Protein AF-A0A7V5GUL3-F1 (afdb_monomer_lite)

pLDDT: mean 81.03, std 21.58, range [34.16, 98.94]

Sequence (446 aa):
MKKPKNQKSLRLYVTLISVFFCVLQTQAIEVSGLLSGGTWTIEDSPVIVEDNIQLPQDAELTIEPGVRVEFNGPYSFLIEGRLRALGDSLNRIAFSAGQPDVDSLRWRGLRFVNARRGSVLRFCDVQHGWARGDWPENCGGGIYIEGCSPEIRRCTISDNRADHDGGGIYAMFSTSLIHNNLIVGNYAGNFGGGFFISYAEPNILNCTVALDTALHWGGGLFVGSEGSPRINNCIVAYNEDDLEAWAGHDAGGTYFSNIATARSSSPVVTFTCAPHPTDPYPGQGNIFQEPEFISLNPDSGYDFHLQLSSPCIDAGDPMMNPGDEPDVLINRINMGAYGGTEEAALSVPVIYILNYDISLPLEYGSIRINSQSTKEMTIENHGHYRLFIYDFAFNTAAYFPDSLEVDQQLVPEYAVAPIEPGESAKYNVNFKPTELIDFQDTLRVI

Secondary structure (DSSP, 8-state):
-PPPPP---------------------PEEEEEE---EEE-GGG-SEEEEEEEEE-TT-EEEE-TT-EEEESSS--EEESSEEEEE--SSSPEEEEESSTT-GGG----EEEESPPTT-EEESEEEES-EE-SSTTTTS-SSEEEES---EEES-EEES-EESSS-SSEEEES---EEES-EEES-EESSB-SSEEEES---EEES-EEES-EESSB-SSEEE-TT---EEES-EEES-EE-GGGSTTS---SS--SSEEE-TT---EEES-B---SS-PPSSTT-B-S---EEE--TTT--EEEEPTT-TTTT-S-TTS--TT-S--SSSSPPSSTTTTSTTPPPPPP-EEETT--TTS-EE--PPPTT--EEEEEEEEE-SSSPBP-----BS-TTEEEEEEEE--TT--TTS---B-TT-EEEEEEEEEESS------EE---

Radius of gyration: 31.08 Å; chains: 1; bounding box: 58×119×85 Å

Foldseek 3Di:
DDDDDDDDDDDDDDDDPPPPPPPLPQDAAEDEEEDQADEAELSNAAHEYAAAYEDAQPYEHEYEFQYEDEYAAQYEYHAQEAYHDDYDPVGAYEYWHNCLVDLRRAYQAYEYEPHDPPHEHERYEQESFQQDDDPPSQEARHYEEELEAYEYANYEQEHGEGLAYAQRYEYANYQYEYALYEQEHGEHAAYARRYEFENYAYEYFQAEFANAEYQAAASRYEYEANYAYEHFLAEQDHGDHNPVVPPDDPPDDQTDSRYHYDPRYHYAHELYEDADDPDFDDHHLYHRDDQAFPDPDVVVDGGRAGDQPGPQALRGDLPDAQALDPLPLRSGWGGHSCTNHPSHDFHDWDKDWPPDDLVFFAKPPKDDAPDKDKDKTKIFTQGQDFAADDDFDFDDPFKDFPDKDWPPPDDDPDGPGTQHHGGMTMIITIIDTPDDDIDTGGGHGD

Structure (mmCIF, N/CA/C/O backbone):
data_AF-A0A7V5GUL3-F1
#
_entry.id   AF-A0A7V5GUL3-F1
#
loop_
_atom_site.group_PDB
_atom_site.id
_atom_site.type_symbol
_atom_site.label_atom_id
_atom_site.label_alt_id
_atom_site.label_comp_id
_atom_site.label_asym_id
_atom_site.label_entity_id
_atom_site.label_seq_id
_atom_site.pdbx_PDB_ins_code
_atom_site.Cartn_x
_atom_site.Cartn_y
_atom_site.Cartn_z
_atom_site.occupancy
_atom_site.B_iso_or_equiv
_atom_site.auth_seq_id
_atom_site.auth_comp_id
_atom_site.auth_asym_id
_atom_site.auth_atom_id
_atom_site.pdbx_PDB_model_num
ATOM 1 N N . MET A 1 1 ? -0.322 96.615 14.821 1.00 42.53 1 MET A N 1
ATOM 2 C CA . MET A 1 1 ? -0.035 95.289 15.416 1.00 42.53 1 MET A CA 1
ATOM 3 C C . MET A 1 1 ? -1.147 94.324 15.012 1.00 42.53 1 MET A C 1
ATOM 5 O O . MET A 1 1 ? -2.312 94.684 15.111 1.00 42.53 1 MET A O 1
ATOM 9 N N . LYS A 1 2 ? -0.779 93.189 14.405 1.00 41.59 2 LYS A N 1
ATOM 10 C CA . LYS A 1 2 ? -1.657 92.267 13.657 1.00 41.59 2 LYS A CA 1
ATOM 11 C C . LYS A 1 2 ? -2.603 91.480 14.586 1.00 41.59 2 LYS A C 1
ATOM 13 O O . LYS A 1 2 ? -2.143 90.908 15.565 1.00 41.59 2 LYS A O 1
ATOM 18 N N . LYS A 1 3 ? -3.898 91.413 14.240 1.00 38.94 3 LYS A N 1
ATOM 19 C CA . LYS A 1 3 ? -4.897 90.495 14.829 1.00 38.94 3 LYS A CA 1
ATOM 20 C C . LYS A 1 3 ? -4.667 89.059 14.310 1.00 38.94 3 LYS A C 1
ATOM 22 O O . LYS A 1 3 ? -4.470 88.918 13.100 1.00 38.94 3 LYS A O 1
ATOM 27 N N . PRO A 1 4 ? -4.705 88.005 15.148 1.00 46.47 4 PRO A N 1
ATOM 28 C CA . PRO A 1 4 ? -4.575 86.627 14.680 1.00 46.47 4 PRO A CA 1
ATOM 29 C C . PRO A 1 4 ? -5.905 86.050 14.162 1.00 46.47 4 PRO A C 1
ATOM 31 O O . PRO A 1 4 ? -6.990 86.422 14.606 1.00 46.47 4 PRO A O 1
ATOM 34 N N . LYS A 1 5 ? -5.775 85.165 13.167 1.00 43.50 5 LYS A N 1
ATOM 35 C CA . LYS A 1 5 ? -6.829 84.485 12.400 1.00 43.50 5 LYS A CA 1
ATOM 36 C C . LYS A 1 5 ? -7.471 83.340 13.198 1.00 43.50 5 LYS A C 1
ATOM 38 O O . LYS A 1 5 ? -6.770 82.588 13.864 1.00 43.50 5 LYS A O 1
ATOM 43 N N . ASN A 1 6 ? -8.785 83.173 13.032 1.00 39.56 6 ASN A N 1
ATOM 44 C CA . ASN A 1 6 ? -9.574 82.029 13.499 1.00 39.56 6 ASN A CA 1
ATOM 45 C C . ASN A 1 6 ? -9.088 80.711 12.872 1.00 39.56 6 ASN A C 1
ATOM 47 O O . ASN A 1 6 ? -9.128 80.557 11.651 1.00 39.56 6 ASN A O 1
ATOM 51 N N . GLN A 1 7 ? -8.708 79.748 13.710 1.00 40.19 7 GLN A N 1
ATOM 52 C CA . GLN A 1 7 ? -8.432 78.365 13.323 1.00 40.19 7 GLN A CA 1
ATOM 53 C C . GLN A 1 7 ? -9.691 77.531 13.623 1.00 40.19 7 GLN A C 1
ATOM 55 O O . GLN A 1 7 ? -10.074 77.372 14.779 1.00 40.19 7 GLN A O 1
ATOM 60 N N . LYS A 1 8 ? -10.382 77.048 12.583 1.00 41.47 8 LYS A N 1
ATOM 61 C CA . LYS A 1 8 ? -11.481 76.078 12.719 1.00 41.47 8 LYS A CA 1
ATOM 62 C C . LYS A 1 8 ? -10.866 74.687 12.895 1.00 41.47 8 LYS A C 1
ATOM 64 O O . LYS A 1 8 ? -10.168 74.226 11.997 1.00 41.47 8 LYS A O 1
ATOM 69 N N . SER A 1 9 ? -11.110 74.031 14.027 1.00 38.78 9 SER A N 1
ATOM 70 C CA . SER A 1 9 ? -10.761 72.624 14.233 1.00 38.78 9 SER A CA 1
ATOM 71 C C . SER A 1 9 ? -11.854 71.728 13.642 1.00 38.78 9 SER A C 1
ATOM 73 O O . SER A 1 9 ? -13.024 71.811 14.012 1.00 38.78 9 SER A O 1
ATOM 75 N N . LEU A 1 10 ? -11.471 70.890 12.681 1.00 35.03 10 LEU A N 1
ATOM 76 C CA . LEU A 1 10 ? -12.311 69.854 12.088 1.00 35.03 10 LEU A CA 1
ATOM 77 C C . LEU A 1 10 ? -12.186 68.602 12.973 1.00 35.03 10 LEU A C 1
ATOM 79 O O . LEU A 1 10 ? -11.099 68.039 13.081 1.00 35.03 10 LEU A O 1
ATOM 83 N N . ARG A 1 11 ? -13.260 68.194 13.661 1.00 39.03 11 ARG A N 1
ATOM 84 C CA . ARG A 1 11 ? -13.290 66.936 14.427 1.00 39.03 11 ARG A CA 1
ATOM 85 C C . ARG A 1 11 ? -13.736 65.806 13.501 1.00 39.03 11 ARG A C 1
ATOM 87 O O . ARG A 1 11 ? -14.889 65.779 13.082 1.00 39.03 11 ARG A O 1
ATOM 94 N N . LEU A 1 12 ? -12.815 64.903 13.180 1.00 35.19 12 LEU A N 1
ATOM 95 C CA . LEU A 1 12 ? -13.083 63.665 12.454 1.00 35.19 12 LEU A CA 1
ATOM 96 C C . LEU A 1 12 ? -13.615 62.625 13.454 1.00 35.19 12 LEU A C 1
ATOM 98 O O . LEU A 1 12 ? -12.896 62.236 14.372 1.00 35.19 12 LEU A O 1
ATOM 102 N N . TYR A 1 13 ? -14.873 62.209 13.310 1.00 40.44 13 TYR A N 1
ATOM 103 C CA . TYR A 1 13 ? -15.426 61.073 14.049 1.00 40.44 13 TYR A CA 1
ATOM 104 C C . TYR A 1 13 ? -15.117 59.798 13.262 1.00 40.44 13 TYR A C 1
ATOM 106 O O . TYR A 1 13 ? -15.684 59.580 12.195 1.00 40.44 13 TYR A O 1
ATOM 114 N N . VAL A 1 14 ? -14.192 58.980 13.765 1.00 40.84 14 VAL A N 1
ATOM 115 C CA . VAL A 1 14 ? -13.947 57.630 13.244 1.00 40.84 14 VAL A CA 1
ATOM 116 C C . VAL A 1 14 ? -14.846 56.674 14.021 1.00 40.84 14 VAL A C 1
ATOM 118 O O . VAL A 1 14 ? -14.629 56.434 15.207 1.00 40.84 14 VAL A O 1
ATOM 121 N N . THR A 1 15 ? -15.882 56.159 13.367 1.00 44.34 15 THR A N 1
ATOM 122 C CA . THR A 1 15 ? -16.719 55.085 13.906 1.00 44.34 15 THR A CA 1
ATOM 123 C C . THR A 1 15 ? -15.970 53.766 13.721 1.00 44.34 15 THR A C 1
ATOM 125 O O . THR A 1 15 ? -15.808 53.304 12.594 1.00 44.34 15 THR A O 1
ATOM 128 N N . LEU A 1 16 ? -15.479 53.171 14.812 1.00 36.94 16 LEU A N 1
ATOM 129 C CA . LEU A 1 16 ? -14.94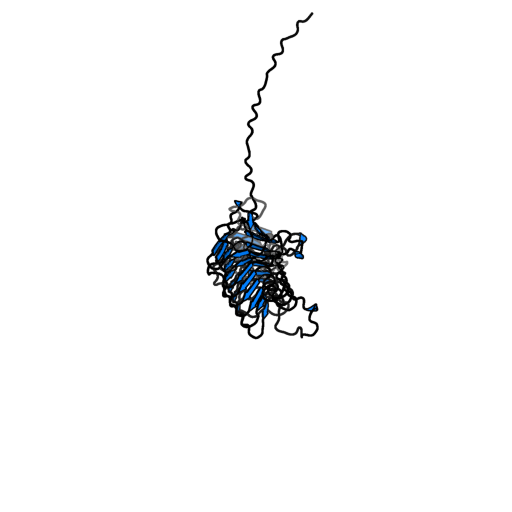1 51.809 14.800 1.00 36.94 16 LEU A CA 1
ATOM 130 C C . LEU A 1 16 ? -16.094 50.826 14.561 1.00 36.94 16 LEU A C 1
ATOM 132 O O . LEU A 1 16 ? -16.910 50.594 15.449 1.00 36.94 16 LEU A O 1
ATOM 136 N N . ILE A 1 17 ? -16.159 50.252 13.360 1.00 44.53 17 ILE A N 1
ATOM 137 C CA . ILE A 1 17 ? -16.954 49.054 13.088 1.00 44.53 17 ILE A CA 1
ATOM 138 C C . ILE A 1 17 ? -16.078 47.868 13.486 1.00 44.53 17 ILE A C 1
ATOM 140 O O . ILE A 1 17 ? -15.168 47.476 12.759 1.00 44.53 17 ILE A O 1
ATOM 144 N N . SER A 1 18 ? -16.316 47.328 14.677 1.00 41.59 18 SER A N 1
ATOM 145 C CA . SER A 1 18 ? -15.753 46.052 15.104 1.00 41.59 18 SER A CA 1
ATOM 146 C C . SER A 1 18 ? -16.431 44.931 14.316 1.00 41.59 18 SER A C 1
ATOM 148 O O . SER A 1 18 ? -17.549 44.531 14.636 1.00 41.59 18 SER A O 1
ATOM 150 N N . VAL A 1 19 ? -15.770 44.450 13.263 1.00 46.12 19 VAL A N 1
ATOM 151 C CA . VAL A 1 19 ? -16.120 43.185 12.610 1.00 46.12 19 VAL A CA 1
ATOM 152 C C . VAL A 1 19 ? -15.744 42.072 13.583 1.00 46.12 19 VAL A C 1
ATOM 154 O O . VAL A 1 19 ? -14.566 41.813 13.821 1.00 46.12 19 VAL A O 1
ATOM 157 N N . PHE A 1 20 ? -16.751 41.467 14.206 1.00 39.66 20 PHE A N 1
ATOM 158 C CA . PHE A 1 20 ? -16.575 40.308 15.070 1.00 39.66 20 PHE A CA 1
ATOM 159 C C . PHE A 1 20 ? -16.306 39.102 14.162 1.00 39.66 20 PHE A C 1
ATOM 161 O O . PHE A 1 20 ? -17.233 38.523 13.600 1.00 39.66 20 PHE A O 1
ATOM 168 N N . PHE A 1 21 ? -15.033 38.759 13.954 1.00 42.09 21 PHE A N 1
ATOM 169 C CA . PHE A 1 21 ? -14.673 37.454 13.406 1.00 42.09 21 PHE A CA 1
ATOM 170 C C . PHE A 1 21 ? -15.027 36.413 14.470 1.00 42.09 21 PHE A C 1
ATOM 172 O O . PHE A 1 21 ? -14.316 36.253 15.460 1.00 42.09 21 PHE A O 1
ATOM 179 N N . CYS A 1 22 ? -16.170 35.750 14.299 1.00 40.53 22 CYS A N 1
ATOM 180 C CA . CYS A 1 22 ? -16.473 34.531 15.030 1.00 40.53 22 CYS A CA 1
ATOM 181 C C . CYS A 1 22 ? -15.554 33.449 14.459 1.00 40.53 22 CYS A C 1
ATOM 183 O O . CYS A 1 22 ? -15.819 32.887 13.400 1.00 40.53 22 CYS A O 1
ATOM 185 N N . VAL A 1 23 ? -14.414 33.244 15.112 1.00 47.19 23 VAL A N 1
ATOM 186 C CA . VAL A 1 23 ? -13.603 32.051 14.893 1.00 47.19 23 VAL A CA 1
ATOM 187 C C . VAL A 1 23 ? -14.421 30.908 15.484 1.00 47.19 23 VAL A C 1
ATOM 189 O O . VAL A 1 23 ? -14.590 30.850 16.701 1.00 47.19 23 VAL A O 1
ATOM 192 N N . LEU A 1 24 ? -14.994 30.055 14.632 1.00 48.50 24 LEU A N 1
ATOM 193 C CA . LEU A 1 24 ? -15.492 28.752 15.063 1.00 48.50 24 LEU A CA 1
ATOM 194 C C . LEU A 1 24 ? -14.280 28.012 15.634 1.00 48.50 24 LEU A C 1
ATOM 196 O O . LEU A 1 24 ? -13.369 27.645 14.896 1.00 48.50 24 LEU A O 1
ATOM 200 N N . GLN A 1 25 ? -14.208 27.905 16.959 1.00 49.84 25 GLN A N 1
ATOM 201 C CA . GLN A 1 25 ? -13.248 27.014 17.591 1.00 49.84 25 GLN A CA 1
ATOM 202 C C . GLN A 1 25 ? -13.721 25.594 17.301 1.00 49.84 25 GLN A C 1
ATOM 204 O O . GLN A 1 25 ? -14.816 25.222 17.716 1.00 49.84 25 GLN A O 1
ATOM 209 N N . THR A 1 26 ? -12.911 24.829 16.572 1.00 55.00 26 THR A N 1
ATOM 210 C CA . THR A 1 26 ? -13.048 23.375 16.522 1.00 55.00 26 THR A CA 1
ATOM 211 C C . THR A 1 26 ? -12.900 22.863 17.951 1.00 55.00 26 THR A C 1
ATOM 213 O O . THR A 1 26 ? -11.938 23.206 18.647 1.00 55.00 26 THR A O 1
ATOM 216 N N . GLN A 1 27 ? -13.892 22.123 18.437 1.00 68.12 27 GLN A N 1
ATOM 217 C CA . GLN A 1 27 ? -13.809 21.506 19.750 1.00 68.12 27 GLN A CA 1
ATOM 218 C C . GLN A 1 27 ? -13.418 20.055 19.520 1.00 68.12 27 GLN A C 1
ATOM 220 O O . GLN A 1 27 ? -14.233 19.269 19.051 1.00 68.12 27 GLN A O 1
ATOM 225 N N . ALA A 1 28 ? -12.163 19.729 19.832 1.00 85.94 28 ALA A N 1
ATOM 226 C CA . ALA A 1 28 ? -11.713 18.347 19.853 1.00 85.94 28 ALA A CA 1
ATOM 227 C C . ALA A 1 28 ? -12.692 17.506 20.682 1.00 85.94 28 ALA A C 1
ATOM 229 O O . ALA A 1 28 ? -13.101 17.929 21.772 1.00 85.94 28 ALA A O 1
ATOM 230 N N . ILE A 1 29 ? -13.074 16.343 20.164 1.00 94.56 29 ILE A N 1
ATOM 231 C CA . ILE A 1 29 ? -13.893 15.389 20.910 1.00 94.56 29 ILE A CA 1
ATOM 232 C C . ILE A 1 29 ? -13.001 14.297 21.485 1.00 94.56 29 ILE A C 1
ATOM 234 O O . ILE A 1 29 ? -12.049 13.865 20.844 1.00 94.56 29 ILE A O 1
ATOM 238 N N . GLU A 1 30 ? -13.325 13.831 22.685 1.00 97.25 30 GLU A N 1
ATOM 239 C CA . GLU A 1 30 ? -12.643 12.704 23.320 1.00 97.25 30 GLU A CA 1
ATOM 240 C C . GLU A 1 30 ? -13.510 11.450 23.189 1.00 97.25 30 GLU A C 1
ATOM 242 O O . GLU A 1 30 ? -14.712 11.476 23.478 1.00 97.25 30 GLU A O 1
ATOM 247 N N . VAL A 1 31 ? -12.910 10.340 22.761 1.00 98.06 31 VAL A N 1
ATOM 248 C CA . VAL A 1 31 ? -13.585 9.047 22.604 1.00 98.06 31 VAL A CA 1
ATOM 249 C C . VAL A 1 31 ? -12.808 7.934 23.303 1.00 98.06 31 VAL A C 1
ATOM 251 O O . VAL A 1 31 ? -11.581 7.942 23.380 1.00 98.06 31 VAL A O 1
ATOM 254 N N . SER A 1 32 ? -13.539 6.960 23.837 1.00 98.25 32 SER A N 1
ATOM 255 C CA . SER A 1 32 ? -12.988 5.775 24.500 1.00 98.25 32 SER A CA 1
ATOM 256 C C . SER A 1 32 ? -14.023 4.648 24.519 1.00 98.25 32 SER A C 1
ATOM 258 O O . SER A 1 32 ? -15.230 4.895 24.457 1.00 98.25 32 SER A O 1
ATOM 260 N N . GLY A 1 33 ? -13.563 3.399 24.608 1.00 98.31 33 GLY A N 1
ATOM 261 C CA . GLY A 1 33 ? -14.419 2.229 24.781 1.00 98.31 33 GLY A CA 1
ATOM 262 C C . GLY A 1 33 ? -15.343 1.938 23.592 1.00 98.31 33 GLY A C 1
ATOM 263 O O . GLY A 1 33 ? -14.971 2.053 22.425 1.00 98.31 33 GLY A O 1
ATOM 264 N N . LEU A 1 34 ? -16.562 1.490 23.891 1.00 98.38 34 LEU A N 1
ATOM 265 C CA . LEU A 1 34 ? -17.516 1.056 22.874 1.00 98.38 34 LEU A CA 1
ATOM 266 C C . LEU A 1 34 ? -18.159 2.257 22.165 1.00 98.38 34 LEU A C 1
ATOM 268 O O . LEU A 1 34 ? -18.858 3.056 22.788 1.00 98.38 34 LEU A O 1
ATOM 272 N N . LEU A 1 35 ? -17.977 2.344 20.850 1.00 98.12 35 LEU A N 1
ATOM 273 C CA . LEU A 1 35 ? -18.576 3.378 20.014 1.00 98.12 35 LEU A CA 1
ATOM 274 C C . LEU A 1 35 ? -20.017 3.013 19.644 1.00 98.12 35 LEU A C 1
ATOM 276 O O . LEU A 1 35 ? -20.319 1.874 19.295 1.00 98.12 35 LEU A O 1
ATOM 280 N N . SER A 1 36 ? -20.904 4.006 19.633 1.00 94.94 36 SER A N 1
ATOM 281 C CA . SER A 1 36 ? -22.291 3.857 19.169 1.00 94.94 36 SER A CA 1
ATOM 282 C C . SER A 1 36 ? -22.450 3.960 17.642 1.00 94.94 36 SER A C 1
ATOM 284 O O . SER A 1 36 ? -23.559 3.800 17.131 1.00 94.94 36 SER A O 1
ATOM 286 N N . GLY A 1 37 ? -21.364 4.226 16.909 1.00 95.12 37 GLY A N 1
ATOM 287 C CA . GLY A 1 37 ? -21.391 4.582 15.488 1.00 95.12 37 GLY A CA 1
ATOM 288 C C . GLY A 1 37 ? -21.687 6.069 15.264 1.00 95.12 37 GLY A C 1
ATOM 289 O O . GLY A 1 37 ? -21.411 6.900 16.125 1.00 95.12 37 GLY A O 1
ATOM 290 N N . GLY A 1 38 ? -22.248 6.409 14.103 1.00 97.38 38 GLY A N 1
ATOM 291 C CA . GLY A 1 38 ? -22.595 7.782 13.723 1.00 97.38 38 GLY A CA 1
ATOM 292 C C . GLY A 1 38 ? -21.641 8.371 12.686 1.00 97.38 38 GLY A C 1
ATOM 293 O O . GLY A 1 38 ? -21.143 7.649 11.821 1.00 97.38 38 GLY A O 1
ATOM 294 N N . THR A 1 39 ? -21.413 9.682 12.766 1.00 98.44 39 THR A N 1
ATOM 295 C CA . THR A 1 39 ? -20.536 10.412 11.845 1.00 98.44 39 THR A CA 1
ATOM 296 C C . THR A 1 39 ? -19.563 11.285 12.624 1.00 98.44 39 THR A C 1
ATOM 298 O O . THR A 1 39 ? -19.997 12.018 13.509 1.00 98.44 39 THR A O 1
ATOM 301 N N . TRP A 1 40 ? -18.278 11.220 12.278 1.00 98.19 40 TRP A N 1
ATOM 302 C CA . TRP A 1 40 ? -17.278 12.215 12.665 1.00 98.19 40 TRP A CA 1
ATOM 303 C C . TRP A 1 40 ? -17.020 13.151 11.491 1.00 98.19 40 TRP A C 1
ATOM 305 O O . TRP A 1 40 ? -16.778 12.698 10.369 1.00 98.19 40 TRP A O 1
ATOM 315 N N . THR A 1 41 ? -17.085 14.446 11.763 1.00 97.62 41 THR A N 1
ATOM 316 C CA . THR A 1 41 ? -16.981 15.538 10.796 1.00 97.62 41 THR A CA 1
ATOM 317 C C . THR A 1 41 ? -15.745 16.387 11.069 1.00 97.62 41 THR A C 1
ATOM 319 O O . THR A 1 41 ? -15.112 16.279 12.119 1.00 97.62 41 THR A O 1
ATOM 322 N N . ILE A 1 42 ? -15.403 17.284 10.144 1.00 95.50 42 ILE A N 1
ATOM 323 C CA . ILE A 1 42 ? -14.287 18.218 10.341 1.00 95.50 42 ILE A CA 1
ATOM 324 C C . ILE A 1 42 ? -14.460 19.111 11.585 1.00 95.50 42 ILE A C 1
ATOM 326 O O . ILE A 1 42 ? -13.467 19.547 12.162 1.00 95.50 42 ILE A O 1
ATOM 330 N N . GLU A 1 43 ? -15.699 19.359 12.026 1.00 95.12 43 GLU A N 1
ATOM 331 C CA . GLU A 1 43 ? -15.993 20.138 13.237 1.00 95.12 43 GLU A CA 1
ATOM 332 C C . GLU A 1 43 ? -15.579 19.400 14.520 1.00 95.12 43 GLU A C 1
ATOM 334 O O . GLU A 1 43 ? -15.228 20.050 15.506 1.00 95.12 43 GLU A O 1
ATOM 339 N N . ASP A 1 44 ? -15.543 18.064 14.468 1.00 95.19 44 ASP A N 1
ATOM 340 C CA . ASP A 1 44 ? -15.113 17.180 15.556 1.00 95.19 44 ASP A CA 1
ATOM 341 C C . ASP A 1 44 ? -13.579 17.010 15.609 1.00 95.19 44 ASP A C 1
ATOM 343 O O . ASP A 1 44 ? -13.052 16.342 16.496 1.00 95.19 44 ASP A O 1
ATOM 347 N N . SER A 1 45 ? -12.843 17.580 14.646 1.00 95.94 45 SER A N 1
ATOM 348 C CA . SER A 1 45 ? -11.403 17.361 14.468 1.00 95.94 45 SER A CA 1
ATOM 349 C C . SER A 1 45 ? -10.552 18.256 15.397 1.00 95.94 45 SER A C 1
ATOM 351 O O . SER A 1 45 ? -10.750 19.477 15.427 1.00 95.94 45 SER A O 1
ATOM 353 N N . PRO A 1 46 ? -9.531 17.715 16.095 1.00 97.25 46 PRO A N 1
ATOM 354 C CA . PRO A 1 46 ? -9.164 16.301 16.140 1.00 97.25 46 PRO A CA 1
ATOM 355 C C . PRO A 1 46 ? -10.089 15.478 17.052 1.00 97.25 46 PRO A C 1
ATOM 357 O O . PRO A 1 46 ? -10.490 15.928 18.124 1.00 97.25 46 PRO A O 1
ATOM 360 N N . VAL A 1 47 ? -10.346 14.235 16.650 1.00 98.38 47 VAL A N 1
ATOM 361 C CA . VAL A 1 47 ? -10.935 13.195 17.498 1.00 98.38 47 VAL A CA 1
ATOM 362 C C . VAL A 1 47 ? -9.805 12.574 18.315 1.00 98.38 47 VAL A C 1
ATOM 364 O O . VAL A 1 47 ? -8.936 11.907 17.755 1.00 98.38 47 VAL A O 1
ATOM 367 N N . ILE A 1 48 ? -9.801 12.798 19.625 1.00 98.31 48 ILE A N 1
ATOM 368 C CA . ILE A 1 48 ? -8.772 12.317 20.549 1.00 98.31 48 ILE A CA 1
ATOM 369 C C . ILE A 1 48 ? -9.230 10.996 21.172 1.00 98.31 48 ILE A C 1
ATOM 371 O O . ILE A 1 48 ? -10.282 10.918 21.805 1.00 98.31 48 ILE A O 1
ATOM 375 N N . VAL A 1 49 ? -8.438 9.943 20.994 1.00 98.69 49 VAL A N 1
ATOM 376 C CA . VAL A 1 49 ? -8.717 8.604 21.522 1.00 98.69 49 VAL A CA 1
ATOM 377 C C . VAL A 1 49 ? -7.940 8.394 22.824 1.00 98.69 49 VAL A C 1
ATOM 379 O O . VAL A 1 49 ? -6.710 8.337 22.811 1.00 98.69 49 VAL A O 1
ATOM 382 N N . GLU A 1 50 ? -8.661 8.260 23.938 1.00 98.19 50 GLU A N 1
ATOM 383 C CA . GLU A 1 50 ? -8.100 8.224 25.304 1.00 98.19 50 GLU A CA 1
ATOM 384 C C . GLU A 1 50 ? -8.037 6.812 25.924 1.00 98.19 50 GLU A C 1
ATOM 386 O O . GLU A 1 50 ? -7.443 6.619 26.984 1.00 98.19 50 GLU A O 1
ATOM 391 N N . ASP A 1 51 ? -8.628 5.812 25.265 1.00 98.44 51 ASP A N 1
ATOM 392 C CA . ASP A 1 51 ? -8.490 4.376 25.559 1.00 98.44 51 ASP A CA 1
ATOM 393 C C . ASP A 1 51 ? -8.764 3.586 24.268 1.00 98.44 51 ASP A C 1
ATOM 395 O O . ASP A 1 51 ? -9.173 4.157 23.258 1.00 98.44 51 ASP A O 1
ATOM 399 N N . ASN A 1 52 ? -8.587 2.266 24.281 1.00 98.38 52 ASN A N 1
ATOM 400 C CA . ASN A 1 52 ? -9.026 1.389 23.199 1.00 98.38 52 ASN A CA 1
ATOM 401 C C . ASN A 1 52 ? -10.478 1.691 22.819 1.00 98.38 52 ASN A C 1
ATOM 403 O O . ASN A 1 52 ? -11.350 1.785 23.688 1.00 98.38 52 ASN A O 1
ATOM 407 N N . ILE A 1 53 ? -10.729 1.801 21.518 1.00 98.81 53 ILE A N 1
ATOM 408 C CA . ILE A 1 53 ? -12.068 2.004 20.973 1.00 98.81 53 ILE A CA 1
ATOM 409 C C . ILE A 1 53 ? -12.504 0.794 20.161 1.00 98.81 53 ILE A C 1
ATOM 411 O O . ILE A 1 53 ? -11.707 0.161 19.467 1.00 98.81 53 ILE A O 1
ATOM 415 N N . GLN A 1 54 ? -13.792 0.481 20.241 1.00 98.81 54 GLN A N 1
ATOM 416 C CA . GLN A 1 54 ? -14.402 -0.632 19.526 1.00 98.81 54 GLN A CA 1
ATOM 417 C C . GLN A 1 54 ? -15.638 -0.150 18.776 1.00 98.81 54 GLN A C 1
ATOM 419 O O . GLN A 1 54 ? -16.549 0.412 19.380 1.00 98.81 54 GLN A O 1
ATOM 424 N N . LEU A 1 55 ? -15.696 -0.410 17.472 1.00 98.75 55 LEU A N 1
ATOM 425 C CA . LEU A 1 55 ? -16.914 -0.291 16.678 1.00 98.75 55 LEU A CA 1
ATOM 426 C C . LEU A 1 55 ? -17.594 -1.671 16.615 1.00 98.75 55 LEU A C 1
ATOM 428 O O . LEU A 1 55 ? -17.114 -2.526 15.864 1.00 98.75 55 LEU A O 1
ATOM 432 N N . PRO A 1 56 ? -18.677 -1.913 17.378 1.00 98.44 56 PRO A N 1
ATOM 433 C CA . PRO A 1 56 ? -19.318 -3.224 17.450 1.00 98.44 56 PRO A CA 1
ATOM 434 C C . PRO A 1 56 ? -20.045 -3.597 16.156 1.00 98.44 56 PRO A C 1
ATOM 436 O O . PRO A 1 56 ? -20.360 -2.744 15.328 1.00 98.44 56 PRO A O 1
ATOM 439 N N . GLN A 1 57 ? -20.346 -4.888 16.004 1.00 96.50 57 GLN A N 1
ATOM 440 C CA . GLN A 1 57 ? -20.887 -5.494 14.780 1.00 96.50 57 GLN A CA 1
ATOM 441 C C . GLN A 1 57 ? -22.166 -4.832 14.225 1.00 96.50 57 GLN A C 1
ATOM 443 O O . GLN A 1 57 ? -22.394 -4.826 13.010 1.00 96.50 57 GLN A O 1
ATOM 448 N N . ASP A 1 58 ? -23.014 -4.290 15.097 1.00 94.88 58 ASP A N 1
ATOM 449 C CA . ASP A 1 58 ? -24.277 -3.633 14.756 1.00 94.88 58 ASP A CA 1
ATOM 450 C C . ASP A 1 58 ? -24.138 -2.128 14.474 1.00 94.88 58 ASP A C 1
ATOM 452 O O . ASP A 1 58 ? -25.077 -1.517 13.954 1.00 94.88 58 ASP A O 1
ATOM 456 N N . ALA A 1 59 ? -22.967 -1.546 14.733 1.00 98.19 59 ALA A N 1
ATOM 457 C CA . ALA A 1 59 ? -22.693 -0.135 14.519 1.00 98.19 59 ALA A CA 1
ATOM 458 C C . ALA A 1 59 ? -22.074 0.156 13.139 1.00 98.19 59 ALA A C 1
ATOM 460 O O . ALA A 1 59 ? -21.401 -0.665 12.505 1.00 98.19 59 ALA A O 1
ATOM 461 N N . GLU A 1 60 ? -22.302 1.380 12.670 1.00 98.69 60 GLU A N 1
ATOM 462 C CA . GLU A 1 60 ? -21.652 1.954 11.495 1.00 98.69 60 GLU A CA 1
ATOM 463 C C . GLU A 1 60 ? -21.103 3.328 11.869 1.00 98.69 60 GLU A C 1
ATOM 465 O O . GLU A 1 60 ? -21.832 4.146 12.428 1.00 98.69 60 GLU A O 1
ATOM 470 N N . LEU A 1 61 ? -19.829 3.565 11.563 1.00 98.81 61 LEU A N 1
ATOM 471 C CA . LEU A 1 61 ? -19.169 4.853 11.746 1.00 98.81 61 LEU A CA 1
ATOM 472 C C . LEU A 1 61 ? -18.739 5.385 10.383 1.00 98.81 61 LEU A C 1
ATOM 474 O O . LEU A 1 61 ? -17.997 4.717 9.660 1.00 98.81 61 LEU A O 1
ATOM 478 N N . THR A 1 62 ? -19.191 6.587 10.044 1.00 98.81 62 THR A N 1
ATOM 479 C CA . THR A 1 62 ? -18.688 7.350 8.901 1.00 98.81 62 THR A CA 1
ATOM 480 C C . THR A 1 62 ? -17.712 8.408 9.395 1.00 98.81 62 THR A C 1
ATOM 482 O O . THR A 1 62 ? -18.000 9.115 10.352 1.00 98.81 62 THR A O 1
ATOM 485 N N . ILE A 1 63 ? -16.558 8.520 8.752 1.00 98.81 63 ILE A N 1
ATOM 486 C CA . ILE A 1 63 ? -15.581 9.574 9.016 1.00 98.81 63 ILE A CA 1
ATOM 487 C C . ILE A 1 63 ? -15.460 10.386 7.731 1.00 98.81 63 ILE A C 1
ATOM 489 O O . ILE A 1 63 ? -15.160 9.832 6.668 1.00 98.81 63 ILE A O 1
ATOM 493 N N . GLU A 1 64 ? -15.781 11.670 7.823 1.00 98.69 64 GLU A N 1
ATOM 494 C CA . GLU A 1 64 ? -15.809 12.597 6.693 1.00 98.69 64 GLU A CA 1
ATOM 495 C C . GLU A 1 64 ? -14.410 13.136 6.343 1.00 98.69 64 GLU A C 1
ATOM 497 O O . GLU A 1 64 ? -13.476 12.998 7.139 1.00 98.69 64 GLU A O 1
ATOM 502 N N . PRO A 1 65 ? -14.233 13.733 5.147 1.00 98.75 65 PRO A N 1
ATOM 503 C CA . PRO A 1 65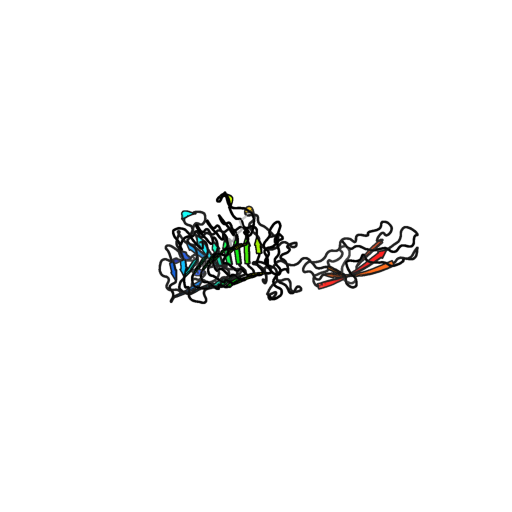 ? -12.949 14.288 4.731 1.00 98.75 65 PRO A CA 1
ATOM 504 C C . PRO A 1 65 ? -12.331 15.271 5.738 1.00 98.75 65 PRO A C 1
ATOM 506 O O . PRO A 1 65 ? -13.020 16.088 6.347 1.00 98.75 65 PRO A O 1
ATOM 509 N N . GLY A 1 66 ? -11.005 15.201 5.886 1.00 98.12 66 GLY A N 1
ATOM 510 C CA . GLY A 1 66 ? -10.200 16.106 6.717 1.00 98.12 66 GLY A CA 1
ATOM 511 C C . GLY A 1 66 ? -10.192 15.816 8.225 1.00 98.12 66 GLY A C 1
ATOM 512 O O . GLY A 1 66 ? -9.492 16.501 8.976 1.00 98.12 66 GLY A O 1
ATOM 513 N N . VAL A 1 67 ? -10.943 14.820 8.703 1.00 98.62 67 VAL A N 1
ATOM 514 C CA . VAL A 1 67 ? -10.917 14.430 10.121 1.00 98.62 67 VAL A CA 1
ATOM 515 C C . VAL A 1 67 ? -9.541 13.879 10.500 1.00 98.62 67 VAL A C 1
ATOM 517 O O . VAL A 1 67 ? -8.985 13.027 9.806 1.00 98.62 67 VAL A O 1
ATOM 520 N N . ARG A 1 68 ? -9.006 14.335 11.637 1.00 98.50 68 ARG A N 1
ATOM 521 C CA . ARG A 1 68 ? -7.806 13.770 12.264 1.00 98.50 68 ARG A CA 1
ATOM 522 C C . ARG A 1 68 ? -8.219 12.963 13.488 1.00 98.50 68 ARG A C 1
ATOM 524 O O . ARG A 1 68 ? -8.921 13.488 14.346 1.00 98.50 68 ARG A O 1
ATOM 531 N N . VAL A 1 69 ? -7.794 11.708 13.553 1.00 98.75 69 VAL A N 1
ATOM 532 C CA . VAL A 1 69 ? -8.015 10.780 14.664 1.00 98.75 69 VAL A CA 1
ATOM 533 C C . VAL A 1 69 ? -6.668 10.522 15.330 1.00 98.75 69 VAL A C 1
ATOM 535 O O . VAL A 1 69 ? -5.785 9.886 14.750 1.00 98.75 69 VAL A O 1
ATOM 538 N N . GLU A 1 70 ? -6.506 11.057 16.535 1.00 98.44 70 GLU A N 1
ATOM 539 C CA . GLU A 1 70 ? -5.247 11.078 17.276 1.00 98.44 70 GLU A CA 1
ATOM 540 C C . GLU A 1 70 ? -5.344 10.177 18.509 1.00 98.44 70 GLU A C 1
ATOM 542 O O . GLU A 1 70 ? -6.152 10.402 19.407 1.00 98.44 70 GLU A O 1
ATOM 547 N N . PHE A 1 71 ? -4.504 9.148 18.571 1.00 98.56 71 PHE A N 1
ATOM 548 C CA . PHE A 1 71 ? -4.482 8.206 19.686 1.00 98.56 71 PHE A CA 1
ATOM 549 C C . PHE A 1 71 ? -3.513 8.678 20.771 1.00 98.56 71 PHE A C 1
ATOM 551 O O . PHE A 1 71 ? -2.299 8.714 20.555 1.00 98.56 71 PHE A O 1
ATOM 558 N N . ASN A 1 72 ? -4.036 9.024 21.951 1.00 97.19 72 ASN A N 1
ATOM 559 C CA . ASN A 1 72 ? -3.263 9.541 23.085 1.00 97.19 72 ASN A CA 1
ATOM 560 C C . ASN A 1 72 ? -2.652 8.412 23.938 1.00 97.19 72 ASN A C 1
ATOM 562 O O . ASN A 1 72 ? -2.708 8.403 25.168 1.00 97.19 72 ASN A O 1
ATOM 566 N N . GLY A 1 73 ? -2.095 7.406 23.269 1.00 97.56 73 GLY A N 1
ATOM 567 C CA . GLY A 1 73 ? -1.528 6.230 23.906 1.00 97.56 73 GLY A CA 1
ATOM 568 C C . GLY A 1 73 ? -1.540 5.008 22.994 1.00 97.56 73 GLY A C 1
ATOM 569 O O . GLY A 1 73 ? -2.017 5.066 21.858 1.00 97.56 73 GLY A O 1
ATOM 570 N N . PRO A 1 74 ? -1.037 3.866 23.493 1.00 97.50 74 PRO A N 1
ATOM 571 C CA . PRO A 1 74 ? -0.919 2.636 22.721 1.00 97.50 74 PRO A CA 1
ATOM 572 C C . PRO A 1 74 ? -2.242 1.873 22.624 1.00 97.50 74 PRO A C 1
ATOM 574 O O . PRO A 1 74 ? -2.321 0.684 22.941 1.00 97.50 74 PRO A O 1
ATOM 577 N N . TYR A 1 75 ? -3.279 2.589 22.214 1.00 98.25 75 TYR A N 1
ATOM 578 C CA . TYR A 1 75 ? -4.645 2.117 22.092 1.00 98.25 75 TYR A CA 1
ATOM 579 C C . TYR A 1 75 ? -4.903 1.587 20.686 1.00 98.25 75 TYR A C 1
ATOM 581 O O . TYR A 1 75 ? -4.281 2.012 19.714 1.00 98.25 75 TYR A O 1
ATOM 589 N N . SER A 1 76 ? -5.813 0.629 20.588 1.00 96.94 76 SER A N 1
ATOM 590 C CA . SER A 1 76 ? -6.258 0.037 19.327 1.00 96.94 76 SER A CA 1
ATOM 591 C C . SER A 1 76 ? -7.610 0.601 18.897 1.00 96.94 76 SER A C 1
ATOM 593 O O . SER A 1 76 ? -8.391 1.074 19.729 1.00 96.94 76 SER A O 1
ATOM 595 N N . PHE A 1 77 ? -7.900 0.496 17.598 1.00 98.69 77 PHE A N 1
ATOM 596 C CA . PHE A 1 77 ? -9.256 0.635 17.084 1.00 98.69 77 PHE A CA 1
ATOM 597 C C . PHE A 1 77 ? -9.750 -0.701 16.532 1.00 98.69 77 PHE A C 1
ATOM 599 O O . PHE A 1 77 ? -9.436 -1.072 15.402 1.00 98.69 77 PHE A O 1
ATOM 606 N N . LEU A 1 78 ? -10.529 -1.422 17.338 1.00 98.88 78 LEU A N 1
ATOM 607 C CA . LEU A 1 78 ? -11.172 -2.671 16.944 1.00 98.88 78 LEU A CA 1
ATOM 608 C C . LEU A 1 78 ? -12.444 -2.388 16.135 1.00 98.88 78 LEU A C 1
ATOM 610 O O . LEU A 1 78 ? -13.340 -1.677 16.587 1.00 98.88 78 LEU A O 1
ATOM 614 N N . ILE A 1 79 ? -12.542 -2.962 14.941 1.00 98.88 79 ILE A N 1
ATOM 615 C CA . ILE A 1 79 ? -13.637 -2.742 13.997 1.00 98.88 79 ILE A CA 1
ATOM 616 C C . ILE A 1 79 ? -14.292 -4.085 13.671 1.00 98.88 79 ILE A C 1
ATOM 618 O O . ILE A 1 79 ? -13.793 -4.857 12.854 1.00 98.88 79 ILE A O 1
ATOM 622 N N . GLU A 1 80 ? -15.448 -4.330 14.283 1.00 98.75 80 GLU A N 1
ATOM 623 C CA . GLU A 1 80 ? -16.339 -5.461 13.982 1.00 98.75 80 GLU A CA 1
ATOM 624 C C . GLU A 1 80 ? -17.589 -4.991 13.214 1.00 98.75 80 GLU A C 1
ATOM 626 O O . GLU A 1 80 ? -18.215 -5.744 12.463 1.00 98.75 80 GLU A O 1
ATOM 631 N N . GLY A 1 81 ? -17.956 -3.717 13.381 1.00 98.62 81 GLY A N 1
ATOM 632 C CA . GLY A 1 81 ? -19.007 -3.034 12.632 1.00 98.62 81 GLY A CA 1
ATOM 633 C C . GLY A 1 81 ? -18.578 -2.627 11.226 1.00 98.62 81 GLY A C 1
ATOM 634 O O . GLY A 1 81 ? -17.697 -3.233 10.611 1.00 98.62 81 GLY A O 1
ATOM 635 N N . ARG A 1 82 ? -19.220 -1.584 10.690 1.00 98.75 82 ARG A N 1
ATOM 636 C CA . ARG A 1 82 ? -18.861 -1.004 9.386 1.00 98.75 82 ARG A CA 1
ATOM 637 C C . ARG A 1 82 ? -18.177 0.348 9.555 1.00 98.75 82 ARG A C 1
ATOM 639 O O . ARG A 1 82 ? -18.822 1.306 9.969 1.00 98.75 82 ARG A O 1
ATOM 646 N N . LEU A 1 83 ? -16.914 0.447 9.154 1.00 98.88 83 LEU A N 1
ATOM 647 C CA . LEU A 1 83 ? -16.181 1.714 9.118 1.00 98.88 83 LEU A CA 1
ATOM 648 C C . LEU A 1 83 ? -16.169 2.281 7.695 1.00 98.88 83 LEU A C 1
ATOM 650 O O . LEU A 1 83 ? -15.737 1.607 6.764 1.00 98.88 83 LEU A O 1
ATOM 654 N N . ARG A 1 84 ? -16.622 3.522 7.523 1.00 98.81 84 ARG A N 1
ATOM 655 C CA . ARG A 1 84 ? -16.578 4.259 6.255 1.00 98.81 84 ARG A CA 1
ATOM 656 C C . ARG A 1 84 ? -15.742 5.523 6.438 1.00 98.81 84 ARG A C 1
ATOM 658 O O . ARG A 1 84 ? -16.295 6.580 6.718 1.00 98.81 84 ARG A O 1
ATOM 665 N N . ALA A 1 85 ? -14.426 5.418 6.279 1.00 98.88 85 ALA A N 1
ATOM 666 C CA . ALA A 1 85 ? -13.535 6.577 6.259 1.00 98.88 85 ALA A CA 1
ATOM 667 C C . ALA A 1 85 ? -13.408 7.078 4.814 1.00 98.88 85 ALA A C 1
ATOM 669 O O . ALA A 1 85 ? -12.805 6.419 3.965 1.00 98.88 85 ALA A O 1
ATOM 670 N N . LEU A 1 86 ? -14.067 8.197 4.514 1.00 98.75 86 LEU A N 1
ATOM 671 C CA . LEU A 1 86 ? -14.341 8.652 3.151 1.00 98.75 86 LEU A CA 1
ATOM 672 C C . LEU A 1 86 ? -13.680 9.999 2.857 1.00 98.75 86 LEU A C 1
ATOM 674 O O . LEU A 1 86 ? -14.376 10.953 2.521 1.00 98.75 86 LEU A O 1
ATOM 678 N N . GLY A 1 87 ? -12.352 10.062 2.921 1.00 98.62 87 GLY A N 1
ATOM 679 C CA . GLY A 1 87 ? -11.597 11.248 2.524 1.00 98.62 87 GLY A CA 1
ATOM 680 C C . GLY A 1 87 ? -11.716 11.571 1.031 1.00 98.62 87 GLY A C 1
ATOM 681 O O . GLY A 1 87 ? -12.345 10.835 0.248 1.00 98.62 87 GLY A O 1
ATOM 682 N N . ASP A 1 88 ? -11.059 12.659 0.640 1.00 97.06 88 ASP A N 1
ATOM 683 C CA . ASP A 1 88 ? -10.840 13.076 -0.748 1.00 97.06 88 ASP A CA 1
ATOM 684 C C . ASP A 1 88 ? -9.383 13.536 -0.970 1.00 97.06 88 ASP A C 1
ATOM 686 O O . ASP A 1 88 ? -8.591 13.566 -0.027 1.00 97.06 88 ASP A O 1
ATOM 690 N N . SER A 1 89 ? -9.008 13.840 -2.218 1.00 94.25 89 SER A N 1
ATOM 691 C CA . SER A 1 89 ? -7.627 14.188 -2.591 1.00 94.25 89 SER A CA 1
ATOM 692 C C . SER A 1 89 ? -7.106 15.463 -1.924 1.00 94.25 89 SER A C 1
ATOM 694 O O . SER A 1 89 ? -5.896 15.618 -1.786 1.00 94.25 89 SER A O 1
ATOM 696 N N . LEU A 1 90 ? -7.996 16.354 -1.475 1.00 95.44 90 LEU A N 1
ATOM 697 C CA . LEU A 1 90 ? -7.635 17.607 -0.812 1.00 95.44 90 LEU A CA 1
ATOM 698 C C . LEU A 1 90 ? -7.729 17.504 0.715 1.00 95.44 90 LEU A C 1
ATOM 700 O O . LEU A 1 90 ? -6.987 18.175 1.426 1.00 95.44 90 LEU A O 1
ATOM 704 N N . ASN A 1 91 ? -8.637 16.670 1.220 1.00 97.69 91 ASN A N 1
ATOM 705 C CA . ASN A 1 91 ? -8.980 16.547 2.631 1.00 97.69 91 ASN A CA 1
ATOM 706 C C . ASN A 1 91 ? -8.888 15.075 3.051 1.00 97.69 91 ASN A C 1
ATOM 708 O O . ASN A 1 91 ? -9.890 14.375 3.249 1.00 97.69 91 ASN A O 1
ATOM 712 N N . ARG A 1 92 ? -7.651 14.596 3.177 1.00 98.56 92 ARG A N 1
ATOM 713 C CA . ARG A 1 92 ? -7.352 13.236 3.632 1.00 98.56 92 ARG A CA 1
ATOM 714 C C . ARG A 1 92 ? -7.718 13.063 5.108 1.00 98.56 92 ARG A C 1
ATOM 716 O O . ARG A 1 92 ? -7.665 14.014 5.887 1.00 98.56 92 ARG A O 1
ATOM 723 N N . ILE A 1 93 ? -8.115 11.852 5.485 1.00 98.94 93 ILE A N 1
ATOM 724 C CA . ILE A 1 93 ? -8.384 11.485 6.885 1.00 98.94 93 ILE A CA 1
ATOM 725 C C . ILE A 1 93 ? -7.094 10.952 7.495 1.00 98.94 93 ILE A C 1
ATOM 727 O O . ILE A 1 93 ? -6.526 10.012 6.949 1.00 98.94 93 ILE A O 1
ATOM 731 N N . ALA A 1 94 ? -6.659 11.487 8.630 1.00 98.75 94 ALA A N 1
ATOM 732 C CA . ALA A 1 94 ? -5.441 11.023 9.292 1.00 98.75 94 ALA A CA 1
ATOM 733 C C . ALA A 1 94 ? -5.772 10.149 10.507 1.00 98.75 94 ALA A C 1
ATOM 735 O O . ALA A 1 94 ? -6.515 10.579 11.384 1.00 98.75 94 ALA A O 1
ATOM 736 N N . PHE A 1 95 ? -5.182 8.958 10.585 1.00 98.88 95 PHE A N 1
ATOM 737 C CA . PHE A 1 95 ? -5.131 8.115 11.777 1.00 98.88 95 PHE A CA 1
ATOM 738 C C . PHE A 1 95 ? -3.677 8.011 12.234 1.00 98.88 95 PHE A C 1
ATOM 740 O O . PHE A 1 95 ? -2.837 7.472 11.511 1.00 98.88 95 PHE A O 1
ATOM 747 N N . SER A 1 96 ? -3.371 8.534 13.420 1.00 98.62 96 SER A N 1
ATOM 748 C CA . SER A 1 96 ? -1.997 8.564 13.928 1.00 98.62 96 SER A CA 1
ATOM 749 C C . SER A 1 96 ? -1.943 8.554 15.453 1.00 98.62 96 SER A C 1
ATOM 751 O O . SER A 1 96 ? -2.907 8.900 16.137 1.00 98.62 96 SER A O 1
ATOM 753 N N . ALA A 1 97 ? -0.778 8.216 16.005 1.00 98.06 97 ALA A N 1
ATOM 754 C CA . ALA A 1 97 ? -0.465 8.538 17.392 1.00 98.06 97 ALA A CA 1
ATOM 755 C C . ALA A 1 97 ? -0.510 10.062 17.592 1.00 98.06 97 ALA A C 1
ATOM 757 O O . ALA A 1 97 ? -0.031 10.808 16.736 1.00 98.06 97 ALA A O 1
ATOM 758 N N . GLY A 1 98 ? -1.034 10.518 18.733 1.00 96.19 98 GLY A N 1
ATOM 759 C CA . GLY A 1 98 ? -1.005 11.936 19.114 1.00 96.19 98 GLY A CA 1
ATOM 760 C C . GLY A 1 98 ? 0.408 12.440 19.440 1.00 96.19 98 GLY A C 1
ATOM 761 O O . GLY A 1 98 ? 0.670 13.639 19.405 1.00 96.19 98 GLY A O 1
ATOM 762 N N . GLN A 1 99 ? 1.336 11.523 19.737 1.00 96.06 99 GLN A N 1
ATOM 763 C CA . GLN A 1 99 ? 2.761 11.795 19.959 1.00 96.06 99 GLN A CA 1
ATOM 764 C C . GLN A 1 99 ? 3.610 10.774 19.178 1.00 96.06 99 GLN A C 1
ATOM 766 O O . GLN A 1 99 ? 4.107 9.815 19.771 1.00 96.06 99 GLN A O 1
ATOM 771 N N . PRO A 1 100 ? 3.746 10.936 17.849 1.00 92.88 100 PRO A N 1
ATOM 772 C CA . PRO A 1 100 ? 4.373 9.936 16.980 1.00 92.88 100 PRO A CA 1
ATOM 773 C C . PRO A 1 100 ? 5.867 9.724 17.263 1.00 92.88 100 PRO A C 1
ATOM 775 O O . PRO A 1 100 ? 6.348 8.602 17.134 1.00 92.88 100 PRO A O 1
ATOM 778 N N . ASP A 1 101 ? 6.570 10.754 17.744 1.00 94.69 101 ASP A N 1
ATOM 779 C CA . ASP A 1 101 ? 7.997 10.682 18.102 1.00 94.69 101 ASP A CA 1
ATOM 780 C C . ASP A 1 101 ? 8.264 9.896 19.399 1.00 94.69 101 ASP A C 1
ATOM 782 O O . ASP A 1 101 ? 9.411 9.608 19.750 1.00 94.69 101 ASP A O 1
ATOM 786 N N . VAL A 1 102 ? 7.211 9.569 20.155 1.00 96.06 102 VAL A N 1
ATOM 787 C CA . VAL A 1 102 ? 7.312 8.810 21.400 1.00 96.06 102 VAL A CA 1
ATOM 788 C C . VAL A 1 102 ? 6.860 7.383 21.133 1.00 96.06 102 VAL A C 1
ATOM 790 O O . VAL A 1 102 ? 5.692 7.033 21.262 1.00 96.06 102 VAL A O 1
ATOM 793 N N . ASP A 1 103 ? 7.828 6.530 20.825 1.00 93.69 103 ASP A N 1
ATOM 794 C CA . ASP A 1 103 ? 7.662 5.105 20.526 1.00 93.69 103 ASP A CA 1
ATOM 795 C C . ASP A 1 103 ? 6.750 4.347 21.518 1.00 93.69 103 ASP A C 1
ATOM 797 O O . ASP A 1 103 ? 5.936 3.500 21.144 1.00 93.69 103 ASP A O 1
ATOM 801 N N . SER A 1 104 ? 6.812 4.673 22.814 1.00 94.94 104 SER A N 1
ATOM 802 C CA . SER A 1 104 ? 5.947 4.054 23.827 1.00 94.94 104 SER A CA 1
ATOM 803 C C . SER A 1 104 ? 4.465 4.449 23.720 1.00 94.94 104 SER A C 1
ATOM 805 O O . SER A 1 104 ? 3.628 3.725 24.263 1.00 94.94 104 SER A O 1
ATOM 807 N N . LEU A 1 105 ? 4.137 5.530 23.010 1.00 96.44 105 LEU A N 1
ATOM 808 C CA . LEU A 1 105 ? 2.789 6.072 22.808 1.00 96.44 105 LEU A CA 1
ATOM 809 C C . LEU A 1 105 ? 2.220 5.801 21.410 1.00 96.44 105 LEU A C 1
ATOM 811 O O . LEU A 1 105 ? 1.081 6.176 21.141 1.00 96.44 105 LEU A O 1
ATOM 815 N N . ARG A 1 106 ? 2.967 5.119 20.538 1.00 98.19 106 ARG A N 1
ATOM 816 C CA . ARG A 1 106 ? 2.452 4.661 19.246 1.00 98.19 106 ARG A CA 1
ATOM 817 C C . ARG A 1 106 ? 1.248 3.732 19.435 1.00 98.19 106 ARG A C 1
ATOM 819 O O . ARG A 1 106 ? 1.286 2.804 20.247 1.00 98.19 106 ARG A O 1
ATOM 826 N N . TRP A 1 107 ? 0.180 4.018 18.698 1.00 98.50 107 TRP A N 1
ATOM 827 C CA . TRP A 1 107 ? -1.112 3.323 18.742 1.00 98.50 107 TRP A CA 1
ATOM 828 C C . TRP A 1 107 ? -1.061 1.961 18.052 1.00 98.50 107 TRP A C 1
ATOM 830 O O . TRP A 1 107 ? -0.104 1.666 17.360 1.00 98.50 107 TRP A O 1
ATOM 840 N N . ARG A 1 108 ? -2.062 1.097 18.220 1.00 98.19 108 ARG A N 1
ATOM 841 C CA . ARG A 1 108 ? -2.014 -0.308 17.754 1.00 98.19 108 ARG A CA 1
ATOM 842 C C . ARG A 1 108 ? -2.733 -0.563 16.424 1.00 98.19 108 ARG A C 1
ATOM 844 O O . ARG A 1 108 ? -3.183 -1.682 16.170 1.00 98.19 108 ARG A O 1
ATOM 851 N N . GLY A 1 109 ? -2.850 0.478 15.605 1.00 98.38 109 GLY A N 1
ATOM 852 C CA . GLY A 1 109 ? -3.422 0.399 14.265 1.00 98.38 109 GLY A CA 1
ATOM 853 C C . GLY A 1 109 ? -4.938 0.170 14.227 1.00 98.38 109 GLY A C 1
ATOM 854 O O . GLY A 1 109 ? -5.633 0.085 15.249 1.00 98.38 109 GLY A O 1
ATOM 855 N N . LEU A 1 110 ? -5.452 0.076 13.000 1.00 98.88 110 LEU A N 1
ATOM 856 C CA . LEU A 1 110 ? -6.835 -0.283 12.687 1.00 98.88 110 LEU A CA 1
ATOM 857 C C . LEU A 1 110 ? -6.966 -1.805 12.645 1.00 98.88 110 LEU A C 1
ATOM 859 O O . LEU A 1 110 ? -6.291 -2.462 11.855 1.00 98.88 110 LEU A O 1
ATOM 863 N N . ARG A 1 111 ? -7.859 -2.380 13.449 1.00 98.81 111 ARG A N 1
ATOM 864 C CA . ARG A 1 111 ? -8.013 -3.835 13.574 1.00 98.81 111 ARG A CA 1
ATOM 865 C C . ARG A 1 111 ? -9.390 -4.266 13.080 1.00 98.81 111 ARG A C 1
ATOM 867 O O . ARG A 1 111 ? -10.358 -4.250 13.830 1.00 98.81 111 ARG A O 1
ATOM 874 N N . PHE A 1 112 ? -9.490 -4.641 11.810 1.00 98.81 112 PHE A N 1
ATOM 875 C CA . PHE A 1 112 ? -10.703 -5.199 11.214 1.00 98.81 112 PHE A CA 1
ATOM 876 C C . PHE A 1 112 ? -10.804 -6.693 11.528 1.00 98.81 112 PHE A C 1
ATOM 878 O O . PHE A 1 112 ? -10.071 -7.500 10.959 1.00 98.81 112 PHE A O 1
ATOM 885 N N . VAL A 1 113 ? -11.738 -7.067 12.401 1.00 98.62 113 VAL A N 1
ATOM 886 C CA . VAL A 1 113 ? -11.925 -8.457 12.844 1.00 98.62 113 VAL A CA 1
ATOM 887 C C . VAL A 1 113 ? -13.376 -8.843 12.622 1.00 98.62 113 VAL A C 1
ATOM 889 O O . VAL A 1 113 ? -14.273 -8.304 13.263 1.00 98.62 113 VAL A O 1
ATOM 892 N N . ASN A 1 114 ? -13.628 -9.742 11.666 1.00 98.25 114 ASN A N 1
ATOM 893 C CA . ASN A 1 114 ? -14.982 -10.122 11.238 1.00 98.25 114 ASN A CA 1
ATOM 894 C C . ASN A 1 114 ? -15.883 -8.906 10.933 1.00 98.25 114 ASN A C 1
ATOM 896 O O . ASN A 1 114 ? -17.103 -8.949 11.120 1.00 98.25 114 ASN A O 1
ATOM 900 N N . ALA A 1 115 ? -15.263 -7.819 10.457 1.00 98.31 115 ALA A N 1
ATOM 901 C CA . ALA A 1 115 ? -15.918 -6.549 10.206 1.00 98.31 115 ALA A CA 1
ATOM 902 C C . ALA A 1 115 ? -17.082 -6.693 9.221 1.00 98.31 115 ALA A C 1
ATOM 904 O O . ALA A 1 115 ? -17.012 -7.420 8.220 1.00 98.31 115 ALA A O 1
ATOM 905 N N . ARG A 1 116 ? -18.153 -5.937 9.460 1.00 97.19 116 ARG A N 1
ATOM 906 C CA . ARG A 1 116 ? -19.328 -5.931 8.591 1.00 97.19 116 ARG A CA 1
ATOM 907 C C . ARG A 1 116 ? -18.948 -5.508 7.169 1.00 97.19 116 ARG A C 1
ATOM 909 O O . ARG A 1 116 ? -18.280 -4.501 6.941 1.00 97.19 116 ARG A O 1
ATOM 916 N N . ARG A 1 117 ? -19.451 -6.251 6.175 1.00 96.31 117 ARG A N 1
ATOM 917 C CA . ARG A 1 117 ? -19.203 -5.979 4.748 1.00 96.31 117 ARG A CA 1
ATOM 918 C C . ARG A 1 117 ? -19.533 -4.528 4.375 1.00 96.31 117 ARG A C 1
ATOM 920 O O . ARG A 1 117 ? -20.582 -4.001 4.771 1.00 96.31 117 ARG A O 1
ATOM 927 N N . GLY A 1 118 ? -18.683 -3.940 3.536 1.00 96.31 118 GLY A N 1
ATOM 928 C CA . GLY A 1 118 ? -18.812 -2.567 3.042 1.00 96.31 118 GLY A CA 1
ATOM 929 C C . GLY A 1 118 ? -17.981 -1.545 3.816 1.00 96.31 118 GLY A C 1
ATOM 930 O O . GLY A 1 118 ? -18.203 -0.351 3.631 1.00 96.31 118 GLY A O 1
ATOM 931 N N . SER A 1 119 ? -17.068 -1.993 4.685 1.00 98.56 119 SER A N 1
ATOM 932 C CA . SER A 1 119 ? -16.051 -1.115 5.259 1.00 98.56 119 SER A CA 1
ATOM 933 C C . SER A 1 119 ? -15.095 -0.615 4.176 1.00 98.56 119 SER A C 1
ATOM 935 O O . SER A 1 119 ? -14.684 -1.388 3.308 1.00 98.56 119 SER A O 1
ATOM 937 N N . VAL A 1 120 ? -14.771 0.674 4.229 1.00 98.81 120 VAL A N 1
ATOM 938 C CA . VAL A 1 120 ? -13.961 1.383 3.234 1.00 98.81 120 VAL A CA 1
ATOM 939 C C . VAL A 1 120 ? -13.005 2.329 3.948 1.00 98.81 120 VAL A C 1
ATOM 941 O O . VAL A 1 120 ? -13.440 3.114 4.795 1.00 98.81 120 VAL A O 1
ATOM 944 N N . LEU A 1 121 ? -11.738 2.292 3.544 1.00 98.94 121 LEU A N 1
ATOM 945 C CA . LEU A 1 121 ? -10.774 3.367 3.750 1.00 98.94 121 LEU A CA 1
ATOM 946 C C . LEU A 1 121 ? -10.475 3.999 2.392 1.00 98.94 121 LEU A C 1
ATOM 948 O O . LEU A 1 121 ? -10.052 3.309 1.461 1.00 98.94 121 LEU A O 1
ATOM 952 N N . ARG A 1 122 ? -10.728 5.301 2.270 1.00 98.75 122 ARG A N 1
ATOM 953 C CA . ARG A 1 122 ? -10.468 6.064 1.053 1.00 98.75 122 ARG A CA 1
ATOM 954 C C . ARG A 1 122 ? -9.794 7.385 1.387 1.00 98.75 122 ARG A C 1
ATOM 956 O O . ARG A 1 122 ? -10.353 8.138 2.179 1.00 98.75 122 ARG A O 1
ATOM 963 N N . PHE A 1 123 ? -8.669 7.692 0.731 1.00 98.75 123 PHE A N 1
ATOM 964 C CA . PHE A 1 123 ? -7.894 8.917 0.994 1.00 98.75 123 PHE A CA 1
ATOM 965 C C . PHE A 1 123 ? -7.593 9.072 2.493 1.00 98.75 123 PHE A C 1
ATOM 967 O O . PHE A 1 123 ? -7.913 10.087 3.112 1.00 98.75 123 PHE A O 1
ATOM 974 N N . CYS A 1 124 ? -7.043 8.012 3.090 1.00 98.94 124 CYS A N 1
ATOM 975 C CA . CYS A 1 124 ? -6.642 8.003 4.493 1.00 98.94 124 CYS A CA 1
ATOM 976 C C . CYS A 1 124 ? -5.126 7.875 4.631 1.00 98.94 124 CYS A C 1
ATOM 978 O O . CYS A 1 124 ? -4.509 7.096 3.908 1.00 98.94 124 CYS A O 1
ATOM 980 N N . ASP A 1 125 ? -4.564 8.569 5.609 1.00 98.81 125 ASP A N 1
ATOM 981 C CA . ASP A 1 125 ? -3.192 8.400 6.069 1.00 98.81 125 ASP A CA 1
ATOM 982 C C . ASP A 1 125 ? -3.230 7.588 7.365 1.00 98.81 125 ASP A C 1
ATOM 984 O O . ASP A 1 125 ? -3.827 8.015 8.351 1.00 98.81 125 ASP A O 1
ATOM 988 N N . VAL A 1 126 ? -2.666 6.381 7.349 1.00 98.94 126 VAL A N 1
ATOM 989 C CA . VAL A 1 126 ? -2.591 5.474 8.503 1.00 98.94 126 VAL A CA 1
ATOM 990 C C . VAL A 1 126 ? -1.129 5.354 8.892 1.00 98.94 126 VAL A C 1
ATOM 992 O O . VAL A 1 126 ? -0.351 4.699 8.192 1.00 98.94 126 VAL A O 1
ATOM 995 N N . GLN A 1 127 ? -0.752 6.033 9.973 1.00 98.62 127 GLN A N 1
ATOM 996 C CA . GLN A 1 127 ? 0.653 6.270 10.281 1.00 98.62 127 GLN A CA 1
ATOM 997 C C . GLN A 1 127 ? 1.001 6.049 11.743 1.00 98.62 127 GLN A C 1
ATOM 999 O O . GLN A 1 127 ? 0.156 6.180 12.629 1.00 98.62 127 GLN A O 1
ATOM 1004 N N . HIS A 1 128 ? 2.278 5.783 12.010 1.00 98.56 128 HIS A N 1
ATOM 1005 C CA . HIS A 1 128 ? 2.842 5.724 13.361 1.00 98.56 128 HIS A CA 1
ATOM 1006 C C . HIS A 1 128 ? 2.200 4.665 14.273 1.00 98.56 128 HIS A C 1
ATOM 1008 O O . HIS A 1 128 ? 2.284 4.762 15.500 1.00 98.56 128 HIS A O 1
ATOM 1014 N N . GLY A 1 129 ? 1.585 3.624 13.709 1.00 98.69 129 GLY A N 1
ATOM 1015 C CA . GLY A 1 129 ? 1.073 2.484 14.465 1.00 98.69 129 GLY A CA 1
ATOM 1016 C C . GLY A 1 129 ? 2.195 1.530 14.877 1.00 98.69 129 GLY A C 1
ATOM 1017 O O . GLY A 1 129 ? 3.134 1.326 14.119 1.00 98.69 129 GLY A O 1
ATOM 1018 N N . TRP A 1 130 ? 2.150 0.973 16.082 1.00 98.56 130 TRP A N 1
ATOM 1019 C CA . TRP A 1 130 ? 3.028 -0.080 16.576 1.00 98.56 130 TRP A CA 1
ATOM 1020 C C . TRP A 1 130 ? 2.205 -1.221 17.198 1.00 98.56 130 TRP A C 1
ATOM 1022 O O . TRP A 1 130 ? 1.772 -1.153 18.353 1.00 98.56 130 TRP A O 1
ATOM 1032 N N . ALA A 1 131 ? 2.022 -2.299 16.433 1.00 98.44 131 ALA A N 1
ATOM 1033 C CA . ALA A 1 131 ? 1.440 -3.555 16.894 1.00 98.44 131 ALA A CA 1
ATOM 1034 C C . ALA A 1 131 ? 2.460 -4.339 17.737 1.00 98.44 131 ALA A C 1
ATOM 1036 O O . ALA A 1 131 ? 3.544 -4.688 17.261 1.00 98.44 131 ALA A O 1
ATOM 1037 N N . ARG A 1 132 ? 2.116 -4.612 19.000 1.00 96.62 132 ARG A N 1
ATOM 1038 C CA . ARG A 1 132 ? 3.001 -5.228 20.000 1.00 96.62 132 ARG A CA 1
ATOM 1039 C C . ARG A 1 132 ? 2.226 -6.020 21.046 1.00 96.62 132 ARG A C 1
ATOM 1041 O O . ARG A 1 132 ? 1.081 -5.694 21.357 1.00 96.62 132 ARG A O 1
ATOM 1048 N N . GLY A 1 133 ? 2.896 -6.995 21.655 1.00 95.00 133 GLY A N 1
ATOM 1049 C CA . GLY A 1 133 ? 2.313 -7.922 22.627 1.00 95.00 133 GLY A CA 1
ATOM 1050 C C . GLY A 1 133 ? 2.313 -9.358 22.109 1.00 95.00 133 GLY A C 1
ATOM 1051 O O . GLY A 1 133 ? 3.219 -9.755 21.378 1.00 95.00 133 GLY A O 1
ATOM 1052 N N . ASP A 1 134 ? 1.299 -10.126 22.496 1.00 95.94 134 ASP A N 1
ATOM 1053 C CA . ASP A 1 134 ? 1.109 -11.494 22.019 1.00 95.94 134 ASP A CA 1
ATOM 1054 C C . ASP A 1 134 ? 0.252 -11.519 20.755 1.00 95.94 134 ASP A C 1
ATOM 1056 O O . ASP A 1 134 ? -0.532 -10.605 20.495 1.00 95.94 134 ASP A O 1
ATOM 1060 N N . TRP A 1 135 ? 0.369 -12.597 19.982 1.00 94.75 135 TRP A N 1
ATOM 1061 C CA . TRP A 1 135 ? -0.510 -12.830 18.843 1.00 94.75 135 TRP A CA 1
ATOM 1062 C C . TRP A 1 135 ? -1.990 -12.797 19.283 1.00 94.75 135 TRP A C 1
ATOM 1064 O O . TRP A 1 135 ? -2.326 -13.428 20.292 1.00 94.75 135 TRP A O 1
ATOM 1074 N N . PRO A 1 136 ? -2.885 -12.100 18.553 1.00 95.31 136 PRO A N 1
ATOM 1075 C CA . PRO A 1 136 ? -2.667 -11.427 17.262 1.00 95.31 136 PRO A CA 1
ATOM 1076 C C . PRO A 1 136 ? -2.262 -9.936 17.344 1.00 95.31 136 PRO A C 1
ATOM 1078 O O . PRO A 1 136 ? -2.088 -9.293 16.308 1.00 95.31 136 PRO A O 1
ATOM 1081 N N . GLU A 1 137 ? -2.126 -9.356 18.539 1.00 96.38 137 GLU A N 1
ATOM 1082 C CA . GLU A 1 137 ? -1.915 -7.911 18.777 1.00 96.38 137 GLU A CA 1
ATOM 1083 C C . GLU A 1 137 ? -0.560 -7.374 18.293 1.00 96.38 137 GLU A C 1
ATOM 1085 O O . GLU A 1 137 ? -0.377 -6.163 18.171 1.00 96.38 137 GLU A O 1
ATOM 1090 N N . ASN A 1 138 ? 0.388 -8.264 18.005 1.00 97.81 138 ASN A N 1
ATOM 1091 C CA . ASN A 1 138 ? 1.716 -7.944 17.481 1.00 97.81 138 ASN A CA 1
ATOM 1092 C C . ASN A 1 138 ? 1.832 -7.983 15.947 1.00 97.81 138 ASN A C 1
ATOM 1094 O O . ASN A 1 138 ? 2.939 -7.849 15.424 1.00 97.81 138 ASN A O 1
ATOM 1098 N N . CYS A 1 139 ? 0.711 -8.137 15.238 1.00 98.44 139 CYS A N 1
ATOM 1099 C CA . CYS A 1 139 ? 0.634 -8.108 13.778 1.00 98.44 139 CYS A CA 1
ATOM 1100 C C . CYS A 1 139 ? -0.192 -6.916 13.272 1.00 98.44 139 CYS A C 1
ATOM 1102 O O . CYS A 1 139 ? -1.142 -6.487 13.941 1.00 98.44 139 CYS A O 1
ATOM 1104 N N . GLY A 1 140 ? 0.111 -6.445 12.057 1.00 98.38 140 GLY A N 1
ATOM 1105 C CA . GLY A 1 140 ? -0.648 -5.384 11.384 1.00 98.38 140 GLY A CA 1
ATOM 1106 C C . GLY A 1 140 ? -0.436 -4.024 12.039 1.00 98.38 140 GLY A C 1
ATOM 1107 O O . GLY A 1 140 ? -1.360 -3.493 12.651 1.00 98.38 140 GLY A O 1
ATOM 1108 N N . GLY A 1 141 ? 0.783 -3.486 11.946 1.00 98.25 141 GLY A N 1
ATOM 1109 C CA . GLY A 1 141 ? 1.172 -2.245 12.626 1.00 98.25 141 GLY A CA 1
ATOM 1110 C C . GLY A 1 141 ? 0.275 -1.060 12.279 1.00 98.25 141 GLY A C 1
ATOM 1111 O O . GLY A 1 141 ? -0.156 -0.335 13.175 1.00 98.25 141 GLY A O 1
ATOM 1112 N N . GLY A 1 142 ? -0.036 -0.895 10.992 1.00 98.75 142 GLY A N 1
ATOM 1113 C CA . GLY A 1 142 ? -1.017 0.077 10.515 1.00 98.75 142 GLY A CA 1
ATOM 1114 C C . GLY A 1 142 ? -2.423 -0.514 10.463 1.00 98.75 142 GLY A C 1
ATOM 1115 O O . GLY A 1 142 ? -3.359 0.037 11.046 1.00 98.75 142 GLY A O 1
ATOM 1116 N N . ILE A 1 143 ? -2.581 -1.636 9.754 1.00 98.94 143 ILE A N 1
ATOM 1117 C CA . ILE A 1 143 ? -3.877 -2.281 9.519 1.00 98.94 143 ILE A CA 1
ATOM 1118 C C . ILE A 1 143 ? -3.768 -3.795 9.717 1.00 98.94 143 ILE A C 1
ATOM 1120 O O . ILE A 1 143 ? -2.973 -4.475 9.072 1.00 98.94 143 ILE A O 1
ATOM 1124 N N . TYR A 1 144 ? -4.639 -4.340 10.556 1.00 98.94 144 TYR A N 1
ATOM 1125 C CA . TYR A 1 144 ? -4.844 -5.771 10.742 1.00 98.94 144 TYR A CA 1
ATOM 1126 C C . TYR A 1 144 ? -6.212 -6.174 10.180 1.00 98.94 144 TYR A C 1
ATOM 1128 O O . TYR A 1 144 ? -7.219 -5.546 10.509 1.00 98.94 144 TYR A O 1
ATOM 1136 N N . ILE A 1 145 ? -6.260 -7.203 9.331 1.00 98.88 145 ILE A N 1
ATOM 1137 C CA . ILE A 1 145 ? -7.481 -7.712 8.693 1.00 98.88 145 ILE A CA 1
ATOM 1138 C C . ILE A 1 145 ? -7.600 -9.213 8.951 1.00 98.88 145 ILE A C 1
ATOM 1140 O O . ILE A 1 145 ? -6.754 -9.991 8.508 1.00 98.88 145 ILE A O 1
ATOM 1144 N N . GLU A 1 146 ? -8.697 -9.619 9.583 1.00 98.62 146 GLU A N 1
ATOM 1145 C CA . GLU A 1 146 ? -9.033 -11.020 9.832 1.00 98.62 146 GLU A CA 1
ATOM 1146 C C . GLU A 1 146 ? -10.516 -11.291 9.550 1.00 98.62 146 GLU A C 1
ATOM 1148 O O . GLU A 1 146 ? -11.403 -10.582 10.038 1.00 98.62 146 GLU A O 1
ATOM 1153 N N . GLY A 1 147 ? -10.802 -12.324 8.749 1.00 98.44 147 GLY A N 1
ATOM 1154 C CA . GLY A 1 147 ? -12.165 -12.843 8.553 1.00 98.44 147 GLY A CA 1
ATOM 1155 C C . GLY A 1 147 ? -13.136 -11.859 7.889 1.00 98.44 147 GLY A C 1
ATOM 1156 O O . GLY A 1 147 ? -14.355 -12.006 7.983 1.00 98.44 147 GLY A O 1
ATOM 1157 N N . CYS A 1 148 ? -12.617 -10.820 7.237 1.00 98.50 148 CYS A N 1
ATOM 1158 C CA . CYS A 1 148 ? -13.401 -9.787 6.572 1.00 98.50 148 CYS A CA 1
ATOM 1159 C C . CYS A 1 148 ? -12.654 -9.232 5.356 1.00 98.50 148 CYS A C 1
ATOM 1161 O O . CYS A 1 148 ? -11.553 -9.666 5.026 1.00 98.50 148 CYS A O 1
ATOM 1163 N N . SER A 1 149 ? -13.279 -8.319 4.611 1.00 98.38 149 SER A N 1
ATOM 1164 C CA . SER A 1 149 ? -12.713 -7.812 3.353 1.00 98.38 149 SER A CA 1
ATOM 1165 C C . SER A 1 149 ? -13.040 -6.332 3.141 1.00 98.38 149 SER A C 1
ATOM 1167 O O . SER A 1 149 ? -13.915 -6.017 2.328 1.00 98.38 149 SER A O 1
ATOM 1169 N N . PRO A 1 150 ? -12.408 -5.417 3.904 1.00 98.44 150 PRO A N 1
ATOM 1170 C CA . PRO A 1 150 ? -12.511 -3.985 3.642 1.00 98.44 150 PRO A CA 1
ATOM 1171 C C . PRO A 1 150 ? -11.903 -3.625 2.279 1.00 98.44 150 PRO A C 1
ATOM 1173 O O . PRO A 1 150 ? -10.963 -4.279 1.817 1.00 98.44 150 PRO A O 1
ATOM 1176 N N . GLU A 1 151 ? -12.438 -2.576 1.657 1.00 98.81 151 GLU A N 1
ATOM 1177 C CA . GLU A 1 151 ? -11.818 -1.901 0.512 1.00 98.81 151 GLU A CA 1
ATOM 1178 C C . GLU A 1 151 ? -10.863 -0.824 1.036 1.00 98.81 151 GLU A C 1
ATOM 1180 O O . GLU A 1 151 ? -11.255 0.003 1.861 1.00 98.81 151 GLU A O 1
ATOM 1185 N N . ILE A 1 152 ? -9.615 -0.836 0.575 1.00 98.94 152 ILE A N 1
ATOM 1186 C CA . ILE A 1 152 ? -8.591 0.138 0.972 1.00 98.94 152 ILE A CA 1
ATOM 1187 C C . ILE A 1 152 ? -8.060 0.776 -0.300 1.00 98.94 152 ILE A C 1
ATOM 1189 O O . ILE A 1 152 ? -7.486 0.078 -1.141 1.00 98.94 152 ILE A O 1
ATOM 1193 N N . ARG A 1 153 ? -8.255 2.086 -0.468 1.00 98.56 153 ARG A N 1
ATOM 1194 C CA . ARG A 1 153 ? -7.830 2.755 -1.698 1.00 98.56 153 ARG A CA 1
ATOM 1195 C C . ARG A 1 153 ? -7.418 4.204 -1.551 1.00 98.56 153 ARG A C 1
ATOM 1197 O O . ARG A 1 153 ? -8.019 4.950 -0.783 1.00 98.56 153 ARG A O 1
ATOM 1204 N N . ARG A 1 154 ? -6.467 4.650 -2.378 1.00 98.38 154 ARG A N 1
ATOM 1205 C CA . ARG A 1 154 ? -5.937 6.030 -2.332 1.00 98.38 154 ARG A CA 1
ATOM 1206 C C . ARG A 1 154 ? -5.397 6.409 -0.948 1.00 98.38 154 ARG A C 1
ATOM 1208 O O . ARG A 1 154 ? -5.353 7.588 -0.607 1.00 98.38 154 ARG A O 1
ATOM 1215 N N . CYS A 1 155 ? -5.010 5.421 -0.147 1.00 98.88 155 CYS A N 1
ATOM 1216 C CA . CYS A 1 155 ? -4.476 5.603 1.193 1.00 98.88 155 CYS A CA 1
ATOM 1217 C C . CYS A 1 155 ? -2.947 5.619 1.184 1.00 98.88 155 CYS A C 1
ATOM 1219 O O . CYS A 1 155 ? -2.312 5.041 0.301 1.00 98.88 155 CYS A O 1
ATOM 1221 N N . THR A 1 156 ? -2.382 6.251 2.205 1.00 98.81 156 THR A N 1
ATOM 1222 C CA . THR A 1 156 ? -0.966 6.160 2.552 1.00 98.81 156 THR A CA 1
ATOM 1223 C C . THR A 1 156 ? -0.870 5.390 3.859 1.00 98.81 156 THR A C 1
ATOM 1225 O O . THR A 1 156 ? -1.423 5.815 4.871 1.00 98.81 156 THR A O 1
ATOM 1228 N N . ILE A 1 157 ? -0.216 4.236 3.839 1.00 98.94 157 ILE A N 1
ATOM 1229 C CA . ILE A 1 157 ? 0.075 3.429 5.022 1.00 98.94 157 ILE A CA 1
ATOM 1230 C C . ILE A 1 157 ? 1.577 3.530 5.243 1.00 98.94 157 ILE A C 1
ATOM 1232 O O . ILE A 1 157 ? 2.339 2.869 4.534 1.00 98.94 157 ILE A O 1
ATOM 1236 N N . SER A 1 158 ? 2.003 4.395 6.167 1.00 98.62 158 SER A N 1
ATOM 1237 C CA . SER A 1 158 ? 3.428 4.672 6.348 1.00 98.62 158 SER A CA 1
ATOM 1238 C C . SER A 1 158 ? 3.907 4.686 7.780 1.00 98.62 158 SER A C 1
ATOM 1240 O O . SER A 1 158 ? 3.139 4.933 8.707 1.00 98.62 158 SER A O 1
ATOM 1242 N N . ASP A 1 159 ? 5.201 4.429 7.948 1.00 98.00 159 ASP A N 1
ATOM 1243 C CA . ASP A 1 159 ? 5.883 4.523 9.234 1.00 98.00 159 ASP A CA 1
ATOM 1244 C C . ASP A 1 159 ? 5.190 3.691 10.311 1.00 98.00 159 ASP A C 1
ATOM 1246 O O . ASP A 1 159 ? 5.102 4.117 11.460 1.00 98.00 159 ASP A O 1
ATOM 1250 N N . ASN A 1 160 ? 4.648 2.519 9.962 1.00 98.81 160 ASN A N 1
ATOM 1251 C CA . ASN A 1 160 ? 4.027 1.596 10.908 1.00 98.81 160 ASN A CA 1
ATOM 1252 C C . ASN A 1 160 ? 4.977 0.456 11.280 1.00 98.81 160 ASN A C 1
ATOM 1254 O O . ASN A 1 160 ? 5.897 0.118 10.543 1.00 98.81 160 ASN A O 1
ATOM 1258 N N . ARG A 1 161 ? 4.762 -0.144 12.450 1.00 98.44 161 ARG A N 1
ATOM 1259 C CA . ARG A 1 161 ? 5.620 -1.180 13.019 1.00 98.44 161 ARG A CA 1
ATOM 1260 C C . ARG A 1 161 ? 4.796 -2.350 13.536 1.00 98.44 161 ARG A C 1
ATOM 1262 O O . ARG A 1 161 ? 3.831 -2.155 14.268 1.00 98.44 161 ARG A O 1
ATOM 1269 N N . ALA A 1 162 ? 5.221 -3.567 13.238 1.00 98.56 162 ALA A N 1
ATOM 1270 C CA . ALA A 1 162 ? 4.739 -4.778 13.886 1.00 98.56 162 ALA A CA 1
ATOM 1271 C C . ALA A 1 162 ? 5.922 -5.515 14.517 1.00 98.56 162 ALA A C 1
ATOM 1273 O O . ALA A 1 162 ? 6.958 -5.687 13.877 1.00 98.56 162 ALA A O 1
ATOM 1274 N N . ASP A 1 163 ? 5.777 -5.965 15.764 1.00 98.12 163 ASP A N 1
ATOM 1275 C CA . ASP A 1 163 ? 6.799 -6.810 16.399 1.00 98.12 163 ASP A CA 1
ATOM 1276 C C . ASP A 1 163 ? 6.893 -8.195 15.737 1.00 98.12 163 ASP A C 1
ATOM 1278 O O . ASP A 1 163 ? 7.915 -8.863 15.872 1.00 98.12 163 ASP A O 1
ATOM 1282 N N . HIS A 1 164 ? 5.849 -8.619 15.017 1.00 97.25 164 HIS A N 1
ATOM 1283 C CA . HIS A 1 164 ? 5.823 -9.871 14.268 1.00 97.25 164 HIS A CA 1
ATOM 1284 C C . HIS A 1 164 ? 5.632 -9.613 12.764 1.00 97.25 164 HIS A C 1
ATOM 1286 O O . HIS A 1 164 ? 6.578 -9.190 12.104 1.00 97.25 164 HIS A O 1
ATOM 1292 N N . ASP A 1 165 ? 4.439 -9.835 12.206 1.00 97.88 165 ASP A N 1
ATOM 1293 C CA . ASP A 1 165 ? 4.210 -9.790 10.755 1.00 97.88 165 ASP A CA 1
ATOM 1294 C C . ASP A 1 165 ? 3.358 -8.595 10.311 1.00 97.88 165 ASP A C 1
ATOM 1296 O O . ASP A 1 165 ? 2.428 -8.183 11.014 1.00 97.88 165 ASP A O 1
ATOM 1300 N N . GLY A 1 166 ? 3.594 -8.113 9.087 1.00 98.12 166 GLY A N 1
ATOM 1301 C CA . GLY A 1 166 ? 2.751 -7.096 8.456 1.00 98.12 166 GLY A CA 1
ATOM 1302 C C . GLY A 1 166 ? 2.922 -5.733 9.117 1.00 98.12 166 GLY A C 1
ATOM 1303 O O . GLY A 1 166 ? 2.034 -5.288 9.845 1.00 98.12 166 GLY A O 1
ATOM 1304 N N . GLY A 1 167 ? 4.058 -5.073 8.889 1.00 98.38 167 GLY A N 1
ATOM 1305 C CA . GLY A 1 167 ? 4.330 -3.746 9.453 1.00 98.38 167 GLY A CA 1
ATOM 1306 C C . GLY A 1 167 ? 3.274 -2.727 9.025 1.00 98.38 167 GLY A C 1
ATOM 1307 O O . GLY A 1 167 ? 2.660 -2.077 9.870 1.00 98.38 167 GLY A O 1
ATOM 1308 N N . GLY A 1 168 ? 3.001 -2.655 7.723 1.00 98.81 168 GLY A N 1
ATOM 1309 C CA . GLY A 1 168 ? 1.914 -1.863 7.158 1.00 98.81 168 GLY A CA 1
ATOM 1310 C C . GLY A 1 168 ? 0.573 -2.574 7.311 1.00 98.81 168 GLY A C 1
ATOM 1311 O O . GLY A 1 168 ? -0.292 -2.132 8.071 1.00 98.81 168 GLY A O 1
ATOM 1312 N N . ILE A 1 169 ? 0.400 -3.682 6.586 1.00 98.88 169 ILE A N 1
ATOM 1313 C CA . ILE A 1 169 ? -0.861 -4.422 6.491 1.00 98.88 169 ILE A CA 1
ATOM 1314 C C . ILE A 1 169 ? -0.644 -5.914 6.764 1.00 98.88 169 ILE A C 1
ATOM 1316 O O . ILE A 1 169 ? 0.170 -6.578 6.125 1.00 98.88 169 ILE A O 1
ATOM 1320 N N . TYR A 1 170 ? -1.450 -6.473 7.662 1.00 98.81 170 TYR A N 1
ATOM 1321 C CA . TYR A 1 170 ? -1.589 -7.913 7.863 1.00 98.81 170 TYR A CA 1
ATOM 1322 C C . TYR A 1 170 ? -2.965 -8.371 7.374 1.00 98.81 170 TYR A C 1
ATOM 1324 O O . TYR A 1 170 ? -3.981 -7.831 7.812 1.00 98.81 170 TYR A O 1
ATOM 1332 N N . ALA A 1 171 ? -3.015 -9.372 6.495 1.00 98.56 171 ALA A N 1
ATOM 1333 C CA . ALA A 1 171 ? -4.257 -9.911 5.950 1.00 98.56 171 ALA A CA 1
ATOM 1334 C C . ALA A 1 171 ? -4.357 -11.43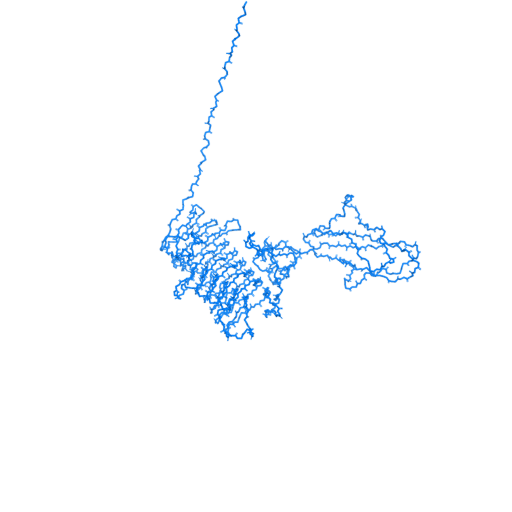1 6.121 1.00 98.56 171 ALA A C 1
ATOM 1336 O O . ALA A 1 171 ? -3.532 -12.189 5.602 1.00 98.56 171 ALA A O 1
ATOM 1337 N N . MET A 1 172 ? -5.427 -11.868 6.787 1.00 98.25 172 MET A N 1
ATOM 1338 C CA . MET A 1 172 ? -5.760 -13.273 6.999 1.00 98.25 172 MET A CA 1
ATOM 1339 C C . MET A 1 172 ? -7.241 -13.544 6.741 1.00 98.25 172 MET A C 1
ATOM 1341 O O . MET A 1 172 ? -8.100 -12.753 7.130 1.00 98.25 172 MET A O 1
ATOM 1345 N N . PHE A 1 173 ? -7.560 -14.654 6.067 1.00 97.94 173 PHE A N 1
ATOM 1346 C CA . PHE A 1 173 ? -8.943 -15.024 5.725 1.00 97.94 173 PHE A CA 1
ATOM 1347 C C . PHE A 1 173 ? -9.723 -13.880 5.047 1.00 97.94 173 PHE A C 1
ATOM 1349 O O . PHE A 1 173 ? -10.858 -13.571 5.415 1.00 97.94 173 PHE A O 1
ATOM 1356 N N . SER A 1 174 ? -9.089 -13.221 4.072 1.00 97.06 174 SER A N 1
ATOM 1357 C CA . SER A 1 174 ? -9.604 -12.020 3.407 1.00 97.06 174 SER A CA 1
ATOM 1358 C C . SER A 1 174 ? -9.537 -12.126 1.884 1.00 97.06 174 SER A C 1
ATOM 1360 O O . SER A 1 174 ? -8.593 -12.687 1.332 1.00 97.06 174 SER A O 1
ATOM 1362 N N . THR A 1 175 ? -10.516 -11.523 1.207 1.00 98.12 175 THR A N 1
ATOM 1363 C CA . THR A 1 175 ? -10.531 -11.254 -0.238 1.00 98.12 175 THR A CA 1
ATOM 1364 C C . THR A 1 175 ? -10.618 -9.743 -0.506 1.00 98.12 175 THR A C 1
ATOM 1366 O O . THR A 1 175 ? -11.351 -9.299 -1.391 1.00 98.12 175 THR A O 1
ATOM 1369 N N . SER A 1 176 ? -9.964 -8.931 0.334 1.00 98.12 176 SER A N 1
ATOM 1370 C CA . SER A 1 176 ? -9.964 -7.465 0.244 1.00 98.12 176 SER A CA 1
ATOM 1371 C C . SER A 1 176 ? -9.548 -6.950 -1.133 1.00 98.12 176 SER A C 1
ATOM 1373 O O . SER A 1 176 ? -8.649 -7.496 -1.771 1.00 98.12 176 SER A O 1
ATOM 1375 N N . LEU A 1 177 ? -10.168 -5.845 -1.551 1.00 98.56 177 LEU A N 1
ATOM 1376 C CA . LEU A 1 177 ? -9.710 -5.045 -2.681 1.00 98.56 177 LEU A CA 1
ATOM 1377 C C . LEU A 1 177 ? -8.831 -3.912 -2.144 1.00 98.56 177 LEU A C 1
ATOM 1379 O O . LEU A 1 177 ? -9.308 -3.054 -1.401 1.00 98.56 177 LEU A O 1
ATOM 1383 N N . ILE A 1 178 ? -7.554 -3.927 -2.508 1.00 98.81 178 ILE A N 1
ATOM 1384 C CA . ILE A 1 178 ? -6.547 -2.982 -2.028 1.00 98.81 178 ILE A CA 1
ATOM 1385 C C . ILE A 1 178 ? -5.927 -2.339 -3.260 1.00 98.81 178 ILE A C 1
ATOM 1387 O O . ILE A 1 178 ? -5.229 -3.021 -4.007 1.00 98.81 178 ILE A O 1
ATOM 1391 N N . HIS A 1 179 ? -6.201 -1.058 -3.518 1.00 98.38 179 HIS A N 1
ATOM 1392 C CA . HIS A 1 179 ? -5.721 -0.449 -4.756 1.00 98.38 179 HIS A CA 1
ATOM 1393 C C . HIS A 1 179 ? -5.374 1.034 -4.708 1.00 98.38 179 HIS A C 1
ATOM 1395 O O . HIS A 1 179 ? -5.976 1.793 -3.956 1.00 98.38 179 HIS A O 1
ATOM 1401 N N . ASN A 1 180 ? -4.440 1.468 -5.558 1.00 98.06 180 ASN A N 1
ATOM 1402 C CA . ASN A 1 180 ? -3.990 2.864 -5.606 1.00 98.06 180 ASN A CA 1
ATOM 1403 C C . ASN A 1 180 ? -3.474 3.358 -4.249 1.00 98.06 180 ASN A C 1
ATOM 1405 O O . ASN A 1 180 ? -3.769 4.479 -3.853 1.00 98.06 180 ASN A O 1
ATOM 1409 N N . ASN A 1 181 ? -2.778 2.505 -3.495 1.00 98.81 181 ASN A N 1
ATOM 1410 C CA . ASN A 1 181 ? -2.235 2.863 -2.186 1.00 98.81 181 ASN A CA 1
ATOM 1411 C C . ASN A 1 181 ? -0.718 3.035 -2.250 1.00 98.81 181 ASN A C 1
ATOM 1413 O O . ASN A 1 181 ? -0.037 2.323 -2.992 1.00 98.81 181 ASN A O 1
ATOM 1417 N N . LEU A 1 182 ? -0.213 3.934 -1.411 1.00 98.75 182 LEU A N 1
ATOM 1418 C CA . LEU A 1 182 ? 1.192 4.007 -1.027 1.00 98.75 182 LEU A CA 1
ATOM 1419 C C . LEU A 1 182 ? 1.358 3.228 0.281 1.00 98.75 182 LEU A C 1
ATOM 1421 O O . LEU A 1 182 ? 0.708 3.553 1.274 1.00 98.75 182 LEU A O 1
ATOM 1425 N N . ILE A 1 183 ? 2.197 2.198 0.285 1.00 98.88 183 ILE A N 1
ATOM 1426 C CA . ILE A 1 183 ? 2.592 1.453 1.483 1.00 98.88 183 ILE A CA 1
ATOM 1427 C C . ILE A 1 183 ? 4.094 1.658 1.614 1.00 98.88 183 ILE A C 1
ATOM 1429 O O . ILE A 1 183 ? 4.831 1.224 0.732 1.00 98.88 183 ILE A O 1
ATOM 1433 N N . VAL A 1 184 ? 4.516 2.449 2.605 1.00 98.38 184 VAL A N 1
ATOM 1434 C CA . VAL A 1 184 ? 5.881 2.986 2.622 1.00 98.38 184 VAL A CA 1
ATOM 1435 C C . VAL A 1 184 ? 6.508 3.033 4.007 1.00 98.38 184 VAL A C 1
ATOM 1437 O O . VAL A 1 184 ? 5.885 3.524 4.941 1.00 98.38 184 VAL A O 1
ATOM 1440 N N . GLY A 1 185 ? 7.775 2.642 4.143 1.00 97.50 185 GLY A N 1
ATOM 1441 C CA . GLY A 1 185 ? 8.523 2.893 5.382 1.00 97.50 185 GLY A CA 1
ATOM 1442 C C . GLY A 1 185 ? 8.019 2.084 6.579 1.00 97.50 185 GLY A C 1
ATOM 1443 O O . GLY A 1 185 ? 8.177 2.501 7.725 1.00 97.50 185 GLY A O 1
ATOM 1444 N N . ASN A 1 186 ? 7.341 0.961 6.343 1.00 98.69 186 ASN A N 1
ATOM 1445 C CA . ASN A 1 186 ? 6.808 0.120 7.404 1.00 98.69 186 ASN A CA 1
ATOM 1446 C C . ASN A 1 186 ? 7.811 -0.967 7.806 1.00 98.69 186 ASN A C 1
ATOM 1448 O O . ASN A 1 186 ? 8.580 -1.466 6.990 1.00 98.69 186 ASN A O 1
ATOM 1452 N N . TYR A 1 187 ? 7.771 -1.373 9.074 1.00 98.12 187 TYR A N 1
ATOM 1453 C CA . TYR A 1 187 ? 8.698 -2.343 9.650 1.00 98.12 187 TYR A CA 1
ATOM 1454 C C . TYR A 1 187 ? 7.974 -3.558 10.235 1.00 98.12 187 TYR A C 1
ATOM 1456 O O . TYR A 1 187 ? 7.065 -3.410 11.057 1.00 98.12 187 TYR A O 1
ATOM 1464 N N . ALA A 1 188 ? 8.433 -4.762 9.898 1.00 97.88 188 ALA A N 1
ATOM 1465 C CA . ALA A 1 188 ? 8.013 -6.012 10.526 1.00 97.88 188 ALA A CA 1
ATOM 1466 C C . ALA A 1 188 ? 9.196 -6.719 11.203 1.00 97.88 188 ALA A C 1
ATOM 1468 O O . ALA A 1 188 ? 10.238 -6.949 10.590 1.00 97.88 188 ALA A O 1
ATOM 1469 N N . GLY A 1 189 ? 9.013 -7.128 12.459 1.00 95.88 189 GLY A N 1
ATOM 1470 C CA . GLY A 1 189 ? 9.997 -7.916 13.205 1.00 95.88 189 GLY A CA 1
ATOM 1471 C C . GLY A 1 189 ? 10.166 -9.358 12.710 1.00 95.88 189 GLY A C 1
ATOM 1472 O O . GLY A 1 189 ? 11.053 -10.053 13.195 1.00 95.88 189 GLY A O 1
ATOM 1473 N N . ASN A 1 190 ? 9.338 -9.814 11.766 1.00 93.94 190 ASN A N 1
ATOM 1474 C CA . ASN A 1 190 ? 9.398 -11.152 11.184 1.00 93.94 190 ASN A CA 1
ATOM 1475 C C . ASN A 1 190 ? 9.263 -11.101 9.649 1.00 93.94 190 ASN A C 1
ATOM 1477 O O . ASN A 1 190 ? 10.273 -10.978 8.955 1.00 93.94 190 ASN A O 1
ATOM 1481 N N . PHE A 1 191 ? 8.045 -11.150 9.099 1.00 94.88 191 PHE A N 1
ATOM 1482 C CA . PHE A 1 191 ? 7.817 -11.160 7.649 1.00 94.88 191 PHE A CA 1
ATOM 1483 C C . PHE A 1 191 ? 6.892 -10.033 7.187 1.00 94.88 191 PHE A C 1
ATOM 1485 O O . PHE A 1 191 ? 5.940 -9.675 7.884 1.00 94.88 191 PHE A O 1
ATOM 1492 N N . GLY A 1 192 ? 7.100 -9.545 5.961 1.00 96.44 192 GLY A N 1
ATOM 1493 C CA . GLY A 1 192 ? 6.147 -8.630 5.336 1.00 96.44 192 GLY A CA 1
ATOM 1494 C C . GLY A 1 192 ? 6.181 -7.232 5.942 1.00 96.44 192 GLY A C 1
ATOM 1495 O O . GLY A 1 192 ? 5.256 -6.871 6.668 1.00 96.44 192 GLY A O 1
ATOM 1496 N N . GLY A 1 193 ? 7.225 -6.447 5.672 1.00 97.44 193 GLY A N 1
ATOM 1497 C CA . GLY A 1 193 ? 7.327 -5.070 6.175 1.00 97.44 193 GLY A CA 1
ATOM 1498 C C . GLY A 1 193 ? 6.135 -4.227 5.725 1.00 97.44 193 GLY A C 1
ATOM 1499 O O . GLY A 1 193 ? 5.408 -3.694 6.561 1.00 97.44 193 GLY A O 1
ATOM 1500 N N . GLY A 1 194 ? 5.848 -4.217 4.423 1.00 98.31 194 GLY A N 1
ATOM 1501 C CA . GLY A 1 194 ? 4.662 -3.579 3.854 1.00 98.31 194 GLY A CA 1
ATOM 1502 C C . GLY A 1 194 ? 3.410 -4.436 4.037 1.00 98.31 194 GLY A C 1
ATOM 1503 O O . GLY A 1 194 ? 2.427 -3.996 4.636 1.00 98.31 194 GLY A O 1
ATOM 1504 N N . PHE A 1 195 ? 3.454 -5.685 3.569 1.00 97.88 195 PHE A N 1
ATOM 1505 C CA . PHE A 1 195 ? 2.347 -6.640 3.638 1.00 97.88 195 PHE A CA 1
ATOM 1506 C C . PHE A 1 195 ? 2.762 -8.018 4.124 1.00 97.88 195 PHE A C 1
ATOM 1508 O O . PHE A 1 195 ? 3.688 -8.631 3.592 1.00 97.88 195 PHE A O 1
ATOM 1515 N N . PHE A 1 196 ? 1.920 -8.589 4.975 1.00 98.44 196 PHE A N 1
ATOM 1516 C CA . PHE A 1 196 ? 1.871 -10.022 5.218 1.00 98.44 196 PHE A CA 1
ATOM 1517 C C . PHE A 1 196 ? 0.502 -10.592 4.840 1.00 98.44 196 PHE A C 1
ATOM 1519 O O . PHE A 1 196 ? -0.533 -10.078 5.267 1.00 98.44 196 PHE A O 1
ATOM 1526 N N . ILE A 1 197 ? 0.490 -11.670 4.054 1.00 98.44 197 ILE A N 1
ATOM 1527 C CA . ILE A 1 197 ? -0.735 -12.289 3.524 1.00 98.44 197 ILE A CA 1
ATOM 1528 C C . ILE A 1 197 ? -0.710 -13.784 3.822 1.00 98.44 197 ILE A C 1
ATOM 1530 O O . ILE A 1 197 ? 0.201 -14.471 3.378 1.00 98.44 197 ILE A O 1
ATOM 1534 N N . SER A 1 198 ? -1.709 -14.318 4.521 1.00 96.88 198 SER A N 1
ATOM 1535 C CA . SER A 1 198 ? -1.768 -15.748 4.868 1.00 96.88 198 SER A CA 1
ATOM 1536 C C . SER A 1 198 ? -3.206 -16.248 4.860 1.00 96.88 198 SER A C 1
ATOM 1538 O O . SER A 1 198 ? -4.090 -15.555 5.352 1.00 96.88 198 SER A O 1
ATOM 1540 N N . TYR A 1 199 ? -3.470 -17.427 4.291 1.00 97.81 199 TYR A N 1
ATOM 1541 C CA . TYR A 1 199 ? -4.831 -17.959 4.103 1.00 97.81 199 TYR A CA 1
ATOM 1542 C C . TYR A 1 199 ? -5.802 -16.925 3.494 1.00 97.81 199 TYR A C 1
ATOM 1544 O O . TYR A 1 199 ? -6.950 -16.790 3.922 1.00 97.81 199 TYR A O 1
ATOM 1552 N N . ALA A 1 200 ? -5.310 -16.113 2.560 1.00 98.19 200 ALA A N 1
ATOM 1553 C CA . ALA A 1 200 ? -6.013 -14.953 2.027 1.00 98.19 200 ALA A CA 1
ATOM 1554 C C . ALA A 1 200 ? -5.732 -14.775 0.531 1.00 98.19 200 ALA A C 1
ATOM 1556 O O . ALA A 1 200 ? -4.674 -15.153 0.022 1.00 98.19 200 ALA A O 1
ATOM 1557 N N . GLU A 1 201 ? -6.685 -14.157 -0.160 1.00 98.19 201 GLU A N 1
ATOM 1558 C CA . GLU A 1 201 ? -6.680 -13.938 -1.609 1.00 98.19 201 GLU A CA 1
ATOM 1559 C C . GLU A 1 201 ? -7.033 -12.475 -1.948 1.00 98.19 201 GLU A C 1
ATOM 1561 O O . GLU A 1 201 ? -7.992 -12.219 -2.685 1.00 98.19 201 GLU A O 1
ATOM 1566 N N . PRO A 1 202 ? -6.330 -11.471 -1.384 1.00 98.31 202 PRO A N 1
ATOM 1567 C CA . PRO A 1 202 ? -6.618 -10.082 -1.702 1.00 98.31 202 PRO A CA 1
ATOM 1568 C C . PRO A 1 202 ? -6.268 -9.768 -3.161 1.00 98.31 202 PRO A C 1
ATOM 1570 O O . PRO A 1 202 ? -5.350 -10.348 -3.750 1.00 98.31 202 PRO A O 1
ATOM 1573 N N . ASN A 1 203 ? -6.990 -8.805 -3.729 1.00 98.38 203 ASN A N 1
ATOM 1574 C CA . ASN A 1 203 ? -6.668 -8.222 -5.022 1.00 98.38 203 ASN A CA 1
ATOM 1575 C C . ASN A 1 203 ? -5.921 -6.903 -4.794 1.00 98.38 203 ASN A C 1
ATOM 1577 O O . ASN A 1 203 ? -6.520 -5.933 -4.326 1.00 98.38 203 ASN A O 1
ATOM 1581 N N . ILE A 1 204 ? -4.620 -6.904 -5.079 1.00 98.75 204 ILE A N 1
ATOM 1582 C CA . ILE A 1 204 ? -3.691 -5.793 -4.876 1.00 98.75 204 ILE A CA 1
ATOM 1583 C C . ILE A 1 204 ? -3.391 -5.185 -6.245 1.00 98.75 204 ILE A C 1
ATOM 1585 O O . ILE A 1 204 ? -2.709 -5.805 -7.063 1.00 98.75 204 ILE A O 1
ATOM 1589 N N . LEU A 1 205 ? -3.941 -3.999 -6.502 1.00 97.94 205 LEU A N 1
ATOM 1590 C CA . LEU A 1 205 ? -3.912 -3.352 -7.816 1.00 97.94 205 LEU A CA 1
ATOM 1591 C C . LEU A 1 205 ? -3.310 -1.956 -7.723 1.00 97.94 205 LEU A C 1
ATOM 1593 O O . LEU A 1 205 ? -3.695 -1.201 -6.839 1.00 97.94 205 LEU A O 1
ATOM 1597 N N . ASN A 1 206 ? -2.453 -1.551 -8.657 1.00 97.69 206 ASN A N 1
ATOM 1598 C CA . ASN A 1 206 ? -1.975 -0.163 -8.712 1.00 97.69 206 ASN A CA 1
ATOM 1599 C C . ASN A 1 206 ? -1.399 0.302 -7.366 1.00 97.69 206 ASN A C 1
ATOM 1601 O O . ASN A 1 206 ? -1.703 1.395 -6.927 1.00 97.69 206 ASN A O 1
ATOM 1605 N N . CYS A 1 207 ? -0.679 -0.531 -6.619 1.00 98.81 207 CYS A N 1
ATOM 1606 C CA . CYS A 1 207 ? -0.076 -0.113 -5.350 1.00 98.81 207 CYS A CA 1
ATOM 1607 C C . CYS A 1 207 ? 1.411 0.155 -5.550 1.00 98.81 207 CYS A C 1
ATOM 1609 O O . CYS A 1 207 ? 2.060 -0.539 -6.333 1.00 98.81 207 CYS A O 1
ATOM 1611 N N . THR A 1 208 ? 1.951 1.116 -4.807 1.00 98.81 208 THR A N 1
ATOM 1612 C CA . THR A 1 208 ? 3.399 1.266 -4.639 1.00 98.81 208 THR A CA 1
ATOM 1613 C C . THR A 1 208 ? 3.760 0.832 -3.223 1.00 98.81 208 THR A C 1
ATOM 1615 O O . THR A 1 208 ? 3.260 1.412 -2.261 1.00 98.81 208 THR A O 1
ATOM 1618 N N . VAL A 1 209 ? 4.586 -0.206 -3.117 1.00 98.81 209 VAL A N 1
ATOM 1619 C CA . VAL A 1 209 ? 5.109 -0.787 -1.874 1.00 98.81 209 VAL A CA 1
ATOM 1620 C C . VAL A 1 209 ? 6.613 -0.541 -1.860 1.00 98.81 209 VAL A C 1
ATOM 1622 O O . VAL A 1 209 ? 7.331 -1.110 -2.693 1.00 98.81 209 VAL A O 1
ATOM 1625 N N . ALA A 1 210 ? 7.084 0.360 -1.004 1.00 98.25 210 ALA A N 1
ATOM 1626 C CA . ALA A 1 210 ? 8.463 0.824 -1.076 1.00 98.25 210 ALA A CA 1
ATOM 1627 C C . ALA A 1 210 ? 9.060 1.227 0.264 1.00 98.25 210 ALA A C 1
ATOM 1629 O O . ALA A 1 210 ? 8.367 1.735 1.131 1.00 98.25 210 ALA A O 1
ATOM 1630 N N . LEU A 1 211 ? 10.379 1.093 0.408 1.00 96.81 211 LEU A N 1
ATOM 1631 C CA . LEU A 1 211 ? 11.088 1.438 1.646 1.00 96.81 211 LEU A CA 1
ATOM 1632 C C . LEU A 1 211 ? 10.581 0.662 2.871 1.00 96.81 211 LEU A C 1
ATOM 1634 O O . LEU A 1 211 ? 10.794 1.092 3.999 1.00 96.81 211 LEU A O 1
ATOM 1638 N N . ASP A 1 212 ? 9.886 -0.456 2.668 1.00 98.12 212 ASP A N 1
ATOM 1639 C CA . ASP A 1 212 ? 9.433 -1.303 3.758 1.00 98.12 212 ASP A CA 1
ATOM 1640 C C . ASP A 1 212 ? 10.522 -2.317 4.134 1.00 98.12 212 ASP A C 1
ATOM 1642 O O . ASP A 1 212 ? 11.243 -2.846 3.280 1.00 98.12 212 ASP A O 1
ATOM 1646 N N . THR A 1 213 ? 10.616 -2.627 5.424 1.00 96.62 213 THR A N 1
ATOM 1647 C CA . THR A 1 213 ? 11.645 -3.505 5.982 1.00 96.62 213 THR A CA 1
ATOM 1648 C C . THR A 1 213 ? 11.026 -4.666 6.751 1.00 96.62 213 THR A C 1
ATOM 1650 O O . THR A 1 213 ? 10.129 -4.487 7.576 1.00 96.62 213 THR A O 1
ATOM 1653 N N . ALA A 1 214 ? 11.543 -5.873 6.539 1.00 95.25 214 ALA A N 1
ATOM 1654 C CA . ALA A 1 214 ? 11.241 -7.040 7.363 1.00 95.25 214 ALA A CA 1
ATOM 1655 C C . ALA A 1 214 ? 12.535 -7.618 7.931 1.00 95.25 214 ALA A C 1
ATOM 1657 O O . ALA A 1 214 ? 13.532 -7.684 7.223 1.00 95.25 214 ALA A O 1
ATOM 1658 N N . LEU A 1 215 ? 12.529 -8.098 9.175 1.00 92.25 215 LEU A N 1
ATOM 1659 C CA . LEU A 1 215 ? 13.722 -8.733 9.752 1.00 92.25 215 LEU A CA 1
ATOM 1660 C C . LEU A 1 215 ? 14.122 -10.031 9.028 1.00 92.25 215 LEU A C 1
ATOM 1662 O O . LEU A 1 215 ? 15.280 -10.438 9.068 1.00 92.25 215 LEU A O 1
ATOM 1666 N N . HIS A 1 216 ? 13.170 -10.710 8.381 1.00 88.81 216 HIS A N 1
ATOM 1667 C CA . HIS A 1 216 ? 13.448 -11.952 7.665 1.00 88.81 216 HIS A CA 1
ATOM 1668 C C . HIS A 1 216 ? 13.195 -11.866 6.170 1.00 88.81 216 HIS A C 1
ATOM 1670 O O . HIS A 1 216 ? 14.152 -11.793 5.420 1.00 88.81 216 HIS A O 1
ATOM 1676 N N . TRP A 1 217 ? 11.952 -11.932 5.697 1.00 89.56 217 TRP A N 1
ATOM 1677 C CA . TRP A 1 217 ? 11.688 -11.985 4.254 1.00 89.56 217 TRP A CA 1
ATOM 1678 C C . TRP A 1 217 ? 10.522 -11.105 3.852 1.00 89.56 217 TRP A C 1
ATOM 1680 O O . TRP A 1 217 ? 9.558 -10.939 4.605 1.00 89.56 217 TRP A O 1
ATOM 1690 N N . GLY A 1 218 ? 10.596 -10.626 2.609 1.00 91.06 218 GLY A N 1
ATOM 1691 C CA . GLY A 1 218 ? 9.561 -9.798 2.014 1.00 91.06 218 GLY A CA 1
ATOM 1692 C C . GLY A 1 218 ? 9.437 -8.481 2.761 1.00 91.06 218 GLY A C 1
ATOM 1693 O O . GLY A 1 218 ? 8.386 -8.214 3.333 1.00 91.06 218 GLY A O 1
ATOM 1694 N N . GLY A 1 219 ? 10.501 -7.674 2.765 1.00 93.88 219 GLY A N 1
ATOM 1695 C CA . GLY A 1 219 ? 10.429 -6.276 3.186 1.00 93.88 219 GLY A CA 1
ATOM 1696 C C . GLY A 1 219 ? 9.190 -5.593 2.620 1.00 93.88 219 GLY A C 1
ATOM 1697 O O . GLY A 1 219 ? 8.404 -5.046 3.378 1.00 93.88 219 GLY A O 1
ATOM 1698 N N . GLY A 1 220 ? 8.919 -5.768 1.324 1.00 96.38 220 GLY A N 1
ATOM 1699 C CA . GLY A 1 220 ? 7.695 -5.263 0.702 1.00 96.38 220 GLY A CA 1
ATOM 1700 C C . GLY A 1 220 ? 6.495 -6.161 0.994 1.00 96.38 220 GLY A C 1
ATOM 1701 O O . GLY A 1 220 ? 5.562 -5.789 1.702 1.00 96.38 220 GLY A O 1
ATOM 1702 N N . LEU A 1 221 ? 6.504 -7.367 0.430 1.00 96.88 221 LEU A N 1
ATOM 1703 C CA . LEU A 1 221 ? 5.400 -8.321 0.472 1.00 96.88 221 LEU A CA 1
ATOM 1704 C C . LEU A 1 221 ? 5.899 -9.709 0.860 1.00 96.88 221 LEU A C 1
ATOM 1706 O O . LEU A 1 221 ? 6.764 -10.278 0.194 1.00 96.88 221 LEU A O 1
ATOM 1710 N N . PHE A 1 222 ? 5.274 -10.303 1.872 1.00 96.62 222 PHE A N 1
ATOM 1711 C CA . PHE A 1 222 ? 5.414 -11.721 2.169 1.00 96.62 222 PHE A CA 1
ATOM 1712 C C . PHE A 1 222 ? 4.076 -12.446 2.017 1.00 96.62 222 PHE A C 1
ATOM 1714 O O . PHE A 1 222 ? 3.095 -12.151 2.706 1.00 96.62 222 PHE A O 1
ATOM 1721 N N . VAL A 1 223 ? 4.049 -13.438 1.128 1.00 96.75 223 VAL A N 1
ATOM 1722 C CA . VAL A 1 223 ? 2.903 -14.330 0.939 1.00 96.75 223 VAL A CA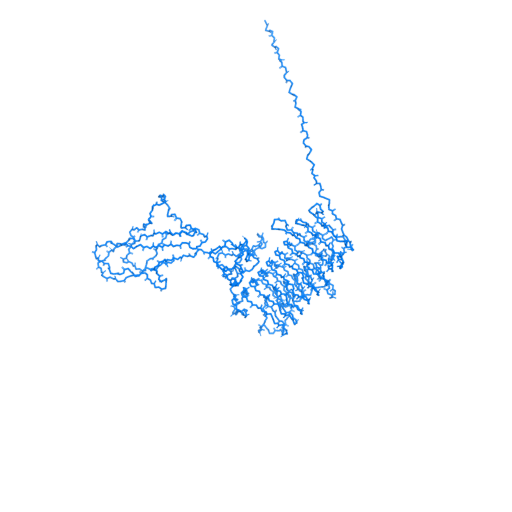 1
ATOM 1723 C C . VAL A 1 223 ? 3.147 -15.611 1.726 1.00 96.75 223 VAL A C 1
ATOM 1725 O O . VAL A 1 223 ? 3.868 -16.506 1.294 1.00 96.75 223 VAL A O 1
ATOM 1728 N N . GLY A 1 224 ? 2.561 -15.672 2.913 1.00 93.94 224 GLY A N 1
ATOM 1729 C CA . GLY A 1 224 ? 2.595 -16.806 3.821 1.00 93.94 224 GLY A CA 1
ATOM 1730 C C . GLY A 1 224 ? 1.732 -17.986 3.378 1.00 93.94 224 GLY A C 1
ATOM 1731 O O . GLY A 1 224 ? 1.270 -18.084 2.240 1.00 93.94 224 GLY A O 1
ATOM 1732 N N . SER A 1 225 ? 1.557 -18.929 4.302 1.00 93.31 225 SER A N 1
ATOM 1733 C CA . SER A 1 225 ? 0.900 -20.211 4.036 1.00 93.31 225 SER A CA 1
ATOM 1734 C C . SER A 1 225 ? -0.486 -20.037 3.422 1.00 93.31 225 SER A C 1
ATOM 1736 O O . SER A 1 225 ? -1.287 -19.253 3.920 1.00 93.31 225 SER A O 1
ATOM 1738 N N . GLU A 1 226 ? -0.759 -20.780 2.346 1.00 94.69 226 GLU A N 1
ATOM 1739 C CA . GLU A 1 226 ? -2.056 -20.779 1.648 1.00 94.69 226 GLU A CA 1
ATOM 1740 C C . GLU A 1 226 ? -2.513 -19.384 1.165 1.00 94.69 226 GLU A C 1
ATOM 1742 O O . GLU A 1 226 ? -3.685 -19.169 0.865 1.00 94.69 226 GLU A O 1
ATOM 1747 N N . GLY A 1 227 ? -1.595 -18.416 1.068 1.00 96.44 227 GLY A N 1
ATOM 1748 C CA . GLY A 1 227 ? -1.860 -17.124 0.447 1.00 96.44 227 GLY A CA 1
ATOM 1749 C C . GLY A 1 227 ? -1.889 -17.238 -1.078 1.00 96.44 227 GLY A C 1
ATOM 1750 O O . GLY A 1 227 ? -0.981 -17.815 -1.679 1.00 96.44 227 GLY A O 1
ATOM 1751 N N . SER A 1 228 ? -2.908 -16.657 -1.710 1.00 97.44 228 SER A N 1
ATOM 1752 C CA . SER A 1 228 ? -3.026 -16.576 -3.176 1.00 97.44 228 SER A CA 1
ATOM 1753 C C . SER A 1 228 ? -3.471 -15.183 -3.639 1.00 97.44 228 SER A C 1
ATOM 1755 O O . SER A 1 228 ? -4.508 -15.048 -4.294 1.00 97.44 228 SER A O 1
ATOM 1757 N N . PRO A 1 229 ? -2.731 -14.113 -3.289 1.00 98.06 229 PRO A N 1
ATOM 1758 C CA . PRO A 1 229 ? -3.075 -12.772 -3.731 1.00 98.06 229 PRO A CA 1
ATOM 1759 C C . PRO A 1 229 ? -2.922 -12.634 -5.247 1.00 98.06 229 PRO A C 1
ATOM 1761 O O . PRO A 1 229 ? -2.055 -13.254 -5.873 1.00 98.06 229 PRO A O 1
ATOM 1764 N N . ARG A 1 230 ? -3.735 -11.755 -5.830 1.00 98.38 230 ARG A N 1
ATOM 1765 C CA . ARG A 1 230 ? -3.509 -11.232 -7.180 1.00 98.38 230 ARG A CA 1
ATOM 1766 C C . ARG A 1 230 ? -2.805 -9.897 -7.033 1.00 98.38 230 ARG A C 1
ATOM 1768 O O . ARG A 1 230 ? -3.376 -8.979 -6.460 1.00 98.38 230 ARG A O 1
ATOM 1775 N N . ILE A 1 231 ? -1.569 -9.820 -7.505 1.00 98.50 231 ILE A N 1
ATOM 1776 C CA . ILE A 1 231 ? -0.744 -8.615 -7.472 1.00 98.50 231 ILE A CA 1
ATOM 1777 C C . ILE A 1 231 ? -0.600 -8.169 -8.919 1.00 98.50 231 ILE A C 1
ATOM 1779 O O . ILE A 1 231 ? -0.015 -8.881 -9.739 1.00 98.50 231 ILE A O 1
ATOM 1783 N N . ASN A 1 232 ? -1.203 -7.035 -9.256 1.00 98.06 232 ASN A N 1
ATOM 1784 C CA . ASN A 1 232 ? -1.248 -6.577 -10.634 1.00 98.06 232 ASN A CA 1
ATOM 1785 C C . ASN A 1 232 ? -1.048 -5.069 -10.744 1.00 98.06 232 ASN A C 1
ATOM 1787 O O . ASN A 1 232 ? -1.533 -4.306 -9.910 1.00 98.06 232 ASN A O 1
ATOM 1791 N N . ASN A 1 233 ? -0.289 -4.648 -11.753 1.00 97.50 233 ASN A N 1
ATOM 1792 C CA . ASN A 1 233 ? -0.008 -3.240 -12.013 1.00 97.50 233 ASN A CA 1
ATOM 1793 C C . ASN A 1 233 ? 0.623 -2.480 -10.830 1.00 97.50 233 ASN A C 1
ATOM 1795 O O . ASN A 1 233 ? 0.380 -1.296 -10.618 1.00 97.50 233 ASN A O 1
ATOM 1799 N N . CYS A 1 234 ? 1.405 -3.173 -10.005 1.00 98.56 234 CYS A N 1
ATOM 1800 C CA . CYS A 1 234 ? 2.018 -2.599 -8.807 1.00 98.56 234 CYS A CA 1
ATOM 1801 C C . CYS A 1 234 ? 3.492 -2.247 -9.037 1.00 98.56 234 CYS A C 1
ATOM 1803 O O . CYS A 1 234 ? 4.135 -2.777 -9.941 1.00 98.56 234 CYS A O 1
ATOM 1805 N N . ILE A 1 235 ? 4.042 -1.414 -8.159 1.00 98.69 235 ILE A N 1
ATOM 1806 C CA . ILE A 1 235 ? 5.483 -1.229 -7.996 1.00 98.69 235 ILE A CA 1
ATOM 1807 C C . ILE A 1 235 ? 5.851 -1.735 -6.601 1.00 98.69 235 ILE A C 1
ATOM 1809 O O . ILE A 1 235 ? 5.277 -1.287 -5.615 1.00 98.69 235 ILE A O 1
ATOM 1813 N N . VAL A 1 236 ? 6.784 -2.680 -6.512 1.00 98.19 236 VAL A N 1
ATOM 1814 C CA . VAL A 1 236 ? 7.311 -3.224 -5.255 1.00 98.19 236 VAL A CA 1
ATOM 1815 C C . VAL A 1 236 ? 8.829 -3.101 -5.309 1.00 98.19 236 VAL A C 1
ATOM 1817 O O . VAL A 1 236 ? 9.493 -3.948 -5.902 1.00 98.19 236 VAL A O 1
ATOM 1820 N N . ALA A 1 237 ? 9.371 -2.011 -4.767 1.00 96.31 237 ALA A N 1
ATOM 1821 C CA . ALA A 1 237 ? 10.760 -1.606 -4.988 1.00 96.31 237 ALA A CA 1
ATOM 1822 C C . ALA A 1 237 ? 11.389 -0.984 -3.740 1.00 96.31 237 ALA A C 1
ATOM 1824 O O . ALA A 1 237 ? 10.682 -0.438 -2.905 1.00 96.31 237 ALA A O 1
ATOM 1825 N N . TYR A 1 238 ? 12.721 -1.012 -3.642 1.00 94.69 238 TYR A N 1
ATOM 1826 C CA . TYR A 1 238 ? 13.468 -0.449 -2.505 1.00 94.69 238 TYR A CA 1
ATOM 1827 C C . TYR A 1 238 ? 13.037 -0.994 -1.141 1.00 94.69 238 TYR A C 1
ATOM 1829 O O . TYR A 1 238 ? 13.101 -0.282 -0.146 1.00 94.69 238 TYR A O 1
ATOM 1837 N N . ASN A 1 239 ? 12.555 -2.234 -1.097 1.00 95.06 239 ASN A N 1
ATOM 1838 C CA . ASN A 1 239 ? 12.241 -2.889 0.159 1.00 95.06 239 ASN A CA 1
ATOM 1839 C C . ASN A 1 239 ? 13.410 -3.752 0.608 1.00 95.06 239 ASN A C 1
ATOM 1841 O O . ASN A 1 239 ? 14.122 -4.326 -0.219 1.00 95.06 239 ASN A O 1
ATOM 1845 N N . GLU A 1 240 ? 13.563 -3.884 1.916 1.00 91.06 240 GLU A N 1
ATOM 1846 C CA . GLU A 1 240 ? 14.726 -4.516 2.521 1.00 91.06 240 GLU A CA 1
ATOM 1847 C C . GLU A 1 240 ? 14.317 -5.691 3.403 1.00 91.06 240 GLU A C 1
ATOM 1849 O O . GLU A 1 240 ? 13.341 -5.644 4.154 1.00 91.06 240 GLU A O 1
ATOM 1854 N N . ASP A 1 241 ? 15.085 -6.767 3.321 1.00 84.19 241 ASP A N 1
ATOM 1855 C CA . ASP A 1 241 ? 15.131 -7.780 4.356 1.00 84.19 241 ASP A CA 1
ATOM 1856 C C . ASP A 1 241 ? 16.406 -7.615 5.196 1.00 84.19 241 ASP A C 1
ATOM 1858 O O . ASP A 1 241 ? 17.522 -7.648 4.683 1.00 84.19 241 ASP A O 1
ATOM 1862 N N . ASP A 1 242 ? 16.256 -7.447 6.510 1.00 75.00 242 ASP A N 1
ATOM 1863 C CA . ASP A 1 242 ? 17.367 -7.293 7.461 1.00 75.00 242 ASP A CA 1
ATOM 1864 C C . ASP A 1 242 ? 17.909 -8.672 7.892 1.00 75.00 242 ASP A C 1
ATOM 1866 O O . ASP A 1 242 ? 17.937 -9.065 9.062 1.00 75.00 242 ASP A O 1
ATOM 1870 N N . LEU A 1 243 ? 18.324 -9.454 6.888 1.00 65.31 243 LEU A N 1
ATOM 1871 C CA . LEU A 1 243 ? 18.803 -10.830 7.044 1.00 65.31 243 LEU A CA 1
ATOM 1872 C C . LEU A 1 243 ? 20.108 -10.950 7.849 1.00 65.31 243 LEU A C 1
ATOM 1874 O O . LEU A 1 243 ? 20.509 -12.076 8.169 1.00 65.31 243 LEU A O 1
ATOM 1878 N N . GLU A 1 244 ? 20.758 -9.842 8.231 1.00 55.75 244 GLU A N 1
ATOM 1879 C CA . GLU A 1 244 ? 21.936 -9.876 9.110 1.00 55.75 244 GLU A CA 1
ATOM 1880 C C . GLU A 1 244 ? 21.629 -10.557 10.461 1.00 55.75 244 GLU A C 1
ATOM 1882 O O . GLU A 1 244 ? 22.522 -11.138 11.085 1.00 55.75 244 GLU A O 1
ATOM 1887 N N . ALA A 1 245 ? 20.357 -10.592 10.880 1.00 50.78 245 ALA A N 1
ATOM 1888 C CA . ALA A 1 245 ? 19.913 -11.255 12.105 1.00 50.78 245 ALA A CA 1
ATOM 1889 C C . ALA A 1 245 ? 19.798 -12.796 12.020 1.00 50.78 245 ALA A C 1
ATOM 1891 O O . ALA A 1 245 ? 19.724 -13.451 13.064 1.00 50.78 245 ALA A O 1
ATOM 1892 N N . TRP A 1 246 ? 19.813 -13.409 10.826 1.00 51.72 246 TRP A N 1
ATOM 1893 C CA . TRP A 1 246 ? 19.637 -14.864 10.645 1.00 51.72 246 TRP A CA 1
ATOM 1894 C C . TRP A 1 246 ? 20.836 -15.509 9.928 1.00 51.72 246 TRP A C 1
ATOM 1896 O O . TRP A 1 246 ? 20.742 -16.074 8.836 1.00 51.72 246 TRP A O 1
ATOM 1906 N N . ALA A 1 247 ? 22.008 -15.443 10.565 1.00 42.56 247 ALA A N 1
ATOM 1907 C CA . ALA A 1 247 ? 23.221 -16.096 10.079 1.00 42.56 247 ALA A CA 1
ATOM 1908 C C . ALA A 1 247 ? 23.028 -17.623 9.942 1.00 42.56 247 ALA A C 1
ATOM 1910 O O . ALA A 1 247 ? 22.930 -18.338 10.940 1.00 42.56 247 ALA A O 1
ATOM 1911 N N . GLY A 1 248 ? 23.031 -18.136 8.705 1.00 51.16 248 GLY A N 1
ATOM 1912 C CA . GLY A 1 248 ? 23.143 -19.577 8.434 1.00 51.16 248 GLY A CA 1
ATOM 1913 C C . GLY A 1 248 ? 22.190 -20.175 7.401 1.00 51.16 248 GLY A C 1
ATOM 1914 O O . GLY A 1 248 ? 22.204 -21.393 7.235 1.00 51.16 248 GLY A O 1
ATOM 1915 N N . HIS A 1 249 ? 21.378 -19.377 6.705 1.00 52.16 249 HIS A N 1
ATOM 1916 C CA . HIS A 1 249 ? 20.586 -19.876 5.579 1.00 52.16 249 HIS A CA 1
ATOM 1917 C C . HIS A 1 249 ? 21.228 -19.498 4.249 1.00 52.16 249 HIS A C 1
ATOM 1919 O O . HIS A 1 249 ? 21.739 -18.392 4.092 1.00 52.16 249 HIS A O 1
ATOM 1925 N N . ASP A 1 250 ? 21.218 -20.445 3.309 1.00 46.44 250 ASP A N 1
ATOM 1926 C CA . ASP A 1 250 ? 21.675 -20.220 1.943 1.00 46.44 250 ASP A CA 1
ATOM 1927 C C . ASP A 1 250 ? 20.953 -18.994 1.373 1.00 46.44 250 ASP A C 1
ATOM 1929 O O . ASP A 1 250 ? 19.752 -19.041 1.112 1.00 46.44 250 ASP A O 1
ATOM 1933 N N . ALA A 1 251 ? 21.702 -17.928 1.087 1.00 45.72 251 ALA A N 1
ATOM 1934 C CA . ALA A 1 251 ? 21.275 -16.802 0.249 1.00 45.72 251 ALA A CA 1
ATOM 1935 C C . ALA A 1 251 ? 21.039 -17.225 -1.227 1.00 45.72 251 ALA A C 1
ATOM 1937 O O . ALA A 1 251 ? 21.125 -16.425 -2.154 1.00 45.72 251 ALA A O 1
ATOM 1938 N N . GLY A 1 252 ? 20.804 -18.518 -1.463 1.00 42.16 252 GLY A N 1
ATOM 1939 C CA . GLY A 1 252 ? 20.753 -19.177 -2.756 1.00 42.16 252 GLY A CA 1
ATOM 1940 C C . GLY A 1 252 ? 19.354 -19.689 -3.070 1.00 42.16 252 GLY A C 1
ATOM 1941 O O . GLY A 1 252 ? 19.098 -20.887 -2.974 1.00 42.16 252 GLY A O 1
ATOM 1942 N N . GLY A 1 253 ? 18.482 -18.782 -3.515 1.00 53.62 253 GLY A N 1
ATOM 1943 C CA . GLY A 1 253 ? 17.318 -19.101 -4.346 1.00 53.62 253 GLY A CA 1
ATOM 1944 C C . GLY A 1 253 ? 15.945 -18.920 -3.688 1.00 53.62 253 GLY A C 1
ATOM 1945 O O . GLY A 1 253 ? 15.687 -19.426 -2.601 1.00 53.62 253 GLY A O 1
ATOM 1946 N N . THR A 1 254 ? 15.034 -18.280 -4.435 1.00 54.69 254 THR A N 1
ATOM 1947 C CA . THR A 1 254 ? 13.564 -18.149 -4.253 1.00 54.69 254 THR A CA 1
ATOM 1948 C C . THR A 1 254 ? 12.985 -17.072 -3.325 1.00 54.69 254 THR A C 1
ATOM 1950 O O . THR A 1 254 ? 11.767 -16.904 -3.341 1.00 54.69 254 THR A O 1
ATOM 1953 N N . TYR A 1 255 ? 13.786 -16.292 -2.595 1.00 67.81 255 TYR A N 1
ATOM 1954 C CA . TYR A 1 255 ? 13.263 -15.232 -1.714 1.00 67.81 255 TYR A CA 1
ATOM 1955 C C . TYR A 1 255 ? 13.790 -13.858 -2.135 1.00 67.81 255 TYR A C 1
ATOM 1957 O O . TYR A 1 255 ? 14.996 -13.699 -2.309 1.00 67.81 255 TYR A O 1
ATOM 1965 N N . PHE A 1 256 ? 12.882 -12.894 -2.317 1.00 79.56 256 PHE A N 1
ATOM 1966 C CA . PHE A 1 256 ? 13.203 -11.510 -2.664 1.00 79.56 256 PHE A CA 1
ATOM 1967 C C . PHE A 1 256 ? 12.815 -10.570 -1.520 1.00 79.56 256 PHE A C 1
ATOM 1969 O O . PHE A 1 256 ? 11.743 -10.731 -0.931 1.00 79.56 256 PHE A O 1
ATOM 1976 N N . SER A 1 257 ? 13.624 -9.536 -1.284 1.00 87.81 257 SER A N 1
ATOM 1977 C CA . SER A 1 257 ? 13.307 -8.446 -0.351 1.00 87.81 257 SER A CA 1
ATOM 1978 C C . SER A 1 257 ? 12.003 -7.734 -0.748 1.00 87.81 257 SER A C 1
ATOM 1980 O O . SER A 1 257 ? 11.204 -7.357 0.102 1.00 87.81 257 SER A O 1
ATOM 1982 N N . ASN A 1 258 ? 11.718 -7.635 -2.052 1.00 93.00 258 ASN A N 1
ATOM 1983 C CA . ASN A 1 258 ? 10.473 -7.062 -2.566 1.00 93.00 258 ASN A CA 1
ATOM 1984 C C . ASN A 1 258 ? 9.265 -7.999 -2.390 1.00 93.00 258 ASN A C 1
ATOM 1986 O O . ASN A 1 258 ? 8.292 -7.619 -1.746 1.00 93.00 258 ASN A O 1
ATOM 1990 N N . ILE A 1 259 ? 9.305 -9.215 -2.948 1.00 93.94 259 ILE A N 1
ATOM 1991 C CA . ILE A 1 259 ? 8.186 -10.173 -2.889 1.00 93.94 259 ILE A CA 1
ATOM 1992 C C . ILE A 1 259 ? 8.708 -11.566 -2.520 1.00 93.94 259 ILE A C 1
ATOM 1994 O O . ILE A 1 259 ? 9.314 -12.253 -3.340 1.00 93.94 259 ILE A O 1
ATOM 1998 N N . ALA A 1 260 ? 8.414 -12.027 -1.310 1.00 92.50 260 ALA A N 1
ATOM 1999 C CA . ALA A 1 260 ? 8.768 -13.357 -0.825 1.00 92.50 260 ALA A CA 1
ATOM 2000 C C . ALA A 1 260 ? 7.531 -14.247 -0.648 1.00 92.50 260 ALA A C 1
ATOM 2002 O O . ALA A 1 260 ? 6.408 -13.770 -0.474 1.00 92.50 260 ALA A O 1
ATOM 2003 N N . THR A 1 261 ? 7.733 -15.565 -0.716 1.00 92.00 261 THR A N 1
ATOM 2004 C CA . THR A 1 261 ? 6.637 -16.543 -0.744 1.00 92.00 261 THR A CA 1
ATOM 2005 C C . THR A 1 261 ? 6.944 -17.769 0.108 1.00 92.00 261 THR A C 1
ATOM 2007 O O . THR A 1 261 ? 8.053 -18.296 0.089 1.00 92.00 261 THR A O 1
ATOM 2010 N N . ALA A 1 262 ? 5.956 -18.258 0.852 1.00 90.88 262 ALA A N 1
ATOM 2011 C CA . ALA A 1 262 ? 6.012 -19.551 1.516 1.00 90.88 262 ALA A CA 1
ATOM 2012 C C . ALA A 1 262 ? 5.742 -20.677 0.507 1.00 90.88 262 ALA A C 1
ATOM 2014 O O . ALA A 1 262 ? 5.033 -20.499 -0.482 1.00 90.88 262 ALA A O 1
ATOM 2015 N N . ARG A 1 263 ? 6.240 -21.886 0.787 1.00 87.56 263 ARG A N 1
ATOM 2016 C CA . ARG A 1 263 ? 6.135 -23.037 -0.135 1.00 87.56 263 ARG A CA 1
ATOM 2017 C C . ARG A 1 263 ? 4.705 -23.421 -0.531 1.00 87.56 263 ARG A C 1
ATOM 2019 O O . ARG A 1 263 ? 4.521 -24.002 -1.592 1.00 87.56 263 ARG A O 1
ATOM 2026 N N . SER A 1 264 ? 3.725 -23.172 0.335 1.00 90.88 264 SER A N 1
ATOM 2027 C CA . SER A 1 264 ? 2.307 -23.475 0.098 1.00 90.88 264 SER A CA 1
ATOM 2028 C C . SER A 1 264 ? 1.516 -22.289 -0.461 1.00 90.88 264 SER A C 1
ATOM 2030 O O . SER A 1 264 ? 0.294 -22.368 -0.538 1.00 90.88 264 SER A O 1
ATOM 2032 N N . SER A 1 265 ? 2.186 -21.190 -0.809 1.00 93.00 265 SER A N 1
ATOM 2033 C CA . SER A 1 265 ? 1.548 -20.016 -1.400 1.00 93.00 265 SER A CA 1
ATOM 2034 C C . SER A 1 265 ? 1.537 -20.080 -2.926 1.00 93.00 265 SER A C 1
ATOM 2036 O O . SER A 1 265 ? 2.366 -20.748 -3.549 1.00 93.00 265 SER A O 1
ATOM 2038 N N . SER A 1 266 ? 0.589 -19.370 -3.530 1.00 94.50 266 SER A N 1
ATOM 2039 C CA . SER A 1 266 ? 0.430 -19.281 -4.982 1.00 94.50 266 SER A CA 1
ATOM 2040 C C . SER A 1 266 ? -0.001 -17.877 -5.415 1.00 94.50 266 SER A C 1
ATOM 2042 O O . SER A 1 266 ? -1.116 -17.703 -5.914 1.00 94.50 266 SER A O 1
ATOM 2044 N N . PRO A 1 267 ? 0.847 -16.848 -5.221 1.00 96.00 267 PRO A N 1
ATOM 2045 C CA . PRO A 1 267 ? 0.541 -15.518 -5.726 1.00 96.00 267 PRO A CA 1
ATOM 2046 C C . PRO A 1 267 ? 0.531 -15.496 -7.256 1.00 96.00 267 PRO A C 1
ATOM 2048 O O . PRO A 1 267 ? 1.335 -16.155 -7.917 1.00 96.00 267 PRO A O 1
ATOM 2051 N N . VAL A 1 268 ? -0.357 -14.683 -7.820 1.00 97.38 268 VAL A N 1
ATOM 2052 C CA . VAL A 1 268 ? -0.350 -14.351 -9.247 1.00 97.38 268 VAL A CA 1
ATOM 2053 C C . VAL A 1 268 ? 0.156 -12.925 -9.383 1.00 97.38 268 VAL A C 1
ATOM 2055 O O . VAL A 1 268 ? -0.563 -11.991 -9.035 1.00 97.38 268 VAL A O 1
ATOM 2058 N N . VAL A 1 269 ? 1.385 -12.772 -9.875 1.00 97.12 269 VAL A N 1
ATOM 2059 C CA . VAL A 1 269 ? 2.047 -11.473 -10.055 1.00 97.12 269 VAL A CA 1
ATOM 2060 C C . VAL A 1 269 ? 2.149 -11.165 -11.543 1.00 97.12 269 VAL A C 1
ATOM 2062 O O . VAL A 1 269 ? 2.728 -11.949 -12.294 1.00 97.12 269 VAL A O 1
ATOM 2065 N N . THR A 1 270 ? 1.551 -10.063 -11.989 1.00 97.62 270 THR A N 1
ATOM 2066 C CA . THR A 1 270 ? 1.486 -9.698 -13.416 1.00 97.62 270 THR A CA 1
ATOM 2067 C C . THR A 1 270 ? 1.531 -8.193 -13.596 1.00 97.62 270 THR A C 1
ATOM 2069 O O . THR A 1 270 ? 0.937 -7.473 -12.807 1.00 97.62 270 THR A O 1
ATOM 2072 N N . PHE A 1 271 ? 2.184 -7.710 -14.648 1.00 97.12 271 PHE A N 1
ATOM 2073 C CA . PHE A 1 271 ? 2.335 -6.281 -14.914 1.00 97.12 271 PHE A CA 1
ATOM 2074 C C . PHE A 1 271 ? 2.880 -5.520 -13.697 1.00 97.12 271 PHE A C 1
ATOM 2076 O O . PHE A 1 271 ? 2.473 -4.402 -13.437 1.00 97.12 271 PHE A O 1
ATOM 2083 N N . THR A 1 272 ? 3.764 -6.138 -12.914 1.00 97.69 272 THR A N 1
ATOM 2084 C CA . THR A 1 272 ? 4.318 -5.543 -11.695 1.00 97.69 272 THR A CA 1
ATOM 2085 C C . THR A 1 272 ? 5.791 -5.224 -11.891 1.00 97.69 272 THR A C 1
ATOM 2087 O O . THR A 1 272 ? 6.560 -6.071 -12.349 1.00 97.69 272 THR A O 1
ATOM 2090 N N . CYS A 1 273 ? 6.197 -4.021 -11.496 1.00 97.44 273 CYS A N 1
ATOM 2091 C CA . CYS A 1 273 ? 7.600 -3.671 -11.358 1.00 97.44 273 CYS A CA 1
ATOM 2092 C C . CYS A 1 273 ? 8.117 -4.174 -10.008 1.00 97.44 273 CYS A C 1
ATOM 2094 O O . CYS A 1 273 ? 7.681 -3.709 -8.958 1.00 97.44 273 CYS A O 1
ATOM 2096 N N . ALA A 1 274 ? 9.020 -5.147 -10.040 1.00 95.00 274 ALA A N 1
ATOM 2097 C CA . ALA A 1 274 ? 9.708 -5.692 -8.880 1.00 95.00 274 ALA A CA 1
ATOM 2098 C C . ALA A 1 274 ? 11.206 -5.775 -9.211 1.00 95.00 274 ALA A C 1
ATOM 2100 O O . ALA A 1 274 ? 11.653 -6.802 -9.737 1.00 95.00 274 ALA A O 1
ATOM 2101 N N . PRO A 1 275 ? 11.973 -4.694 -8.967 1.00 91.75 275 PRO A N 1
ATOM 2102 C CA . PRO A 1 275 ? 13.379 -4.634 -9.332 1.00 91.75 275 PRO A CA 1
ATOM 2103 C C . PRO A 1 275 ? 14.187 -5.754 -8.687 1.00 91.75 275 PRO A C 1
ATOM 2105 O O . PRO A 1 275 ? 13.979 -6.097 -7.517 1.00 91.75 275 PRO A O 1
ATOM 2108 N N . HIS A 1 276 ? 15.111 -6.324 -9.459 1.00 84.25 276 HIS A N 1
ATOM 2109 C CA . HIS A 1 276 ? 16.044 -7.335 -8.977 1.00 84.25 276 HIS A CA 1
ATOM 2110 C C . HIS A 1 276 ? 17.312 -7.359 -9.855 1.00 84.25 276 HIS A C 1
ATOM 2112 O O . HIS A 1 276 ? 17.202 -7.234 -11.078 1.00 84.25 276 HIS A O 1
ATOM 2118 N N . PRO A 1 277 ? 18.522 -7.556 -9.286 1.00 75.50 277 PRO A N 1
ATOM 2119 C CA . PRO A 1 277 ? 19.774 -7.380 -10.030 1.00 75.50 277 PRO A CA 1
ATOM 2120 C C . PRO A 1 277 ? 19.987 -8.329 -11.216 1.00 75.50 277 PRO A C 1
ATOM 2122 O O . PRO A 1 277 ? 20.748 -8.000 -12.125 1.00 75.50 277 PRO A O 1
ATOM 2125 N N . THR A 1 278 ? 19.396 -9.529 -11.195 1.00 72.50 278 THR A N 1
ATOM 2126 C CA . THR A 1 278 ? 19.755 -10.596 -12.150 1.00 72.50 278 THR A CA 1
ATOM 2127 C C . THR A 1 278 ? 18.590 -11.370 -12.755 1.00 72.50 278 THR A C 1
ATOM 2129 O O . THR A 1 278 ? 18.810 -12.076 -13.737 1.00 72.50 278 THR A O 1
ATOM 2132 N N . ASP A 1 279 ? 17.377 -11.267 -12.210 1.00 71.44 279 ASP A N 1
ATOM 2133 C CA . ASP A 1 279 ? 16.242 -12.098 -12.644 1.00 71.44 279 ASP A CA 1
ATOM 2134 C C . ASP A 1 279 ? 14.901 -11.425 -12.322 1.00 71.44 279 ASP A C 1
ATOM 2136 O O . ASP A 1 279 ? 14.725 -11.007 -11.176 1.00 71.44 279 ASP A O 1
ATOM 2140 N N . PRO A 1 280 ? 13.961 -11.298 -13.273 1.00 81.06 280 PRO A N 1
ATOM 2141 C CA . PRO A 1 280 ? 12.611 -10.824 -12.987 1.00 81.06 280 PRO A CA 1
ATOM 2142 C C . PRO A 1 280 ? 11.809 -11.752 -12.076 1.00 81.06 280 PRO A C 1
ATOM 2144 O O . PRO A 1 280 ? 11.883 -12.977 -12.174 1.00 81.06 280 PRO A O 1
ATOM 2147 N N . TYR A 1 281 ? 10.913 -11.163 -11.277 1.00 88.31 281 TYR A N 1
ATOM 2148 C CA . TYR A 1 281 ? 9.848 -11.939 -10.647 1.00 88.31 281 TYR A CA 1
ATOM 2149 C C . TYR A 1 281 ? 8.976 -12.589 -11.741 1.00 88.31 281 TYR A C 1
ATOM 2151 O O . TYR A 1 281 ? 8.487 -11.880 -12.631 1.00 88.31 281 TYR A O 1
ATOM 2159 N N . PRO A 1 282 ? 8.745 -13.913 -11.707 1.00 90.50 282 PRO A N 1
ATOM 2160 C CA . PRO A 1 282 ? 8.034 -14.607 -12.773 1.00 90.50 282 PRO A CA 1
ATOM 2161 C C . PRO A 1 282 ? 6.595 -14.102 -12.917 1.00 90.50 282 PRO A C 1
ATOM 2163 O O . PRO A 1 282 ? 5.870 -13.949 -11.937 1.00 90.50 282 PRO A O 1
ATOM 2166 N N . GLY A 1 283 ? 6.167 -13.875 -14.157 1.00 93.62 283 GLY A N 1
ATOM 2167 C CA . GLY A 1 283 ? 4.821 -13.398 -14.457 1.00 93.62 283 GLY A CA 1
ATOM 2168 C C . GLY A 1 283 ? 4.748 -12.630 -15.769 1.00 93.62 283 GLY A C 1
ATOM 2169 O O . GLY A 1 283 ? 5.753 -12.151 -16.294 1.00 93.62 283 GLY A O 1
ATOM 2170 N N . GLN A 1 284 ? 3.547 -12.535 -16.333 1.00 95.50 284 GLN A N 1
ATOM 2171 C CA . GLN A 1 284 ? 3.321 -11.778 -17.561 1.00 95.50 284 GLN A CA 1
ATOM 2172 C C . GLN A 1 284 ? 3.527 -10.283 -17.304 1.00 95.50 284 GLN A C 1
ATOM 2174 O O . GLN A 1 284 ? 2.937 -9.745 -16.377 1.00 95.50 284 GLN A O 1
ATOM 2179 N N . GLY A 1 285 ? 4.304 -9.611 -18.157 1.00 94.81 285 GLY A N 1
ATOM 2180 C CA . GLY A 1 285 ? 4.424 -8.149 -18.154 1.00 94.81 285 GLY A CA 1
ATOM 2181 C C . GLY A 1 285 ? 5.186 -7.551 -16.968 1.00 94.81 285 GLY A C 1
ATOM 2182 O O . GLY A 1 285 ? 5.177 -6.334 -16.826 1.00 94.81 285 GLY A O 1
ATOM 2183 N N . ASN A 1 286 ? 5.822 -8.369 -16.124 1.00 96.25 286 ASN A N 1
ATOM 2184 C CA . ASN A 1 286 ? 6.605 -7.871 -14.996 1.00 96.25 286 ASN A CA 1
ATOM 2185 C C . ASN A 1 286 ? 7.885 -7.165 -15.462 1.00 96.25 286 ASN A C 1
ATOM 2187 O O . ASN A 1 286 ? 8.506 -7.557 -16.453 1.00 96.25 286 ASN A O 1
ATOM 2191 N N . ILE A 1 287 ? 8.285 -6.149 -14.701 1.00 94.19 287 ILE A N 1
ATOM 2192 C CA . ILE A 1 287 ? 9.483 -5.337 -14.928 1.00 94.19 287 ILE A CA 1
ATOM 2193 C C . ILE A 1 287 ? 10.450 -5.565 -13.768 1.00 94.19 287 ILE A C 1
ATOM 2195 O O . ILE A 1 287 ? 10.035 -5.641 -12.618 1.00 94.19 287 ILE A O 1
ATOM 2199 N N . PHE A 1 288 ? 11.740 -5.690 -14.072 1.00 92.19 288 PHE A N 1
ATOM 2200 C CA . PHE A 1 288 ? 12.804 -5.921 -13.082 1.00 92.19 288 PHE A CA 1
ATOM 2201 C C . PHE A 1 288 ? 13.849 -4.799 -13.044 1.00 92.19 288 PHE A C 1
ATOM 2203 O O . PHE A 1 288 ? 14.845 -4.900 -12.332 1.00 92.19 288 PHE A O 1
ATOM 2210 N N . GLN A 1 289 ? 13.624 -3.746 -13.829 1.00 92.06 289 GLN A N 1
ATOM 2211 C CA . GLN A 1 289 ? 14.386 -2.503 -13.786 1.00 92.06 289 GLN A CA 1
ATOM 2212 C C . GLN A 1 289 ? 13.836 -1.601 -12.684 1.00 92.06 289 GLN A C 1
ATOM 2214 O O . GLN A 1 289 ? 12.669 -1.718 -12.315 1.00 92.06 289 GLN A O 1
ATOM 2219 N N . GLU A 1 290 ? 14.674 -0.699 -12.187 1.00 94.25 290 GLU A N 1
ATOM 2220 C CA . GLU A 1 290 ? 14.279 0.298 -11.196 1.00 94.25 290 GLU A CA 1
ATOM 2221 C C . GLU A 1 290 ? 13.093 1.148 -11.690 1.00 94.25 290 GLU A C 1
ATOM 2223 O O . GLU A 1 290 ? 13.058 1.512 -12.866 1.00 94.25 290 GLU A O 1
ATOM 2228 N N . PRO A 1 291 ? 12.122 1.493 -10.822 1.00 96.19 291 PRO A N 1
ATOM 2229 C CA . PRO A 1 291 ? 10.967 2.295 -11.217 1.00 96.19 291 PRO A CA 1
ATOM 2230 C C . PRO A 1 291 ? 11.288 3.784 -11.385 1.00 96.19 291 PRO A C 1
ATOM 2232 O O . PRO A 1 291 ? 10.452 4.504 -11.913 1.00 96.19 291 PRO A O 1
ATOM 2235 N N . GLU A 1 292 ? 12.459 4.255 -10.948 1.00 95.06 292 GLU A N 1
ATOM 2236 C CA . GLU A 1 292 ? 12.906 5.649 -11.090 1.00 95.06 292 GLU A CA 1
ATOM 2237 C C . GLU A 1 292 ? 11.915 6.671 -10.502 1.00 95.06 292 GLU A C 1
ATOM 2239 O O . GLU A 1 292 ? 11.299 7.458 -11.216 1.00 95.06 292 GLU A O 1
ATOM 2244 N N . PHE A 1 293 ? 11.750 6.671 -9.177 1.00 96.69 293 PHE A N 1
ATOM 2245 C CA . PHE A 1 293 ? 10.927 7.669 -8.481 1.00 96.69 293 PHE A CA 1
ATOM 2246 C C . PHE A 1 293 ? 11.567 9.067 -8.489 1.00 96.69 293 PHE A C 1
ATOM 2248 O O . PHE A 1 293 ? 12.794 9.190 -8.486 1.00 96.69 293 PHE A O 1
ATOM 2255 N N . ILE A 1 294 ? 10.756 10.131 -8.462 1.00 93.25 294 ILE A N 1
ATOM 2256 C CA . ILE A 1 294 ? 11.234 11.527 -8.464 1.00 93.25 294 ILE A CA 1
ATOM 2257 C C . ILE A 1 294 ? 12.142 11.817 -7.260 1.00 93.25 294 ILE A C 1
ATOM 2259 O O . ILE A 1 294 ? 13.209 12.409 -7.433 1.00 93.25 294 ILE A O 1
ATOM 2263 N N . SER A 1 295 ? 11.753 11.401 -6.050 1.00 94.19 295 SER A N 1
ATOM 2264 C CA . SER A 1 295 ? 12.557 11.609 -4.840 1.00 94.19 295 SER A CA 1
ATOM 2265 C C . SER A 1 295 ? 12.390 10.468 -3.844 1.00 94.19 295 SER A C 1
ATOM 2267 O O . SER A 1 295 ? 11.298 10.205 -3.352 1.00 94.19 295 SER A O 1
ATOM 2269 N N . LEU A 1 296 ? 13.507 9.850 -3.462 1.00 92.88 296 LEU A N 1
ATOM 2270 C CA . LEU A 1 296 ? 13.593 8.931 -2.320 1.00 92.88 296 LEU A CA 1
ATOM 2271 C C . LEU A 1 296 ? 14.385 9.536 -1.152 1.00 92.88 296 LEU A C 1
ATOM 2273 O O . LEU A 1 296 ? 14.886 8.817 -0.292 1.00 92.88 296 LEU A O 1
ATOM 2277 N N . ASN A 1 297 ? 14.545 10.860 -1.131 1.00 89.88 297 ASN A N 1
ATOM 2278 C CA . ASN A 1 297 ? 15.326 11.533 -0.103 1.00 89.88 297 ASN A CA 1
ATOM 2279 C C . ASN A 1 297 ? 14.434 11.916 1.096 1.00 89.88 297 ASN A C 1
ATOM 2281 O O . ASN A 1 297 ? 13.551 12.762 0.931 1.00 89.88 297 ASN A O 1
ATOM 2285 N N . PRO A 1 298 ? 14.682 11.372 2.303 1.00 85.69 298 PRO A N 1
ATOM 2286 C CA . PRO A 1 298 ? 13.896 11.707 3.489 1.00 85.69 298 PRO A CA 1
ATOM 2287 C C . PRO A 1 298 ? 13.989 13.191 3.880 1.00 85.69 298 PRO A C 1
ATOM 2289 O O . PRO A 1 298 ? 13.012 13.744 4.376 1.00 85.69 298 PRO A O 1
ATOM 2292 N N . ASP A 1 299 ? 15.113 13.866 3.615 1.00 84.38 299 ASP A N 1
ATOM 2293 C CA . ASP A 1 299 ? 15.319 15.267 4.014 1.00 84.38 299 ASP A CA 1
ATOM 2294 C C . ASP A 1 299 ? 14.468 16.248 3.193 1.00 84.38 299 ASP A C 1
ATOM 2296 O O . ASP A 1 299 ? 14.027 17.281 3.698 1.00 84.38 299 ASP A O 1
ATOM 2300 N N . SER A 1 300 ? 14.256 15.946 1.908 1.00 83.56 300 SER A N 1
ATOM 2301 C CA . SER A 1 300 ? 13.432 16.757 1.001 1.00 83.56 300 SER A CA 1
ATOM 2302 C C . SER A 1 300 ? 11.998 16.246 0.863 1.00 83.56 300 SER A C 1
ATOM 2304 O O . SER A 1 300 ? 11.204 16.871 0.162 1.00 83.56 300 SER A O 1
ATOM 2306 N N . GLY A 1 301 ? 11.673 15.136 1.526 1.00 87.50 301 GLY A N 1
ATOM 2307 C CA . GLY A 1 301 ? 10.421 14.410 1.368 1.00 87.50 301 GLY A CA 1
ATOM 2308 C C . GLY A 1 301 ? 10.465 13.386 0.233 1.00 87.50 301 GLY A C 1
ATOM 2309 O O . GLY A 1 301 ? 11.149 13.555 -0.788 1.00 87.50 301 GLY A O 1
ATOM 2310 N N . TYR A 1 302 ? 9.706 12.311 0.429 1.00 93.25 302 TYR A N 1
ATOM 2311 C CA . TYR A 1 302 ? 9.501 11.283 -0.580 1.00 93.25 302 TYR A CA 1
ATOM 2312 C C . TYR A 1 302 ? 8.506 11.747 -1.645 1.00 93.25 302 TYR A C 1
ATOM 2314 O O . TYR A 1 302 ? 7.458 12.309 -1.329 1.00 93.25 302 TYR A O 1
ATOM 2322 N N . ASP A 1 303 ? 8.828 11.459 -2.901 1.00 95.25 303 ASP A N 1
ATOM 2323 C CA . ASP A 1 303 ? 7.960 11.642 -4.055 1.00 95.25 303 ASP A CA 1
ATOM 2324 C C . ASP A 1 303 ? 8.028 10.385 -4.928 1.00 95.25 303 ASP A C 1
ATOM 2326 O O . ASP A 1 303 ? 9.002 10.151 -5.651 1.00 95.25 303 ASP A O 1
ATOM 2330 N N . PHE A 1 304 ? 6.983 9.565 -4.814 1.00 96.81 304 PHE A N 1
ATOM 2331 C CA . PHE A 1 304 ? 6.846 8.285 -5.504 1.00 96.81 304 PHE A CA 1
ATOM 2332 C C . PHE A 1 304 ? 6.209 8.410 -6.893 1.00 96.81 304 PHE A C 1
ATOM 2334 O O . PHE A 1 304 ? 5.867 7.391 -7.497 1.00 96.81 304 PHE A O 1
ATOM 2341 N N . HIS A 1 305 ? 6.026 9.626 -7.417 1.00 95.31 305 HIS A N 1
ATOM 2342 C CA . HIS A 1 305 ? 5.747 9.784 -8.841 1.00 95.31 305 HIS A CA 1
ATOM 2343 C C . HIS A 1 305 ? 6.954 9.317 -9.661 1.00 95.31 305 HIS A C 1
ATOM 2345 O O . HIS A 1 305 ? 8.094 9.303 -9.188 1.00 95.31 305 HIS A O 1
ATOM 2351 N N . LEU A 1 306 ? 6.694 8.905 -10.898 1.00 94.38 306 LEU A N 1
ATOM 2352 C CA . LEU A 1 306 ? 7.713 8.366 -11.792 1.00 94.38 306 LEU A CA 1
ATOM 2353 C C . LEU A 1 306 ? 8.469 9.495 -12.498 1.00 94.38 306 LEU A C 1
ATOM 2355 O O . LEU A 1 306 ? 7.873 10.478 -12.942 1.00 94.38 306 LEU A O 1
ATOM 2359 N N . GLN A 1 307 ? 9.784 9.337 -12.633 1.00 88.62 307 GLN A N 1
ATOM 2360 C CA . GLN A 1 307 ? 10.589 10.149 -13.536 1.00 88.62 307 GLN A CA 1
ATOM 2361 C C . GLN A 1 307 ? 10.243 9.824 -14.990 1.00 88.62 307 GLN A C 1
ATOM 2363 O O . GLN A 1 307 ? 9.820 8.719 -15.315 1.00 88.62 307 GLN A O 1
ATOM 2368 N N . LEU A 1 308 ? 10.500 10.778 -15.883 1.00 81.38 308 LEU A N 1
ATOM 2369 C CA . LEU A 1 308 ? 10.227 10.666 -17.321 1.00 81.38 308 LEU A CA 1
ATOM 2370 C C . LEU A 1 308 ? 10.858 9.439 -17.995 1.00 81.38 308 LEU A C 1
ATOM 2372 O O . LEU A 1 308 ? 10.315 8.929 -18.968 1.00 81.38 308 LEU A O 1
ATOM 2376 N N . SER A 1 309 ? 12.013 8.986 -17.513 1.00 84.25 309 SER A N 1
ATOM 2377 C CA . SER A 1 309 ? 12.724 7.819 -18.046 1.00 84.25 309 SER A CA 1
ATOM 2378 C C . SER A 1 309 ? 12.229 6.485 -17.486 1.00 84.25 309 SER A C 1
ATOM 2380 O O . SER A 1 309 ? 12.702 5.437 -17.926 1.00 84.25 309 SER A O 1
ATOM 2382 N N . SER A 1 310 ? 11.273 6.514 -16.554 1.00 92.88 310 SER A N 1
ATOM 2383 C CA . SER A 1 310 ? 10.833 5.329 -15.835 1.00 92.88 310 SER A CA 1
ATOM 2384 C C . SER A 1 310 ? 10.305 4.250 -16.783 1.00 92.88 310 SER A C 1
ATOM 2386 O O . SER A 1 310 ? 9.417 4.520 -17.598 1.00 92.88 310 SER A O 1
ATOM 2388 N N . PRO A 1 311 ? 10.735 2.986 -16.617 1.00 92.25 311 PRO A N 1
ATOM 2389 C CA . PRO A 1 311 ? 10.183 1.868 -17.375 1.00 92.25 311 PRO A CA 1
ATOM 2390 C C . PRO A 1 311 ? 8.744 1.528 -16.959 1.00 92.25 311 PRO A C 1
ATOM 2392 O O . PRO A 1 311 ? 8.121 0.675 -17.583 1.00 92.25 311 PRO A O 1
ATOM 2395 N N . CYS A 1 312 ? 8.228 2.142 -15.889 1.00 94.81 312 CYS A N 1
ATOM 2396 C CA . CYS A 1 312 ? 6.888 1.900 -15.356 1.00 94.81 312 CYS A CA 1
ATOM 2397 C C . CYS A 1 312 ? 5.811 2.794 -15.988 1.00 94.81 312 CYS A C 1
ATOM 2399 O O . CYS A 1 312 ? 4.626 2.583 -15.711 1.00 94.81 312 CYS A O 1
ATOM 2401 N N . ILE A 1 313 ? 6.210 3.767 -16.814 1.00 90.31 313 ILE A N 1
ATOM 2402 C CA . ILE A 1 313 ? 5.286 4.614 -17.571 1.00 90.31 313 ILE A CA 1
ATOM 2403 C C . ILE A 1 313 ? 4.705 3.822 -18.752 1.00 90.31 313 ILE A C 1
ATOM 2405 O O . ILE A 1 313 ? 5.430 3.081 -19.418 1.00 90.31 313 ILE A O 1
ATOM 2409 N N . ASP A 1 314 ? 3.389 3.920 -18.964 1.00 87.88 314 ASP A N 1
ATOM 2410 C CA . ASP A 1 314 ? 2.607 3.185 -19.975 1.00 87.88 314 ASP A CA 1
ATOM 2411 C C . ASP A 1 314 ? 2.857 1.668 -19.973 1.00 87.88 314 ASP A C 1
ATOM 2413 O O . ASP A 1 314 ? 2.766 0.954 -20.984 1.00 87.88 314 ASP A O 1
ATOM 2417 N N . ALA A 1 315 ? 3.239 1.144 -18.812 1.00 91.06 315 ALA A N 1
ATOM 2418 C CA . ALA A 1 315 ? 3.743 -0.208 -18.667 1.00 91.06 315 ALA A CA 1
ATOM 2419 C C . ALA A 1 315 ? 2.721 -1.173 -18.065 1.00 91.06 315 ALA A C 1
ATOM 2421 O O . ALA A 1 315 ? 3.014 -2.361 -17.911 1.00 91.06 315 ALA A O 1
ATOM 2422 N N . GLY A 1 316 ? 1.523 -0.695 -17.750 1.00 92.25 316 GLY A N 1
ATOM 2423 C CA . GLY A 1 316 ? 0.561 -1.424 -16.948 1.00 92.25 316 GLY A CA 1
ATOM 2424 C C . GLY A 1 316 ? -0.211 -2.533 -17.645 1.00 92.25 316 GLY A C 1
ATOM 2425 O O . GLY A 1 316 ? 0.112 -2.965 -18.753 1.00 92.25 316 GLY A O 1
ATOM 2426 N N . ASP A 1 317 ? -1.233 -3.066 -16.988 1.00 92.81 317 ASP A N 1
ATOM 2427 C CA . ASP A 1 317 ? -2.070 -4.103 -17.593 1.00 92.81 317 ASP A CA 1
ATOM 2428 C C . ASP A 1 317 ? -2.883 -3.509 -18.766 1.00 92.81 317 ASP A C 1
ATOM 2430 O O . ASP A 1 317 ? -3.655 -2.572 -18.557 1.00 92.81 317 ASP A O 1
ATOM 2434 N N . PRO A 1 318 ? -2.760 -4.027 -20.007 1.00 90.56 318 PRO A N 1
ATOM 2435 C CA . PRO A 1 318 ? -3.476 -3.496 -21.169 1.00 90.56 318 PRO A CA 1
ATOM 2436 C C . PRO A 1 318 ? -4.999 -3.677 -21.090 1.00 90.56 318 PRO A C 1
ATOM 2438 O O . PRO A 1 318 ? -5.718 -3.125 -21.921 1.00 90.56 318 PRO A O 1
ATOM 2441 N N . MET A 1 319 ? -5.502 -4.490 -20.155 1.00 88.94 319 MET A N 1
ATOM 2442 C CA . MET A 1 319 ? -6.936 -4.672 -19.913 1.00 88.94 319 MET A CA 1
ATOM 2443 C C . MET A 1 319 ? -7.494 -3.694 -18.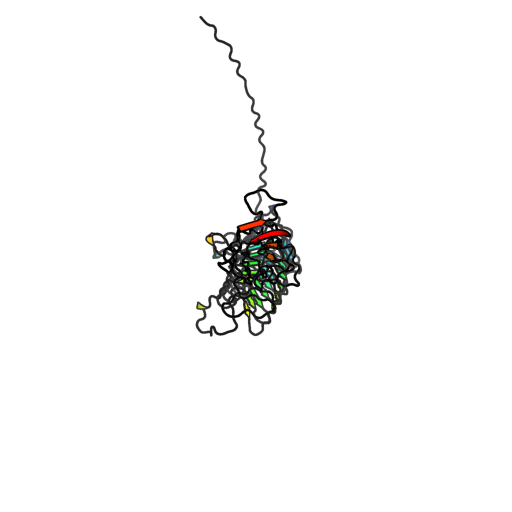877 1.00 88.94 319 MET A C 1
ATOM 2445 O O . MET A 1 319 ? -8.716 -3.612 -18.723 1.00 88.94 319 MET A O 1
ATOM 2449 N N . MET A 1 320 ? -6.637 -2.971 -18.154 1.00 86.81 320 MET A N 1
ATOM 2450 C CA . MET A 1 320 ? -7.088 -1.920 -17.254 1.00 86.81 320 MET A CA 1
ATOM 2451 C C . MET A 1 320 ? -7.528 -0.698 -18.053 1.00 86.81 320 MET A C 1
ATOM 2453 O O . MET A 1 320 ? -6.954 -0.353 -19.082 1.00 86.81 320 MET A O 1
ATOM 2457 N N . ASN A 1 321 ? -8.588 -0.052 -17.575 1.00 82.25 321 ASN A N 1
ATOM 2458 C CA . ASN A 1 321 ? -9.036 1.199 -18.162 1.00 82.25 321 ASN A CA 1
ATOM 2459 C C . ASN A 1 321 ? -7.949 2.265 -17.918 1.00 82.25 321 ASN A C 1
ATOM 2461 O O . ASN A 1 321 ? -7.609 2.438 -16.744 1.00 82.25 321 ASN A O 1
ATOM 2465 N N . PRO A 1 322 ? -7.462 2.988 -18.955 1.00 72.19 322 PRO A N 1
ATOM 2466 C CA . PRO A 1 322 ? -6.578 4.148 -18.796 1.00 72.19 322 PRO A CA 1
ATOM 2467 C C . PRO A 1 322 ? -7.068 5.155 -17.742 1.00 72.19 322 PRO A C 1
ATOM 2469 O O . PRO A 1 322 ? -6.277 5.856 -17.124 1.00 72.19 322 PRO A O 1
ATOM 2472 N N . GLY A 1 323 ? -8.370 5.148 -17.439 1.00 68.75 323 GLY A N 1
ATOM 2473 C CA . GLY A 1 323 ? -8.915 5.869 -16.297 1.00 68.75 323 GLY A CA 1
ATOM 2474 C C . GLY A 1 323 ? -8.852 7.372 -16.529 1.00 68.75 323 GLY A C 1
ATOM 2475 O O . GLY A 1 323 ? -9.193 7.830 -17.618 1.00 68.75 323 GLY A O 1
ATOM 2476 N N . ASP A 1 324 ? -8.439 8.106 -15.495 1.00 77.44 324 ASP A N 1
ATOM 2477 C CA . ASP A 1 324 ? -8.245 9.560 -15.533 1.00 77.44 324 ASP A CA 1
ATOM 2478 C C . ASP A 1 324 ? -6.773 9.939 -15.795 1.00 77.44 324 ASP A C 1
ATOM 2480 O O . ASP A 1 324 ? -6.379 11.062 -15.476 1.00 77.44 324 ASP A O 1
ATOM 2484 N N . GLU A 1 325 ? -5.934 9.024 -16.311 1.00 85.12 325 GLU A N 1
ATOM 2485 C CA . GLU A 1 325 ? -4.547 9.385 -16.625 1.00 85.12 325 GLU A CA 1
ATOM 2486 C C . GLU A 1 325 ? -4.493 10.554 -17.614 1.00 85.12 325 GLU A C 1
ATOM 2488 O O . GLU A 1 325 ? -5.269 10.600 -18.576 1.00 85.12 325 GLU A O 1
ATOM 2493 N N . PRO A 1 326 ? -3.576 11.515 -17.399 1.00 74.56 326 PRO A N 1
ATOM 2494 C CA . PRO A 1 326 ? -3.448 12.659 -18.286 1.00 74.56 326 PRO A CA 1
ATOM 2495 C C . PRO A 1 326 ? -2.902 12.256 -19.669 1.00 74.56 326 PRO A C 1
ATOM 2497 O O . PRO A 1 326 ? -3.071 13.011 -20.629 1.00 74.56 326 PRO A O 1
ATOM 2500 N N . ASP A 1 327 ? -2.312 11.059 -19.797 1.00 70.19 327 ASP A N 1
ATOM 2501 C CA . ASP A 1 327 ? -1.915 10.465 -21.072 1.00 70.19 327 ASP A CA 1
ATOM 2502 C C . ASP A 1 327 ? -3.123 9.896 -21.841 1.00 70.19 327 ASP A C 1
ATOM 2504 O O . ASP A 1 327 ? -3.466 8.719 -21.766 1.00 70.19 327 ASP A O 1
ATOM 2508 N N . VAL A 1 328 ? -3.804 10.753 -22.604 1.00 61.84 328 VAL A N 1
ATOM 2509 C CA . VAL A 1 328 ? -5.005 10.357 -23.365 1.00 61.84 328 VAL A CA 1
ATOM 2510 C C . VAL A 1 328 ? -4.712 9.667 -24.703 1.00 61.84 328 VAL A C 1
ATOM 2512 O O . VAL A 1 328 ? -5.648 9.214 -25.369 1.00 61.84 328 VAL A O 1
ATOM 2515 N N . LEU A 1 329 ? -3.450 9.632 -25.147 1.00 57.62 329 LEU A N 1
ATOM 2516 C CA . LEU A 1 329 ? -3.074 9.102 -26.466 1.00 57.62 329 LEU A CA 1
ATOM 2517 C C . LEU A 1 329 ? -2.582 7.652 -26.395 1.00 57.62 329 LEU A C 1
ATOM 2519 O O . LEU A 1 329 ? -2.626 6.948 -27.409 1.00 57.62 329 LEU A O 1
ATOM 2523 N N . ILE A 1 330 ? -2.172 7.184 -25.213 1.00 62.19 330 ILE A N 1
ATOM 2524 C CA . ILE A 1 330 ? -1.641 5.840 -24.999 1.00 62.19 330 ILE A CA 1
ATOM 2525 C C . ILE A 1 330 ? -2.654 5.011 -24.194 1.00 62.19 330 ILE A C 1
ATOM 2527 O O . ILE A 1 330 ? -3.088 5.363 -23.107 1.00 62.19 330 ILE A O 1
ATOM 2531 N N . ASN A 1 331 ? -3.089 3.875 -24.752 1.00 71.06 331 ASN A N 1
ATOM 2532 C CA . ASN A 1 331 ? -4.153 3.041 -24.168 1.00 71.06 331 ASN A CA 1
ATOM 2533 C C . ASN A 1 331 ? -3.629 2.078 -23.082 1.00 71.06 331 ASN A C 1
ATOM 2535 O O . ASN A 1 331 ? -4.002 0.901 -23.064 1.00 71.06 331 ASN A O 1
ATOM 2539 N N . ARG A 1 332 ? -2.697 2.526 -22.236 1.00 84.88 332 ARG A N 1
ATOM 2540 C CA . ARG A 1 332 ? -2.062 1.684 -21.220 1.00 84.88 332 ARG A CA 1
ATOM 2541 C C . ARG A 1 332 ? -1.664 2.535 -20.023 1.00 84.88 332 ARG A C 1
ATOM 2543 O O . ARG A 1 332 ? -0.916 3.476 -20.204 1.00 84.88 332 ARG A O 1
ATOM 2550 N N . ILE A 1 333 ? -2.146 2.177 -18.834 1.00 90.88 333 ILE A N 1
ATOM 2551 C CA . ILE A 1 333 ? -1.834 2.932 -17.615 1.00 90.88 333 ILE A CA 1
ATOM 2552 C C . ILE A 1 333 ? -0.381 2.781 -17.173 1.00 90.88 333 ILE A C 1
ATOM 2554 O O . ILE A 1 333 ? 0.267 1.771 -17.465 1.00 90.88 333 ILE A O 1
ATOM 2558 N N . ASN A 1 334 ? 0.079 3.719 -16.357 1.00 93.25 334 ASN A N 1
ATOM 2559 C CA . ASN A 1 334 ? 1.279 3.576 -15.544 1.00 93.25 334 ASN A CA 1
ATOM 2560 C C . ASN A 1 334 ? 1.109 2.483 -14.477 1.00 93.25 334 ASN A C 1
ATOM 2562 O O . ASN A 1 334 ? 0.004 2.197 -14.005 1.00 93.25 334 ASN A O 1
ATOM 2566 N N . MET A 1 335 ? 2.221 1.883 -14.047 1.00 96.38 335 MET A N 1
ATOM 2567 C CA . MET A 1 335 ? 2.234 1.019 -12.859 1.00 96.38 335 MET A CA 1
ATOM 2568 C C . MET A 1 335 ? 2.255 1.847 -11.562 1.00 96.38 335 MET A C 1
ATOM 2570 O O . MET A 1 335 ? 2.777 2.960 -11.526 1.00 96.38 335 MET A O 1
ATOM 2574 N N . GLY A 1 336 ? 1.765 1.268 -10.461 1.00 97.62 336 GLY A N 1
ATOM 2575 C CA . GLY A 1 336 ? 1.907 1.825 -9.108 1.00 97.62 336 GLY A CA 1
ATOM 2576 C C . GLY A 1 336 ? 0.731 2.681 -8.626 1.00 97.62 336 GLY A C 1
ATOM 2577 O O . GLY A 1 336 ? -0.307 2.756 -9.278 1.00 97.62 336 GLY A O 1
ATOM 2578 N N . ALA A 1 337 ? 0.894 3.305 -7.452 1.00 97.12 337 ALA A N 1
ATOM 2579 C CA . ALA A 1 337 ? -0.145 4.035 -6.703 1.00 97.12 337 ALA A CA 1
ATOM 2580 C C . ALA A 1 337 ? -0.936 5.056 -7.536 1.00 97.12 337 ALA A C 1
ATOM 2582 O O . ALA A 1 337 ? -2.156 5.180 -7.382 1.00 97.12 337 ALA A O 1
ATOM 2583 N N . TYR A 1 338 ? -0.235 5.749 -8.429 1.00 95.44 338 TYR A N 1
ATOM 2584 C CA . TYR A 1 338 ? -0.778 6.812 -9.271 1.00 95.44 338 TYR A CA 1
ATOM 2585 C C . TYR A 1 338 ? -1.248 6.315 -10.646 1.00 95.44 338 TYR A C 1
ATOM 2587 O O . TYR A 1 338 ? -1.833 7.081 -11.396 1.00 95.44 338 TYR A O 1
ATOM 2595 N N . GLY A 1 339 ? -1.052 5.035 -10.974 1.00 93.25 339 GLY A N 1
ATOM 2596 C CA . GLY A 1 339 ? -1.540 4.447 -12.219 1.00 93.25 339 GLY A CA 1
ATOM 2597 C C . GLY A 1 339 ? -3.069 4.454 -12.314 1.00 93.25 339 GLY A C 1
ATOM 2598 O O . GLY A 1 339 ? -3.773 4.076 -11.366 1.00 93.25 339 GLY A O 1
ATOM 2599 N N . GLY A 1 340 ? -3.600 4.869 -13.461 1.00 90.00 340 GLY A N 1
ATOM 2600 C CA . GLY A 1 340 ? -5.032 5.023 -13.715 1.00 90.00 340 GLY A CA 1
ATOM 2601 C C . GLY A 1 340 ? -5.653 6.274 -13.084 1.00 90.00 340 GLY A C 1
ATOM 2602 O O . GLY A 1 340 ? -6.869 6.293 -12.867 1.00 90.00 340 GLY A O 1
ATOM 2603 N N . THR A 1 341 ? -4.853 7.278 -12.702 1.00 91.44 341 THR A N 1
ATOM 2604 C CA . THR A 1 341 ? -5.310 8.472 -11.969 1.00 91.44 341 THR A CA 1
ATOM 2605 C C . THR A 1 341 ? -4.839 9.781 -12.605 1.00 91.44 341 THR A C 1
ATOM 2607 O O . THR A 1 341 ? -3.859 9.803 -13.338 1.00 91.44 341 THR A O 1
ATOM 2610 N N . GLU A 1 342 ? -5.484 10.896 -12.242 1.00 90.75 342 GLU A N 1
ATOM 2611 C CA . GLU A 1 342 ? -5.065 12.254 -12.640 1.00 90.75 342 GLU A CA 1
ATOM 2612 C C . GLU A 1 342 ? -3.659 12.657 -12.148 1.00 90.75 342 GLU A C 1
ATOM 2614 O O . GLU A 1 342 ? -3.106 13.655 -12.601 1.00 90.75 342 GLU A O 1
ATOM 2619 N N . GLU A 1 343 ? -3.087 11.892 -11.214 1.00 91.12 343 GLU A N 1
ATOM 2620 C CA . GLU A 1 343 ? -1.758 12.108 -10.632 1.00 91.12 343 GLU A CA 1
ATOM 2621 C C . GLU A 1 343 ? -0.672 11.323 -11.392 1.00 91.12 343 GLU A C 1
ATOM 2623 O O . GLU A 1 343 ? 0.507 11.435 -11.074 1.00 91.12 343 GLU A O 1
ATOM 2628 N N . ALA A 1 344 ? -1.036 10.502 -12.382 1.00 89.69 344 ALA A N 1
ATOM 2629 C CA . ALA A 1 344 ? -0.081 9.676 -13.110 1.00 89.69 344 ALA A CA 1
ATOM 2630 C C . ALA A 1 344 ? 0.962 10.523 -13.866 1.00 89.69 344 ALA A C 1
ATOM 2632 O O . ALA A 1 344 ? 0.661 11.584 -14.417 1.00 89.69 344 ALA A O 1
ATOM 2633 N N . ALA A 1 345 ? 2.204 10.032 -13.912 1.00 85.44 345 ALA A N 1
ATOM 2634 C CA . ALA A 1 345 ? 3.277 10.663 -14.675 1.00 85.44 345 ALA A CA 1
ATOM 2635 C C . ALA A 1 345 ? 2.982 10.649 -16.185 1.00 85.44 345 ALA A C 1
ATOM 2637 O O . ALA A 1 345 ? 2.373 9.717 -16.702 1.00 85.44 345 ALA A O 1
ATOM 2638 N N . LEU A 1 346 ? 3.445 11.675 -16.897 1.00 77.50 346 LEU A N 1
ATOM 2639 C CA . LEU A 1 346 ? 3.299 11.766 -18.349 1.00 77.50 346 LEU A CA 1
ATOM 2640 C C . LEU A 1 346 ? 4.425 11.021 -19.063 1.00 77.50 346 LEU A C 1
ATOM 2642 O O . LEU A 1 346 ? 5.588 11.107 -18.659 1.00 77.50 346 LEU A O 1
ATOM 2646 N N . SER A 1 347 ? 4.089 10.378 -20.177 1.00 67.62 347 SER A N 1
ATOM 2647 C CA . SER A 1 347 ? 5.070 9.777 -21.072 1.00 67.62 347 SER A CA 1
ATOM 2648 C C . SER A 1 347 ? 5.966 10.811 -21.755 1.00 67.62 347 SER A C 1
ATOM 2650 O O . SER A 1 347 ? 5.581 11.955 -22.035 1.00 67.62 347 SER A O 1
ATOM 2652 N N . VAL A 1 348 ? 7.216 10.408 -22.013 1.00 58.00 348 VAL A N 1
ATOM 2653 C CA . VAL A 1 348 ? 8.129 11.169 -22.873 1.00 58.00 348 VAL A CA 1
ATOM 2654 C C . VAL A 1 348 ? 7.540 11.294 -24.274 1.00 58.00 348 VAL A C 1
ATOM 2656 O O . VAL A 1 348 ? 6.842 10.391 -24.737 1.00 58.00 348 VAL A O 1
ATOM 2659 N N . PRO A 1 349 ? 7.827 12.387 -24.996 1.00 51.12 349 PRO A N 1
ATOM 2660 C CA . PRO A 1 349 ? 7.215 12.572 -26.288 1.00 51.12 349 PRO A CA 1
ATOM 2661 C C . PRO A 1 349 ? 7.664 11.516 -27.297 1.00 51.12 349 PRO A C 1
ATOM 2663 O O . PRO A 1 349 ? 8.854 11.389 -27.588 1.00 51.12 349 PRO A O 1
ATOM 2666 N N . VAL A 1 350 ? 6.705 10.768 -27.854 1.00 48.66 350 VAL A N 1
ATOM 2667 C CA . VAL A 1 350 ? 6.982 9.819 -28.934 1.00 48.66 350 VAL A CA 1
ATOM 2668 C C . VAL A 1 350 ? 7.070 10.593 -30.246 1.00 48.66 350 VAL A C 1
ATOM 2670 O O . VAL A 1 350 ? 6.089 11.160 -30.732 1.00 48.66 350 VAL A O 1
ATOM 2673 N N . ILE A 1 351 ? 8.271 10.626 -30.820 1.00 47.75 351 ILE A N 1
ATOM 2674 C CA . ILE A 1 351 ? 8.540 11.257 -32.111 1.00 47.75 351 ILE A CA 1
ATOM 2675 C C . ILE A 1 351 ? 8.244 10.236 -33.208 1.00 47.75 351 ILE A C 1
ATOM 2677 O O . ILE A 1 351 ? 8.972 9.253 -33.353 1.00 47.75 351 ILE A O 1
ATOM 2681 N N . TYR A 1 352 ? 7.212 10.480 -34.014 1.00 43.66 352 TYR A N 1
ATOM 2682 C CA . TYR A 1 352 ? 6.977 9.698 -35.226 1.00 43.66 352 TYR A CA 1
ATOM 2683 C C . TYR A 1 352 ? 7.450 10.489 -36.445 1.00 43.66 352 TYR A C 1
ATOM 2685 O O . TYR A 1 352 ? 7.023 11.618 -36.691 1.00 43.66 352 TYR A O 1
ATOM 2693 N N . ILE A 1 353 ? 8.335 9.875 -37.231 1.00 47.75 353 ILE A N 1
ATOM 2694 C CA . ILE A 1 353 ? 8.711 10.365 -38.559 1.00 47.75 353 ILE A CA 1
ATOM 2695 C C . ILE A 1 353 ? 7.875 9.577 -39.568 1.00 47.75 353 ILE A C 1
ATOM 2697 O O . ILE A 1 353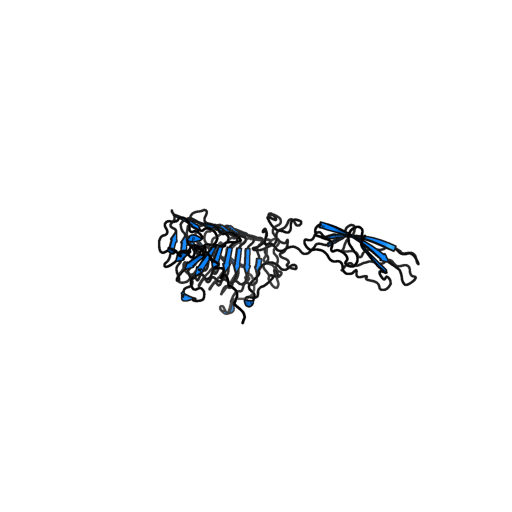 ? 8.121 8.392 -39.798 1.00 47.75 353 ILE A O 1
ATOM 2701 N N . LEU A 1 354 ? 6.860 10.204 -40.163 1.00 43.25 354 LEU A N 1
ATOM 2702 C CA . LEU A 1 354 ? 6.041 9.537 -41.177 1.00 43.25 354 LEU A CA 1
ATOM 2703 C C . LEU A 1 354 ? 6.805 9.374 -42.504 1.00 43.25 354 LEU A C 1
ATOM 2705 O O . LEU A 1 354 ? 7.594 10.233 -42.896 1.00 43.25 354 LEU A O 1
ATOM 2709 N N . ASN A 1 355 ? 6.505 8.281 -43.224 1.00 43.75 355 ASN A N 1
ATOM 2710 C CA . ASN A 1 355 ? 7.138 7.816 -44.475 1.00 43.75 355 ASN A CA 1
ATOM 2711 C C . ASN A 1 355 ? 8.553 7.222 -44.350 1.00 43.75 355 ASN A C 1
ATOM 2713 O O . ASN A 1 355 ? 9.311 7.263 -45.325 1.00 43.75 355 ASN A O 1
ATOM 2717 N N . TYR A 1 356 ? 8.923 6.650 -43.199 1.00 47.09 356 TYR A N 1
ATOM 2718 C CA . TYR A 1 356 ? 10.263 6.093 -43.043 1.00 47.09 356 TYR A CA 1
ATOM 2719 C C . TYR A 1 356 ? 10.386 4.982 -41.982 1.00 47.09 356 TYR A C 1
ATOM 2721 O O . TYR A 1 356 ? 9.715 5.021 -40.956 1.00 47.09 356 TYR A O 1
ATOM 2729 N N . ASP A 1 357 ? 11.250 3.992 -42.234 1.00 48.03 357 ASP A N 1
ATOM 2730 C CA . ASP A 1 357 ? 11.635 2.954 -41.267 1.00 48.03 357 ASP A CA 1
ATOM 2731 C C . ASP A 1 357 ? 12.879 3.425 -40.502 1.00 48.03 357 ASP A C 1
ATOM 2733 O O . ASP A 1 357 ? 13.971 3.499 -41.065 1.00 48.03 357 ASP A O 1
ATOM 2737 N N . ILE A 1 358 ? 12.718 3.741 -39.215 1.00 48.09 358 ILE A N 1
ATOM 2738 C CA . ILE A 1 358 ? 13.778 4.273 -38.340 1.00 48.09 358 ILE A CA 1
ATOM 2739 C C . ILE A 1 358 ? 14.981 3.326 -38.159 1.00 48.09 358 ILE A C 1
ATOM 2741 O O . ILE A 1 358 ? 16.017 3.747 -37.644 1.00 48.09 358 ILE A O 1
ATOM 2745 N N . SER A 1 359 ? 14.859 2.052 -38.555 1.00 42.41 359 SER A N 1
ATOM 2746 C CA . SER A 1 359 ? 15.951 1.070 -38.504 1.00 42.41 359 SER A CA 1
ATOM 2747 C C . SER A 1 359 ? 16.918 1.162 -39.691 1.00 42.41 359 SER A C 1
ATOM 2749 O O . SER A 1 359 ? 18.011 0.591 -39.650 1.00 42.41 359 SER A O 1
ATOM 2751 N N . LEU A 1 360 ? 16.552 1.913 -40.730 1.00 41.88 360 LEU A N 1
ATOM 2752 C CA . LEU A 1 360 ? 17.387 2.189 -41.892 1.00 41.88 360 LEU A CA 1
ATOM 2753 C C . LEU A 1 360 ? 17.851 3.652 -41.836 1.00 41.88 360 LEU A C 1
ATOM 2755 O O . LEU A 1 360 ? 17.134 4.497 -41.311 1.00 41.88 360 LEU A O 1
ATOM 2759 N N . PRO A 1 361 ? 19.008 4.029 -42.389 1.00 47.34 361 PRO A N 1
ATOM 2760 C CA . PRO A 1 361 ? 19.418 5.433 -42.464 1.00 47.34 361 PRO A CA 1
ATOM 2761 C C . PRO A 1 361 ? 18.864 6.098 -43.752 1.00 47.34 361 PRO A C 1
ATOM 2763 O O . PRO A 1 361 ? 18.829 5.469 -44.808 1.00 47.34 361 PRO A O 1
ATOM 2766 N N . LEU A 1 362 ? 18.353 7.338 -43.662 1.00 44.81 362 LEU A N 1
ATOM 2767 C CA . LEU A 1 362 ? 17.486 7.967 -44.681 1.00 44.81 362 LEU A CA 1
ATOM 2768 C C . LEU A 1 362 ? 18.223 8.122 -46.023 1.00 44.81 362 LEU A C 1
ATOM 2770 O O . LEU A 1 362 ? 19.075 8.995 -46.134 1.00 44.81 362 LEU A O 1
ATOM 2774 N N . GLU A 1 363 ? 17.928 7.290 -47.031 1.00 47.41 363 GLU A N 1
ATOM 2775 C CA . GLU A 1 363 ? 18.612 7.328 -48.338 1.00 47.41 363 GLU A CA 1
ATOM 2776 C C . GLU A 1 363 ? 18.207 8.558 -49.174 1.00 47.41 363 GLU A C 1
ATOM 2778 O O . GLU A 1 363 ? 17.044 8.730 -49.556 1.00 47.41 363 GLU A O 1
ATOM 2783 N N . TYR A 1 364 ? 19.182 9.402 -49.530 1.00 47.28 364 TYR A N 1
ATOM 2784 C CA . TYR A 1 364 ? 18.952 10.618 -50.335 1.00 47.28 364 TYR A CA 1
ATOM 2785 C C . TYR A 1 364 ? 19.022 10.406 -51.853 1.00 47.28 364 TYR A C 1
ATOM 2787 O O . TYR A 1 364 ? 18.842 11.352 -52.622 1.00 47.28 364 TYR A O 1
ATOM 2795 N N . GLY A 1 365 ? 19.224 9.169 -52.313 1.00 46.81 365 GLY A N 1
ATOM 2796 C CA . GLY A 1 365 ? 19.456 8.885 -53.731 1.00 46.81 365 GLY A CA 1
ATOM 2797 C C . GLY A 1 365 ? 20.748 9.530 -54.260 1.00 46.81 365 GLY A C 1
ATOM 2798 O O . GLY A 1 365 ? 21.607 9.953 -53.494 1.00 46.81 365 GLY A O 1
ATOM 2799 N N . SER A 1 366 ? 20.911 9.573 -55.586 1.00 44.41 366 SER A N 1
ATOM 2800 C CA . SER A 1 366 ? 22.088 10.151 -56.256 1.00 44.41 366 SER A CA 1
ATOM 2801 C C . SER A 1 366 ? 21.877 11.636 -56.589 1.00 44.41 366 SER A C 1
ATOM 2803 O O . SER A 1 366 ? 20.961 11.966 -57.351 1.00 44.41 366 SER A O 1
ATOM 2805 N N . ILE A 1 367 ? 22.734 12.522 -56.079 1.00 45.88 367 ILE A N 1
ATOM 2806 C CA . ILE A 1 367 ? 22.691 13.973 -56.340 1.00 45.88 367 ILE A CA 1
ATOM 2807 C C . ILE A 1 367 ? 23.587 14.321 -57.535 1.00 45.88 367 ILE A C 1
ATOM 2809 O O . ILE A 1 367 ? 24.699 13.820 -57.662 1.00 45.88 367 ILE A O 1
ATOM 2813 N N . ARG A 1 368 ? 23.123 15.219 -58.416 1.00 47.00 368 ARG A N 1
ATOM 2814 C CA . ARG A 1 368 ? 23.954 15.747 -59.508 1.00 47.00 368 ARG A CA 1
ATOM 2815 C C . ARG A 1 368 ? 24.808 16.912 -59.019 1.00 47.00 368 ARG A C 1
ATOM 2817 O O . ARG A 1 368 ? 24.323 17.830 -58.360 1.00 47.00 368 ARG A O 1
ATOM 2824 N N . ILE A 1 369 ? 26.065 16.913 -59.434 1.00 47.16 369 ILE A N 1
ATOM 2825 C CA . ILE A 1 369 ? 27.035 17.990 -59.215 1.00 47.16 369 ILE A CA 1
ATOM 2826 C C . ILE A 1 369 ? 26.425 19.367 -59.555 1.00 47.16 369 ILE A C 1
ATOM 2828 O O . ILE A 1 369 ? 25.871 19.551 -60.640 1.00 47.16 369 ILE A O 1
ATOM 2832 N N . ASN A 1 370 ? 26.575 20.337 -58.641 1.00 51.91 370 ASN A N 1
ATOM 2833 C CA . ASN A 1 370 ? 26.037 21.710 -58.706 1.00 51.91 370 ASN A CA 1
ATOM 2834 C C . ASN A 1 370 ? 24.505 21.846 -58.612 1.00 51.91 370 ASN A C 1
ATOM 2836 O O . ASN A 1 370 ? 23.971 22.904 -58.948 1.00 51.91 370 ASN A O 1
ATOM 2840 N N . SER A 1 371 ? 23.792 20.814 -58.153 1.00 54.62 371 SER A N 1
ATOM 2841 C CA . SER A 1 371 ? 22.377 20.935 -57.784 1.00 54.62 371 SER A CA 1
ATOM 2842 C C . SER A 1 371 ? 22.207 21.001 -56.267 1.00 54.62 371 SER A C 1
ATOM 2844 O O . SER A 1 371 ? 22.907 20.309 -55.531 1.00 54.62 371 SER A O 1
ATOM 2846 N N . GLN A 1 372 ? 21.296 21.861 -55.808 1.00 58.28 372 GLN A N 1
ATOM 2847 C CA . GLN A 1 372 ? 20.745 21.776 -54.458 1.00 58.28 372 GLN A CA 1
ATOM 2848 C C . GLN A 1 372 ? 19.639 20.721 -54.466 1.00 58.28 372 GLN A C 1
ATOM 2850 O O . GLN A 1 372 ? 18.824 20.680 -55.392 1.00 58.28 372 GLN A O 1
ATOM 2855 N N . SER A 1 373 ? 19.615 19.877 -53.440 1.00 60.50 373 SER A N 1
ATOM 2856 C CA . SER A 1 373 ? 18.511 18.952 -53.196 1.00 60.50 373 SER A CA 1
ATOM 2857 C C . SER A 1 373 ? 17.842 19.311 -51.878 1.00 60.50 373 SER A C 1
ATOM 2859 O O . SER A 1 373 ? 18.516 19.411 -50.852 1.00 60.50 373 SER A O 1
ATOM 2861 N N . THR A 1 374 ? 16.523 19.465 -51.917 1.00 63.88 374 THR A N 1
ATOM 2862 C CA . THR A 1 374 ? 15.687 19.660 -50.733 1.00 63.88 374 THR A CA 1
ATOM 2863 C C . THR A 1 374 ? 14.938 18.371 -50.448 1.00 63.88 374 THR A C 1
ATOM 2865 O O . THR A 1 374 ? 14.343 17.781 -51.356 1.00 63.88 374 THR A O 1
ATOM 2868 N N . LYS A 1 375 ? 14.952 17.932 -49.191 1.00 64.19 375 LYS A N 1
ATOM 2869 C CA . LYS A 1 375 ? 14.105 16.833 -48.727 1.00 64.19 375 LYS A CA 1
ATOM 2870 C C . LYS A 1 375 ? 13.129 17.366 -47.690 1.00 64.19 375 LYS A C 1
ATOM 2872 O O . LYS A 1 375 ? 13.558 17.923 -46.684 1.00 64.19 375 LYS A O 1
ATOM 2877 N N . GLU A 1 376 ? 11.842 17.166 -47.952 1.00 67.25 376 GLU A N 1
ATOM 2878 C CA . GLU A 1 376 ? 10.788 17.404 -46.970 1.00 67.25 376 GLU A CA 1
ATOM 2879 C C . GLU A 1 376 ? 10.688 16.187 -46.046 1.00 67.25 376 GLU A C 1
ATOM 2881 O O . GLU A 1 376 ? 10.661 15.039 -46.502 1.00 67.25 376 GLU A O 1
ATOM 2886 N N . MET A 1 377 ? 10.609 16.448 -44.750 1.00 63.56 377 MET A N 1
ATOM 2887 C CA . MET A 1 377 ? 10.253 15.478 -43.725 1.00 63.56 377 MET A CA 1
ATOM 2888 C C . MET A 1 377 ? 9.178 16.077 -42.822 1.00 63.56 377 MET A C 1
ATOM 2890 O O . MET A 1 377 ? 9.165 17.279 -42.573 1.00 63.56 377 MET A O 1
ATOM 2894 N N . THR A 1 378 ? 8.257 15.245 -42.344 1.00 64.44 378 THR A N 1
ATOM 2895 C CA . THR A 1 378 ? 7.255 15.647 -41.349 1.00 64.44 378 THR A CA 1
ATOM 2896 C C . THR A 1 378 ? 7.590 14.949 -40.045 1.00 64.44 378 THR A C 1
ATOM 2898 O O . THR A 1 378 ? 7.750 13.728 -40.029 1.00 64.44 378 THR A O 1
ATOM 2901 N N . ILE A 1 379 ? 7.721 15.730 -38.979 1.00 63.56 379 ILE A N 1
ATOM 2902 C CA . ILE A 1 379 ? 7.844 15.220 -37.620 1.00 63.56 379 ILE A CA 1
ATOM 2903 C C . ILE A 1 379 ? 6.527 15.485 -36.916 1.00 63.56 379 ILE A C 1
ATOM 2905 O O . ILE A 1 379 ? 6.055 16.621 -36.888 1.00 63.56 379 ILE A O 1
ATOM 2909 N N . GLU A 1 380 ? 5.951 14.436 -36.349 1.00 59.03 380 GLU A N 1
ATOM 2910 C CA . GLU A 1 380 ? 4.736 14.517 -35.552 1.00 59.03 380 GLU A CA 1
ATOM 2911 C C . GLU A 1 380 ? 5.075 14.296 -34.082 1.00 59.03 380 GLU A C 1
ATOM 2913 O O . GLU A 1 380 ? 5.781 13.342 -33.734 1.00 59.03 380 GLU A O 1
ATOM 2918 N N . ASN A 1 381 ? 4.569 15.180 -33.223 1.00 61.19 381 ASN A N 1
ATOM 2919 C CA . ASN A 1 381 ? 4.681 15.029 -31.784 1.00 61.19 381 ASN A CA 1
ATOM 2920 C C . ASN A 1 381 ? 3.455 14.280 -31.257 1.00 61.19 381 ASN A C 1
ATOM 2922 O O . ASN A 1 381 ? 2.401 14.871 -31.036 1.00 61.19 381 ASN A O 1
ATOM 2926 N N . HIS A 1 382 ? 3.603 12.976 -31.031 1.00 55.12 382 HIS A N 1
ATOM 2927 C CA . HIS A 1 382 ? 2.568 12.151 -30.391 1.00 55.12 382 HIS A CA 1
ATOM 2928 C C . HIS A 1 382 ? 2.734 12.098 -28.866 1.00 55.12 382 HIS A C 1
ATOM 2930 O O . HIS A 1 382 ? 2.115 11.282 -28.194 1.00 55.12 382 HIS A O 1
ATOM 2936 N N . GLY A 1 383 ? 3.605 12.950 -28.333 1.00 52.81 383 GLY A N 1
ATOM 2937 C CA . GLY A 1 383 ? 3.895 13.111 -26.923 1.00 52.81 383 GLY A CA 1
ATOM 2938 C C . GLY A 1 383 ? 3.099 14.185 -26.209 1.00 52.81 383 GLY A C 1
ATOM 2939 O O . GLY A 1 383 ? 2.481 15.032 -26.843 1.00 52.81 383 GLY A O 1
ATOM 2940 N N . HIS A 1 384 ? 3.232 14.231 -24.881 1.00 53.28 384 HIS A N 1
ATOM 2941 C CA . HIS A 1 384 ? 2.591 15.249 -24.025 1.00 53.28 384 HIS A CA 1
ATOM 2942 C C . HIS A 1 384 ? 3.435 16.490 -23.770 1.00 53.28 384 HIS A C 1
ATOM 2944 O O . HIS A 1 384 ? 2.946 17.491 -23.248 1.00 53.28 384 HIS A O 1
ATOM 2950 N N . TYR A 1 385 ? 4.711 16.444 -24.143 1.00 56.78 385 TYR A N 1
ATOM 2951 C CA . TYR A 1 385 ? 5.628 17.564 -23.994 1.00 56.78 385 TYR A CA 1
ATOM 2952 C C . TYR A 1 385 ? 5.871 18.240 -25.330 1.00 56.78 385 TYR A C 1
ATOM 2954 O O . TYR A 1 385 ? 5.976 17.585 -26.363 1.00 56.78 385 TYR A O 1
ATOM 2962 N N . ARG A 1 386 ? 6.039 19.560 -25.291 1.00 60.53 386 ARG A N 1
ATOM 2963 C CA . ARG A 1 386 ? 6.475 20.353 -26.441 1.00 60.53 386 ARG A CA 1
ATOM 2964 C C . ARG A 1 386 ? 7.836 19.843 -26.946 1.00 60.53 386 ARG A C 1
ATOM 2966 O O . ARG A 1 386 ? 8.796 19.758 -26.173 1.00 60.53 386 ARG A O 1
ATOM 2973 N N . LEU A 1 387 ? 7.926 19.498 -28.227 1.00 60.41 387 LEU A N 1
ATOM 2974 C CA . LEU A 1 387 ? 9.139 18.942 -28.824 1.00 60.41 387 LEU A CA 1
ATOM 2975 C C . LEU A 1 387 ? 10.002 20.059 -29.411 1.00 60.41 387 LEU A C 1
ATOM 2977 O O . LEU A 1 387 ? 9.581 20.749 -30.336 1.00 60.41 387 LEU A O 1
ATOM 2981 N N . PHE A 1 388 ? 11.230 20.204 -28.915 1.00 62.66 388 PHE A N 1
ATOM 2982 C CA . PHE A 1 388 ? 12.218 21.099 -29.512 1.00 62.66 388 PHE A CA 1
ATOM 2983 C C . PHE A 1 388 ? 13.204 20.323 -30.372 1.00 62.66 388 PHE A C 1
ATOM 2985 O O . PHE A 1 388 ? 13.826 19.370 -29.909 1.00 62.66 388 PHE A O 1
ATOM 2992 N N . ILE A 1 389 ? 13.394 20.790 -31.601 1.00 62.91 389 ILE A N 1
ATOM 2993 C CA . ILE A 1 389 ? 14.397 20.254 -32.518 1.00 62.91 389 ILE A CA 1
ATOM 2994 C C . ILE A 1 389 ? 15.485 21.301 -32.668 1.00 62.91 389 ILE A C 1
ATOM 2996 O O . ILE A 1 389 ? 15.249 22.375 -33.223 1.00 62.91 389 ILE A O 1
ATOM 3000 N N . TYR A 1 390 ? 16.658 20.996 -32.118 1.00 52.84 390 TYR A N 1
ATOM 3001 C CA . TYR A 1 390 ? 17.774 21.937 -32.055 1.00 52.84 390 TYR A CA 1
ATOM 3002 C C . TYR A 1 390 ? 18.816 21.714 -33.151 1.00 52.84 390 TYR A C 1
ATOM 3004 O O . TYR A 1 390 ? 19.465 22.679 -33.546 1.00 52.84 390 TYR A O 1
ATOM 3012 N N . ASP A 1 391 ? 18.982 20.479 -33.636 1.00 53.06 391 ASP A N 1
ATOM 3013 C CA . ASP A 1 391 ? 19.961 20.143 -34.674 1.00 53.06 391 ASP A CA 1
ATOM 3014 C C . ASP A 1 391 ? 19.638 18.800 -35.362 1.00 53.06 391 ASP A C 1
ATOM 3016 O O . ASP A 1 391 ? 18.851 18.007 -34.843 1.00 53.06 391 ASP A O 1
ATOM 3020 N N . PHE A 1 392 ? 20.274 18.538 -36.507 1.00 55.69 392 PHE A N 1
ATOM 3021 C CA . PHE A 1 392 ? 20.293 17.245 -37.197 1.00 55.69 392 PHE A CA 1
ATOM 3022 C C . PHE A 1 392 ? 21.744 16.768 -37.362 1.00 55.69 392 PHE A C 1
ATOM 3024 O O . PHE A 1 392 ? 22.595 17.510 -37.846 1.00 55.69 392 PHE A O 1
ATOM 3031 N N . ALA A 1 393 ? 22.039 15.515 -37.000 1.00 49.72 393 ALA A N 1
ATOM 3032 C CA . ALA A 1 393 ? 23.377 14.935 -37.150 1.00 49.72 393 ALA A CA 1
ATOM 3033 C C . ALA A 1 393 ? 23.519 14.157 -38.470 1.00 49.72 393 ALA A C 1
ATOM 3035 O O . ALA A 1 393 ? 22.632 13.399 -38.851 1.00 49.72 393 ALA A O 1
ATOM 3036 N N . PHE A 1 394 ? 24.658 14.302 -39.156 1.00 52.47 394 PHE A N 1
ATOM 3037 C CA . PHE A 1 394 ? 24.931 13.652 -40.447 1.00 52.47 394 PHE A CA 1
ATOM 3038 C C . PHE A 1 394 ? 26.159 12.737 -40.353 1.00 52.47 394 PHE A C 1
ATOM 3040 O O . PHE A 1 394 ? 27.145 13.068 -39.695 1.00 52.47 394 PHE A O 1
ATOM 3047 N N . ASN A 1 395 ? 26.115 11.577 -41.015 1.00 44.47 395 ASN A N 1
ATOM 3048 C CA . ASN A 1 395 ? 27.119 10.519 -40.840 1.00 44.47 395 ASN A CA 1
ATOM 3049 C C . ASN A 1 395 ? 28.373 10.689 -41.716 1.00 44.47 395 ASN A C 1
ATOM 3051 O O . ASN A 1 395 ? 29.328 9.924 -41.568 1.00 44.47 395 ASN A O 1
ATOM 3055 N N . THR A 1 396 ? 28.388 11.654 -42.637 1.00 51.59 396 THR A N 1
ATOM 3056 C CA . THR A 1 396 ? 29.463 11.833 -43.622 1.00 51.59 396 THR A CA 1
ATOM 3057 C C . THR A 1 396 ? 29.940 13.283 -43.694 1.00 51.59 396 THR A C 1
ATOM 3059 O O . THR A 1 396 ? 29.168 14.234 -43.656 1.00 51.59 396 THR A O 1
ATOM 3062 N N . ALA A 1 397 ? 31.255 13.462 -43.842 1.00 47.53 397 ALA A N 1
ATOM 3063 C CA . ALA A 1 397 ? 31.912 14.773 -43.890 1.00 47.53 397 ALA A CA 1
ATOM 3064 C C . ALA A 1 397 ? 31.748 15.522 -45.234 1.00 47.53 397 ALA A C 1
ATOM 3066 O O . ALA A 1 397 ? 32.314 16.600 -45.403 1.00 47.53 397 ALA A O 1
ATOM 3067 N N . ALA A 1 398 ? 31.031 14.941 -46.205 1.00 50.97 398 ALA A N 1
ATOM 3068 C CA . ALA A 1 398 ? 30.923 15.453 -47.577 1.00 50.97 398 ALA A CA 1
ATOM 3069 C C . ALA A 1 398 ? 29.669 16.315 -47.829 1.00 50.97 398 ALA A C 1
ATOM 3071 O O . ALA A 1 398 ? 29.597 17.003 -48.850 1.00 50.97 398 ALA A O 1
ATOM 3072 N N . TYR A 1 399 ? 28.701 16.300 -46.908 1.00 50.34 399 TYR A N 1
ATOM 3073 C CA . TYR A 1 399 ? 27.490 17.112 -46.976 1.00 50.34 399 TYR A CA 1
ATOM 3074 C C . TYR A 1 399 ? 27.375 17.971 -45.727 1.00 50.34 399 TYR A C 1
ATOM 3076 O O . TYR A 1 399 ? 27.351 17.461 -44.610 1.00 50.34 399 TYR A O 1
ATOM 3084 N N . PHE A 1 400 ? 27.269 19.281 -45.931 1.00 53.72 400 PHE A N 1
ATOM 3085 C CA . PHE A 1 400 ? 26.941 20.215 -44.866 1.00 53.72 400 PHE A CA 1
ATOM 3086 C C . PHE A 1 400 ? 25.533 20.758 -45.128 1.00 53.72 400 PHE A C 1
ATOM 3088 O O . PHE A 1 400 ? 25.241 21.138 -46.270 1.00 53.72 400 PHE A O 1
ATOM 3095 N N . PRO A 1 401 ? 24.639 20.765 -44.124 1.00 55.19 401 PRO A N 1
ATOM 3096 C CA . PRO A 1 401 ? 23.382 21.485 -44.243 1.00 55.19 401 PRO A CA 1
ATOM 3097 C C . PRO A 1 401 ? 23.700 22.974 -44.420 1.00 55.19 401 PRO A C 1
ATOM 3099 O O . PRO A 1 401 ? 24.394 23.570 -43.598 1.00 55.19 401 PRO A O 1
ATOM 3102 N N . ASP A 1 402 ? 23.213 23.571 -45.507 1.00 53.44 402 ASP A N 1
ATOM 3103 C CA . ASP A 1 402 ? 23.345 25.021 -45.719 1.00 53.44 402 ASP A CA 1
ATOM 3104 C C . ASP A 1 402 ? 22.290 25.773 -44.886 1.00 53.44 402 ASP A C 1
ATOM 3106 O O . ASP A 1 402 ? 22.552 26.861 -44.371 1.00 53.44 402 ASP A O 1
ATOM 3110 N N . SER A 1 403 ? 21.096 25.185 -44.743 1.00 57.00 403 SER A N 1
ATOM 3111 C CA . SER A 1 403 ? 20.017 25.680 -43.889 1.00 57.00 403 SER A CA 1
ATOM 3112 C C . SER A 1 403 ? 19.037 24.558 -43.523 1.00 57.00 403 SER A C 1
ATOM 3114 O O . SER A 1 403 ? 18.713 23.697 -44.346 1.00 57.00 403 SER A O 1
ATOM 3116 N N . LEU A 1 404 ? 18.551 24.584 -42.280 1.00 54.75 404 LEU A N 1
ATOM 3117 C CA . LEU A 1 404 ? 17.315 23.910 -41.897 1.00 54.75 404 LEU A CA 1
ATOM 3118 C C . LEU A 1 404 ? 16.190 24.938 -42.010 1.00 54.75 404 LEU A C 1
ATOM 3120 O O . LEU A 1 404 ? 16.163 25.913 -41.258 1.00 54.75 404 LEU A O 1
ATOM 3124 N N . GLU A 1 405 ? 15.271 24.725 -42.942 1.00 57.28 405 GLU A N 1
ATOM 3125 C CA . GLU A 1 405 ? 14.105 25.585 -43.107 1.00 57.28 405 GLU A CA 1
ATOM 3126 C C . GLU A 1 405 ? 12.872 24.830 -42.626 1.00 57.28 405 GLU A C 1
ATOM 3128 O O . GLU A 1 405 ? 12.449 23.835 -43.211 1.00 57.28 405 GLU A O 1
ATOM 3133 N N . VAL A 1 406 ? 12.296 25.293 -41.522 1.00 53.56 406 VAL A N 1
ATOM 3134 C CA . VAL A 1 406 ? 10.950 24.879 -41.113 1.00 53.56 406 VAL A CA 1
ATOM 3135 C C . VAL A 1 406 ? 9.975 25.596 -42.035 1.00 53.56 406 VAL A C 1
ATOM 3137 O O . VAL A 1 406 ? 10.194 26.768 -42.325 1.00 53.56 406 VAL A O 1
ATOM 3140 N N . ASP A 1 407 ? 8.923 24.942 -42.519 1.00 52.16 407 ASP A N 1
ATOM 3141 C CA . ASP A 1 407 ? 7.899 25.649 -43.298 1.00 52.16 407 ASP A CA 1
ATOM 3142 C C . ASP A 1 407 ? 7.169 26.653 -42.375 1.00 52.16 407 ASP A C 1
ATOM 3144 O O . ASP A 1 407 ? 6.279 26.298 -41.604 1.00 52.16 407 ASP A O 1
ATOM 3148 N N . GLN A 1 408 ? 7.635 27.910 -42.373 1.00 47.53 408 GLN A N 1
ATOM 3149 C CA . GLN A 1 408 ? 7.327 28.949 -41.378 1.00 47.53 408 GLN A CA 1
ATOM 3150 C C . GLN A 1 408 ? 5.944 29.598 -41.550 1.00 47.53 408 GLN A C 1
ATOM 3152 O O . GLN A 1 408 ? 5.748 30.735 -41.117 1.00 47.53 408 GLN A O 1
ATOM 3157 N N . GLN A 1 409 ? 4.952 28.939 -42.156 1.00 46.69 409 GLN A N 1
ATOM 3158 C CA . GLN A 1 409 ? 3.651 29.589 -42.374 1.00 46.69 409 GLN A CA 1
ATOM 3159 C C . GLN A 1 409 ? 2.899 30.002 -41.089 1.00 46.69 409 GLN A C 1
ATOM 3161 O O . GLN A 1 409 ? 1.865 30.658 -41.216 1.00 46.69 409 GLN A O 1
ATOM 3166 N N . LEU A 1 410 ? 3.404 29.729 -39.872 1.00 39.41 410 LEU A N 1
ATOM 3167 C CA . LEU A 1 410 ? 2.722 30.108 -38.627 1.00 39.41 410 LEU A CA 1
ATOM 3168 C C . LEU A 1 410 ? 3.544 30.669 -37.441 1.00 39.41 410 LEU A C 1
ATOM 3170 O O . LEU A 1 410 ? 2.901 30.957 -36.434 1.00 39.41 410 LEU A O 1
ATOM 3174 N N . VAL A 1 411 ? 4.873 30.900 -37.468 1.00 37.12 411 VAL A N 1
ATOM 3175 C CA . VAL A 1 411 ? 5.584 31.350 -36.229 1.00 37.12 411 VAL A CA 1
ATOM 3176 C C . VAL A 1 411 ? 6.700 32.400 -36.454 1.00 37.12 411 VAL A C 1
ATOM 3178 O O . VAL A 1 411 ? 7.428 32.284 -37.438 1.00 37.12 411 VAL A O 1
ATOM 3181 N N . PRO A 1 412 ? 6.852 33.437 -35.583 1.00 34.16 412 PRO A N 1
ATOM 3182 C CA . PRO A 1 412 ? 7.811 34.535 -35.764 1.00 34.16 412 PRO A CA 1
ATOM 3183 C C . PRO A 1 412 ? 9.279 34.129 -35.570 1.00 34.16 412 PRO A C 1
ATOM 3185 O O . PRO A 1 412 ? 9.598 33.219 -34.810 1.00 34.16 412 PRO A O 1
ATOM 3188 N N . GLU A 1 413 ? 10.165 34.879 -36.231 1.00 41.22 413 GLU A N 1
ATOM 3189 C CA . GLU A 1 413 ? 11.612 34.662 -36.305 1.00 41.22 413 GLU A CA 1
ATOM 3190 C C . GLU A 1 413 ? 12.308 34.508 -34.933 1.00 41.22 413 GLU A C 1
ATOM 3192 O O . GLU A 1 413 ? 12.049 35.255 -33.987 1.00 41.22 413 GLU A O 1
ATOM 3197 N N . TYR A 1 414 ? 13.286 33.594 -34.908 1.00 37.75 414 TYR A N 1
ATOM 3198 C CA . TYR A 1 414 ? 14.340 33.358 -33.900 1.00 37.75 414 TYR A CA 1
ATOM 3199 C C . TYR A 1 414 ? 14.129 32.281 -32.824 1.00 37.75 414 TYR A C 1
ATOM 3201 O O . TYR A 1 414 ? 15.032 32.053 -32.021 1.00 37.75 414 TYR A O 1
ATOM 3209 N N . ALA A 1 415 ? 13.054 31.503 -32.885 1.00 44.00 415 ALA A N 1
ATOM 3210 C CA . ALA A 1 415 ? 13.027 30.165 -32.299 1.00 44.00 415 ALA A CA 1
ATOM 3211 C C . ALA A 1 415 ? 12.263 29.249 -33.254 1.00 44.00 415 ALA A C 1
ATOM 3213 O O . ALA A 1 415 ? 11.172 29.608 -33.688 1.00 44.00 415 ALA A O 1
ATOM 3214 N N . VAL A 1 416 ? 12.813 28.082 -33.602 1.00 56.69 416 VAL A N 1
ATOM 3215 C CA . VAL A 1 416 ? 11.964 27.021 -34.156 1.00 56.69 416 VAL A CA 1
ATOM 3216 C C . VAL A 1 416 ? 10.899 26.769 -33.094 1.00 56.69 416 VAL A C 1
ATOM 3218 O O . VAL A 1 416 ? 11.238 26.414 -31.963 1.00 56.69 416 VAL A O 1
ATOM 3221 N N . ALA A 1 417 ? 9.642 27.073 -33.414 1.00 58.28 417 ALA A N 1
ATOM 3222 C CA . ALA A 1 417 ? 8.537 26.822 -32.504 1.00 58.28 417 ALA A CA 1
ATOM 3223 C C . ALA A 1 417 ? 8.576 25.345 -32.114 1.00 58.28 417 ALA A C 1
ATOM 3225 O O . ALA A 1 417 ? 8.800 24.510 -32.999 1.00 58.28 417 ALA A O 1
ATOM 3226 N N . PRO A 1 418 ? 8.414 25.006 -30.828 1.00 65.69 418 PRO A N 1
ATOM 3227 C CA . PRO A 1 418 ? 8.298 23.608 -30.481 1.00 65.69 418 PRO A CA 1
ATOM 3228 C C . PRO A 1 418 ? 7.068 23.018 -31.180 1.00 65.69 418 PRO A C 1
ATOM 3230 O O . PRO A 1 418 ? 6.075 23.714 -31.386 1.00 65.69 418 PRO A O 1
ATOM 3233 N N . ILE A 1 419 ? 7.139 21.742 -31.546 1.00 68.38 419 ILE A N 1
ATOM 3234 C CA . ILE A 1 419 ? 5.962 21.021 -32.030 1.00 68.38 419 ILE A CA 1
ATOM 3235 C C . ILE A 1 419 ? 5.111 20.718 -30.797 1.00 68.38 419 ILE A C 1
ATOM 3237 O O . ILE A 1 419 ? 5.572 20.003 -29.901 1.00 68.38 419 ILE A O 1
ATOM 3241 N N . GLU A 1 420 ? 3.915 21.293 -30.704 1.00 70.06 420 GLU A N 1
ATOM 3242 C CA . GLU A 1 420 ? 3.024 21.064 -29.562 1.00 70.06 420 GLU A CA 1
ATOM 3243 C C . GLU A 1 420 ? 2.446 19.631 -29.587 1.00 70.06 420 GLU A C 1
ATOM 3245 O O . GLU A 1 420 ? 2.452 18.982 -30.638 1.00 70.06 420 GLU A O 1
ATOM 3250 N N . PRO A 1 421 ? 1.979 19.096 -28.444 1.00 62.25 421 PRO A N 1
ATOM 3251 C CA . PRO A 1 421 ? 1.320 17.791 -28.379 1.00 62.25 421 PRO A CA 1
ATOM 3252 C C . PRO A 1 421 ? 0.196 17.624 -29.411 1.00 62.25 421 PRO A C 1
ATOM 3254 O O . PRO A 1 421 ? -0.719 18.445 -29.484 1.00 62.25 421 PRO A O 1
ATOM 3257 N N . GLY A 1 422 ? 0.251 16.550 -30.201 1.00 59.56 422 GLY A N 1
ATOM 3258 C CA . GLY A 1 422 ? -0.721 16.246 -31.257 1.00 59.56 422 GLY A CA 1
ATOM 3259 C C . GLY A 1 422 ? -0.544 17.051 -32.550 1.00 59.56 422 GLY A C 1
ATOM 3260 O O . GLY A 1 422 ? -1.324 16.868 -33.487 1.00 59.56 422 GLY A O 1
ATOM 3261 N N . GLU A 1 423 ? 0.460 17.926 -32.626 1.00 69.06 423 GLU A N 1
ATOM 3262 C CA . GLU A 1 423 ? 0.784 18.686 -33.831 1.00 69.06 423 GLU A CA 1
ATOM 3263 C C . GLU A 1 423 ? 1.916 18.038 -34.642 1.00 69.06 423 GLU A C 1
ATOM 3265 O O . GLU A 1 423 ? 2.644 17.144 -34.200 1.00 69.06 423 GLU A O 1
ATOM 3270 N N . SER A 1 424 ? 2.074 18.519 -35.872 1.00 68.19 424 SER A N 1
ATOM 3271 C CA . SER A 1 424 ? 3.133 18.106 -36.788 1.00 68.19 424 SER A CA 1
ATOM 3272 C C . SER A 1 424 ? 3.852 19.325 -37.341 1.00 68.19 424 SER A C 1
ATOM 3274 O O . SER A 1 424 ? 3.192 20.296 -37.715 1.00 68.19 424 SER A O 1
ATOM 3276 N N . ALA A 1 425 ? 5.170 19.247 -37.494 1.00 67.25 425 ALA A N 1
ATOM 3277 C CA . ALA A 1 425 ? 5.940 20.248 -38.218 1.00 67.25 425 ALA A CA 1
ATOM 3278 C C . ALA A 1 425 ? 6.665 19.635 -39.415 1.00 67.25 425 ALA A C 1
ATOM 3280 O O . ALA A 1 425 ? 7.219 18.533 -39.362 1.00 67.25 425 ALA A O 1
ATOM 3281 N N . LYS A 1 426 ? 6.658 20.385 -40.516 1.00 70.38 426 LYS A N 1
ATOM 3282 C CA . LYS A 1 426 ? 7.387 20.049 -41.734 1.00 70.38 426 LYS A CA 1
ATOM 3283 C C . LYS A 1 426 ? 8.739 20.741 -41.746 1.00 70.38 426 LYS A C 1
ATOM 3285 O O . LYS A 1 426 ? 8.827 21.953 -41.549 1.00 70.38 426 LYS A O 1
ATOM 3290 N N . TYR A 1 427 ? 9.772 19.967 -42.044 1.00 68.19 427 TYR A N 1
ATOM 3291 C CA . TYR A 1 427 ? 11.145 20.427 -42.160 1.00 68.19 427 TYR A CA 1
ATOM 3292 C C . TYR A 1 427 ? 11.650 20.166 -43.570 1.00 68.19 427 TYR A C 1
ATOM 3294 O O . TYR A 1 427 ? 11.557 19.050 -44.083 1.00 68.19 427 TYR A O 1
ATOM 3302 N N . ASN A 1 428 ? 12.218 21.201 -44.172 1.00 67.88 428 ASN A N 1
ATOM 3303 C CA . ASN A 1 428 ? 12.976 21.116 -45.402 1.00 67.88 428 ASN A CA 1
ATOM 3304 C C . ASN A 1 428 ? 14.460 21.152 -45.051 1.00 67.88 428 ASN A C 1
ATOM 3306 O O . ASN A 1 428 ? 14.970 22.140 -44.519 1.00 67.88 428 ASN A O 1
ATOM 3310 N N . VAL A 1 429 ? 15.156 20.060 -45.355 1.00 64.06 429 VAL A N 1
ATOM 3311 C CA . VAL A 1 429 ? 16.609 19.985 -45.194 1.00 64.06 429 VAL A CA 1
ATOM 3312 C C . VAL A 1 429 ? 17.249 20.236 -46.554 1.00 64.06 429 VAL A C 1
ATOM 3314 O O . VAL A 1 429 ? 17.041 19.464 -47.498 1.00 64.06 429 VAL A O 1
ATOM 3317 N N . ASN A 1 430 ? 17.995 21.339 -46.657 1.00 64.44 430 ASN A N 1
ATOM 3318 C CA . ASN A 1 430 ? 18.677 21.758 -47.876 1.00 64.44 430 ASN A CA 1
ATOM 3319 C C . ASN A 1 430 ? 20.141 21.315 -47.851 1.00 64.44 430 ASN A C 1
ATOM 3321 O O . ASN A 1 430 ? 20.911 21.702 -46.969 1.00 64.44 430 ASN A O 1
ATOM 3325 N N . PHE A 1 431 ? 20.541 20.550 -48.866 1.00 58.41 431 PHE A N 1
ATOM 3326 C CA . PHE A 1 431 ? 21.898 20.026 -48.981 1.00 58.41 431 PHE A CA 1
ATOM 3327 C C . PHE A 1 431 ? 22.666 20.707 -50.104 1.00 58.41 431 PHE A C 1
ATOM 3329 O O . PHE A 1 431 ? 22.161 20.847 -51.226 1.00 58.41 431 PHE A O 1
ATOM 3336 N N . LYS A 1 432 ? 23.925 21.058 -49.818 1.00 59.94 432 LYS A N 1
ATOM 3337 C CA . LYS A 1 432 ? 24.878 21.522 -50.822 1.00 59.94 432 LYS A CA 1
ATOM 3338 C C . LYS A 1 432 ? 26.175 20.704 -50.749 1.00 59.94 432 LYS A C 1
ATOM 3340 O O . LYS A 1 432 ? 26.854 20.736 -49.725 1.00 59.94 432 LYS A O 1
ATOM 3345 N N . PRO A 1 433 ? 26.539 19.969 -51.813 1.00 54.81 433 PRO A N 1
ATOM 3346 C CA . PRO A 1 433 ? 27.782 19.203 -51.832 1.00 54.81 433 PRO A CA 1
ATOM 3347 C C . PRO A 1 433 ? 29.007 20.130 -51.895 1.00 54.81 433 PRO A C 1
ATOM 3349 O O . PRO A 1 433 ? 29.004 21.119 -52.634 1.00 54.81 433 PRO A O 1
ATOM 3352 N N . THR A 1 434 ? 30.066 19.799 -51.148 1.00 51.91 434 THR A N 1
ATOM 3353 C CA . THR A 1 434 ? 31.344 20.542 -51.140 1.00 51.91 434 THR A CA 1
ATOM 3354 C C . THR A 1 434 ? 32.404 19.954 -52.076 1.00 51.91 434 THR A C 1
ATOM 3356 O O . THR A 1 434 ? 33.282 20.695 -52.520 1.00 51.91 434 THR A O 1
ATOM 3359 N N . GLU A 1 435 ? 32.305 18.671 -52.450 1.00 52.66 435 GLU A N 1
ATOM 3360 C CA . GLU A 1 435 ? 33.220 18.003 -53.391 1.00 52.66 435 GLU A CA 1
ATOM 3361 C C . GLU A 1 435 ? 32.492 17.192 -54.486 1.00 52.66 435 GLU A C 1
ATOM 3363 O O . GLU A 1 435 ? 31.354 16.752 -54.337 1.00 52.66 435 GLU A O 1
ATOM 3368 N N . LEU A 1 436 ? 33.165 17.033 -55.633 1.00 51.78 436 LEU A N 1
ATOM 3369 C CA . LEU A 1 436 ? 32.664 16.463 -56.894 1.00 51.78 436 LEU A CA 1
ATOM 3370 C C . LEU A 1 436 ? 32.784 14.927 -56.939 1.00 51.78 436 LEU A C 1
ATOM 3372 O O . LEU A 1 436 ? 33.718 14.415 -57.556 1.00 51.78 436 LEU A O 1
ATOM 3376 N N . ILE A 1 437 ? 31.866 14.173 -56.327 1.00 48.69 437 ILE A N 1
ATOM 3377 C CA . ILE A 1 437 ? 31.827 12.701 -56.466 1.00 48.69 437 ILE A CA 1
ATOM 3378 C C . ILE A 1 437 ? 30.376 12.180 -56.339 1.00 48.69 437 ILE A C 1
ATOM 3380 O O . ILE A 1 437 ? 29.614 12.670 -55.509 1.00 48.69 437 ILE A O 1
ATOM 3384 N N . ASP A 1 438 ? 29.995 11.191 -57.162 1.00 46.28 438 ASP A N 1
ATOM 3385 C CA . ASP A 1 438 ? 28.729 10.445 -57.033 1.00 46.28 438 ASP A CA 1
ATOM 3386 C C . ASP A 1 438 ? 28.768 9.547 -55.782 1.00 46.28 438 ASP A C 1
ATOM 3388 O O . ASP A 1 438 ? 29.586 8.627 -55.704 1.00 46.28 438 ASP A O 1
ATOM 3392 N N . PHE A 1 439 ? 27.855 9.766 -54.834 1.00 44.41 439 PHE A N 1
ATOM 3393 C CA . PHE A 1 439 ? 27.678 8.912 -53.655 1.00 44.41 439 PHE A CA 1
ATOM 3394 C C . PHE A 1 439 ? 26.194 8.618 -53.388 1.00 44.41 439 PHE A C 1
ATOM 3396 O O . PHE A 1 439 ? 25.323 9.426 -53.712 1.00 44.41 439 PHE A O 1
ATOM 3403 N N . GLN A 1 440 ? 25.924 7.458 -52.781 1.00 47.66 440 GLN A N 1
ATOM 3404 C CA . GLN A 1 440 ? 24.675 7.152 -52.077 1.00 47.66 440 GLN A CA 1
ATOM 3405 C C . GLN A 1 440 ? 24.941 7.365 -50.584 1.00 47.66 440 GLN A C 1
ATOM 3407 O O . GLN A 1 440 ? 25.885 6.779 -50.057 1.00 47.66 440 GLN A O 1
ATOM 3412 N N . ASP A 1 441 ? 24.160 8.219 -49.925 1.00 44.34 441 ASP A N 1
ATOM 3413 C CA . ASP A 1 441 ? 24.387 8.598 -48.527 1.00 44.34 441 ASP A CA 1
ATOM 3414 C C . ASP A 1 441 ? 23.096 8.552 -47.704 1.00 44.34 441 ASP A C 1
ATOM 3416 O O . ASP A 1 441 ? 21.993 8.530 -48.265 1.00 44.34 441 ASP A O 1
ATOM 3420 N N . THR A 1 442 ? 23.243 8.508 -46.376 1.00 42.12 442 THR A N 1
ATOM 3421 C CA . THR A 1 442 ? 22.159 8.196 -45.445 1.00 42.12 442 THR A CA 1
ATOM 3422 C C . THR A 1 442 ? 22.169 9.057 -44.164 1.00 42.12 442 THR A C 1
ATOM 3424 O O . THR A 1 442 ? 23.187 9.148 -43.475 1.00 42.12 442 THR A O 1
ATOM 3427 N N . LEU A 1 443 ? 21.035 9.696 -43.820 1.00 40.72 443 LEU A N 1
ATOM 3428 C CA . LEU A 1 443 ? 20.863 10.494 -42.582 1.00 40.72 443 LEU A CA 1
ATOM 3429 C C . LEU A 1 443 ? 20.504 9.596 -41.397 1.00 40.72 443 LEU A C 1
ATOM 3431 O O . LEU A 1 443 ? 19.644 8.721 -41.510 1.00 40.72 443 LEU A O 1
ATOM 3435 N N . ARG A 1 444 ? 21.098 9.876 -40.235 1.00 38.78 444 ARG A N 1
ATOM 3436 C CA . ARG A 1 444 ? 20.690 9.297 -38.956 1.00 38.78 444 ARG A CA 1
ATOM 3437 C C . ARG A 1 444 ? 20.190 10.408 -38.041 1.00 38.78 444 ARG A C 1
ATOM 3439 O O . ARG A 1 444 ? 20.968 11.249 -37.614 1.00 38.78 444 ARG A O 1
ATOM 3446 N N . VAL A 1 445 ? 18.896 10.396 -37.744 1.00 42.03 445 VAL A N 1
ATOM 3447 C CA . VAL A 1 445 ? 18.317 11.249 -36.700 1.00 42.03 445 VAL A CA 1
ATOM 3448 C C . VAL A 1 445 ? 18.679 10.599 -35.360 1.00 42.03 445 VAL A C 1
ATOM 3450 O O . VAL A 1 445 ? 18.408 9.409 -35.187 1.00 42.03 445 VAL A O 1
ATOM 3453 N N . ILE A 1 446 ? 19.382 11.322 -34.483 1.00 37.97 446 ILE A N 1
ATOM 3454 C CA . ILE A 1 446 ? 19.751 10.868 -33.129 1.00 37.97 446 ILE A CA 1
ATOM 3455 C C . ILE A 1 446 ? 18.855 11.576 -32.129 1.00 37.97 446 ILE A C 1
ATOM 3457 O O . ILE A 1 446 ? 18.726 12.813 -32.273 1.00 37.97 446 ILE A O 1
#